Protein AF-A0A537XR03-F1 (afdb_monomer)

Secondary structure (DSSP, 8-state):
--HHHHHHHHHHHHHHHHHHHHHHHHHHHHHHHHHHHHHHHHHHHTTS-S-S---S-----PPPP-----PPPHHHHHHHHHHHHHHHHHHHHHHHHTT--HHHHHHHHHHHHHHHHHHHS-EEEEETTEEEEE-SHHHHHHHHHHHS-HHHHHHHHHHHHHHHHHHTT--HHHHHHHHHHHHHHHHHHHHHHHHS----TTSHHHHHHHHHHHHHHHHHHHHHHHHHHHHHH---HHHHHHHHHHHHHHHHHHHHHHHHHHHHHHHH-HHHHHHHHHHHHHHHHHHHHHHHHHHHHHHHHHHHHHHHHHHHHHHHH---HHHHHHHHHHTT-SEEEEEEEETTEEEEEETT--EEEEPP-TT-SS--GGGG----TT-EEEEEEEEETTEEEEEEEEEESSPPPHHHHHHHHHHHHHHHHHHHHHHHHHHHHHHHHHHHHHHHH-SSEEEEEETTSBEEEE-HHHHHHHS--HHHHTTSBHHHHSBPPTTS----PPTTSTTSS-SSPPEEEEEE-TTSPEEEEEEEEEEEEPTTS-EEEEEEEE-

Solvent-accessible surface area (backbone atoms only — not comparable to full-atom values): 29993 Å² total; per-residue (Å²): 134,56,76,68,58,56,49,52,51,52,53,51,52,52,52,50,51,50,53,49,50,50,49,52,50,50,51,50,49,48,54,50,49,51,49,47,52,49,50,54,49,43,70,78,44,76,84,62,76,100,68,90,88,88,77,89,88,80,86,86,76,84,86,74,88,81,79,84,71,84,74,79,50,73,61,56,53,52,40,51,51,37,24,47,49,15,51,52,55,53,57,70,30,48,74,58,58,78,66,54,50,73,68,45,51,50,48,20,52,49,49,18,51,50,38,27,54,28,67,74,64,52,49,74,43,77,57,89,100,41,76,46,76,49,58,64,41,54,22,58,50,43,21,30,70,66,72,45,54,71,50,32,40,48,48,16,50,36,52,13,48,48,50,36,40,55,76,69,66,55,58,67,73,58,49,43,28,49,33,7,40,52,32,40,21,46,51,54,16,54,50,51,31,72,72,42,85,63,83,48,60,85,36,70,62,27,55,54,33,47,49,54,13,52,51,48,21,49,52,48,44,53,49,52,52,31,47,52,48,18,67,73,71,74,45,60,44,70,57,60,43,65,76,48,45,70,62,53,50,54,48,50,54,52,28,43,53,51,5,49,50,42,34,33,30,43,75,76,41,54,70,48,39,60,60,60,45,49,62,53,51,50,51,49,53,52,48,56,51,51,53,52,54,50,52,50,50,53,53,51,50,55,52,48,53,55,50,51,58,43,53,57,52,36,78,78,68,77,54,63,27,70,46,26,47,45,53,10,64,73,67,71,24,85,40,20,37,40,38,39,53,55,98,78,36,37,41,35,40,31,49,86,63,55,74,46,78,46,79,68,78,86,86,69,96,73,93,56,58,78,78,75,65,78,85,56,93,87,43,45,82,47,74,22,59,13,46,52,98,96,52,71,40,21,25,39,36,36,32,22,76,67,83,73,53,75,68,55,46,53,49,48,38,52,51,15,45,49,53,32,57,52,56,50,54,57,55,55,54,54,51,55,56,52,54,52,53,49,52,52,50,54,54,52,69,34,85,48,16,41,35,31,29,34,65,87,23,24,23,72,41,57,26,61,25,34,25,69,74,50,71,50,49,44,87,74,38,44,74,32,48,50,57,78,67,48,33,60,44,93,94,56,78,79,70,72,62,48,57,90,44,95,75,49,63,50,95,84,52,81,45,76,44,59,27,41,29,91,88,73,47,80,42,74,40,39,34,38,50,42,78,33,65,42,100,87,69,49,79,48,27,36,39,36,44,30,87

Sequence (547 aa):
MGCEELVRELVVECRLELGCLERQELERQFVVLERLVRKVLEREVLVRPAMELEATTLPASRPAPSSTHRRWGIVDVLILAVSGAGIVVTASQVPHALHWSGAQVLSAVGITIATLVAELFPLHLRHSTQTETFSVTDVIWTTGVLLASASSLLMAVAVGVLLSQTVRRLPLRKIAFNVGQFVTAMWVAETVFRLIPHSGPLHPSTWAAVTAAMSLNFVVNEGLVALVISFMEHEPVRSIVRDSLGLDILHAIGNIAIGITGAVMWELTPAGVVIAAVPMMLSYLAYARSLRNLRERDRMHDLYRAGQVLLERLETEEDFRPFLQLVARMLDATAAEIVIVRDGHALVHDASGTVSVAPQPTGLSGFTADGYRRARSGSAVQAATIGTTGDEMGSLVAFRRTPLSSAERSLLESLASQVYIKLRHSAVFARSVAKEQELTRIISSSSDGIFVTGEDGRIGSWNPAMERITGASADDAIGKPLSDVLTTPPGANDVWRPFGSSGAVSADGIETGTFSRRDGTIGWIRFSRSALSAPDGAQSGMVVVAR

Mean predicted aligned error: 19.03 Å

Foldseek 3Di:
DDPVVVVVVVVVVVVVVVVVVVVVVVVVVVVVVVVLVVVVCCVVPVDDDPDPDPDDDDDDDDDDDDPPPPDDAPLNVLLCVLLVQLVVLLVVLVVVVVVDDPVLVVLLVVLLVVLLVQLVDWDFDDDPSDTDTATLNLLSLLLCLQPHDPSSSLNSLLNSLLVNVVVVVHDPSVSSSLSSQQSNLSNQLSVQLVVQDDDGLQDVSSLVSSLVSLVSSLCSNLQSVLVSVCSVVVNDSVVVCVVCVVVSVVSSVVSSVSSSVQNNCCVVPNVVNVVVVVVVVVVSVVVSVVVVVVVLVVLLVVLLVVLVVVVVVCLPPVQCQVNFVSLCVSQVFPWKWKWFDDPQWIWIQTNVRDTDIDHHDPDDDDDDLVVPDDDDPQWDKDWEFLADVVGTGTIIITTHNDDGDPSSNVSRNVSSPVNNVSVVVVVVVVVVVVVVVVVLVCQQPDCWWKWWAFQVQATQFTHVNNCVQAVDDRVRRGRDHQCVRFPADPPFDDPSDGPPDVPVADPDDFDKGWGQHPVRDIGIKTKHKDFDADPVRHGGTIMMIID

Nearest PDB structures (foldseek):
  9ce0-assembly1_B  TM=5.570E-01  e=1.470E-05  Escherichia coli
  9bkv-assembly1_B  TM=5.630E-01  e=2.255E-05  Escherichia coli
  9ce0-assembly1_A  TM=5.774E-01  e=1.374E-04  Escherichia coli
  9bkv-assembly1_A  TM=5.281E-01  e=5.567E-05  Escherichia coli
  4zqd-assembly1_A  TM=6.483E-01  e=1.454E-02  Mus musculus

pLDDT: mean 75.59, std 19.6, range [27.69, 98.38]

Structure (mmCIF, N/CA/C/O backbone):
data_AF-A0A537XR03-F1
#
_entry.id   AF-A0A537XR03-F1
#
loop_
_atom_site.group_PDB
_atom_site.id
_atom_site.type_symbol
_atom_site.label_atom_id
_atom_site.label_alt_id
_atom_site.label_comp_id
_atom_site.label_asym_id
_atom_site.label_entity_id
_atom_site.label_seq_id
_atom_site.pdbx_PDB_ins_code
_atom_site.Cartn_x
_atom_site.Cartn_y
_atom_site.Cartn_z
_atom_site.occupancy
_atom_site.B_iso_or_equiv
_atom_site.auth_seq_id
_atom_site.auth_comp_id
_atom_site.auth_asym_id
_atom_site.auth_atom_id
_atom_site.pdbx_PDB_model_num
ATOM 1 N N . MET A 1 1 ? -54.020 27.107 21.158 1.00 48.56 1 MET A N 1
ATOM 2 C CA . MET A 1 1 ? -52.918 26.200 20.787 1.00 48.56 1 MET A CA 1
ATOM 3 C C . MET A 1 1 ? -51.651 26.781 21.374 1.00 48.56 1 MET A C 1
ATOM 5 O O . MET A 1 1 ? -51.245 27.863 20.964 1.00 48.56 1 MET A O 1
ATOM 9 N N . GLY A 1 2 ? -51.175 26.179 22.461 1.00 46.41 2 GLY A N 1
ATOM 10 C CA . GLY A 1 2 ? -50.099 26.727 23.285 1.00 46.41 2 GLY A CA 1
ATOM 11 C C . GLY A 1 2 ? -48.726 26.423 22.695 1.00 46.41 2 GLY A C 1
ATOM 12 O O . GLY A 1 2 ? -48.546 25.405 22.036 1.00 46.41 2 GLY A O 1
ATOM 13 N N . CYS A 1 3 ? -47.759 27.300 22.960 1.00 37.22 3 CYS A N 1
ATOM 14 C CA . CYS A 1 3 ? -46.372 27.199 22.491 1.00 37.22 3 CYS A CA 1
ATOM 15 C C . CYS A 1 3 ? -45.730 25.815 22.756 1.00 37.22 3 CYS A C 1
ATOM 17 O O . CYS A 1 3 ? -44.910 25.356 21.970 1.00 37.22 3 CYS A O 1
ATOM 19 N N . GLU A 1 4 ? -46.141 25.113 23.818 1.00 38.94 4 GLU A N 1
ATOM 20 C CA . GLU A 1 4 ? -45.662 23.761 24.152 1.00 38.94 4 GLU A CA 1
ATOM 21 C C . GLU A 1 4 ? -46.098 22.672 23.162 1.00 38.94 4 GLU A C 1
ATOM 23 O O . GLU A 1 4 ? -45.365 21.711 22.932 1.00 38.94 4 GLU A O 1
ATOM 28 N N . GLU A 1 5 ? -47.275 22.818 22.559 1.00 42.53 5 GLU A N 1
ATOM 29 C CA . GLU A 1 5 ? -47.826 21.850 21.607 1.00 42.53 5 GLU A CA 1
ATOM 30 C C . GLU A 1 5 ? -47.098 21.960 20.260 1.00 42.53 5 GLU A C 1
ATOM 32 O O . GLU A 1 5 ? -46.711 20.951 19.674 1.00 42.53 5 GLU A O 1
ATOM 37 N N . LEU A 1 6 ? -46.765 23.196 19.866 1.00 40.06 6 LEU A N 1
ATOM 38 C CA . LEU A 1 6 ? -45.962 23.495 18.679 1.00 40.06 6 LEU A CA 1
ATOM 39 C C . LEU A 1 6 ? -44.511 23.000 18.820 1.00 40.06 6 LEU A C 1
ATOM 41 O O . LEU A 1 6 ? -43.931 22.491 17.867 1.00 40.06 6 LEU A O 1
ATOM 45 N N . VAL A 1 7 ? -43.921 23.117 20.016 1.00 39.16 7 VAL A N 1
ATOM 46 C CA . VAL A 1 7 ? -42.564 22.613 20.298 1.00 39.16 7 VAL A CA 1
ATOM 47 C C . VAL A 1 7 ? -42.536 21.083 20.320 1.00 39.16 7 VAL A C 1
ATOM 49 O O . VAL A 1 7 ? -41.573 20.489 19.839 1.00 39.16 7 VAL A O 1
ATOM 52 N N . ARG A 1 8 ? -43.587 20.420 20.823 1.00 39.88 8 ARG A N 1
ATOM 53 C CA . ARG A 1 8 ? -43.692 18.953 20.765 1.00 39.88 8 ARG A CA 1
ATOM 54 C C . ARG A 1 8 ? -43.796 18.436 19.333 1.00 39.88 8 ARG A C 1
ATOM 56 O O . ARG A 1 8 ? -43.097 17.476 19.018 1.00 39.88 8 ARG A O 1
ATOM 63 N N . GLU A 1 9 ? -44.600 19.068 18.480 1.00 47.16 9 GLU A N 1
ATOM 64 C CA . GLU A 1 9 ? -44.670 18.709 17.057 1.00 47.16 9 GLU A CA 1
ATOM 65 C C . GLU A 1 9 ? -43.325 18.922 16.353 1.00 47.16 9 GLU A C 1
ATOM 67 O O . GLU A 1 9 ? -42.823 17.988 15.729 1.00 47.16 9 GLU A O 1
ATOM 72 N N . LEU A 1 10 ? -42.669 20.073 16.557 1.00 38.78 10 LEU A N 1
ATOM 73 C CA . LEU A 1 10 ? -41.368 20.357 15.938 1.00 38.78 10 LEU A CA 1
ATOM 74 C C . LEU A 1 10 ? -40.272 19.374 16.379 1.00 38.78 10 LEU A C 1
ATOM 76 O O . LEU A 1 10 ? -39.414 18.993 15.586 1.00 38.78 10 LEU A O 1
ATOM 80 N N . VAL A 1 11 ? -40.277 18.952 17.648 1.00 37.94 11 VAL A N 1
ATOM 81 C CA . VAL A 1 11 ? -39.302 17.983 18.173 1.00 37.94 11 VAL A CA 1
ATOM 82 C C . VAL A 1 11 ? -39.557 16.581 17.619 1.00 37.94 11 VAL A C 1
ATOM 84 O O . VAL A 1 11 ? -38.598 15.849 17.378 1.00 37.94 11 VAL A O 1
ATOM 87 N N . VAL A 1 12 ? -40.816 16.193 17.401 1.00 43.00 12 VAL A N 1
ATOM 88 C CA . VAL A 1 12 ? -41.157 14.900 16.786 1.00 43.00 12 VAL A CA 1
ATOM 89 C C . VAL A 1 12 ? -40.787 14.890 15.303 1.00 43.00 12 VAL A C 1
ATOM 91 O O . VAL A 1 12 ? -40.177 13.926 14.843 1.00 43.00 12 VAL A O 1
ATOM 94 N N . GLU A 1 13 ? -41.073 15.971 14.579 1.00 39.66 13 GLU A N 1
ATOM 95 C CA . GLU A 1 13 ? -40.751 16.117 13.156 1.00 39.66 13 GLU A CA 1
ATOM 96 C C . GLU A 1 13 ? -39.231 16.139 12.923 1.00 39.66 13 GLU A C 1
ATOM 98 O O . GLU A 1 13 ? -38.711 15.364 12.121 1.00 39.66 13 GLU A O 1
ATOM 103 N N . CYS A 1 14 ? -38.487 16.893 13.736 1.00 34.97 14 CYS A N 1
ATOM 104 C CA . CYS A 1 14 ? -37.026 16.948 13.669 1.00 34.97 14 CYS A CA 1
ATOM 105 C C . CYS A 1 14 ? -36.368 15.606 14.058 1.00 34.97 14 CYS A C 1
ATOM 107 O O . CYS A 1 14 ? -35.355 15.210 13.482 1.00 34.97 14 CYS A O 1
ATOM 109 N N . ARG A 1 15 ? -36.967 14.842 14.988 1.00 36.12 15 ARG A N 1
ATOM 110 C CA . ARG A 1 15 ? -36.491 13.496 15.363 1.00 36.12 15 ARG A CA 1
ATOM 111 C C . ARG A 1 15 ? -36.765 12.457 14.264 1.00 36.12 15 ARG A C 1
ATOM 113 O O . ARG A 1 15 ? -35.966 11.538 14.091 1.00 36.12 15 ARG A O 1
ATOM 120 N N . LEU A 1 16 ? -37.856 12.608 13.509 1.00 39.19 16 LEU A N 1
ATOM 121 C CA . LEU A 1 16 ? -38.159 11.776 12.339 1.00 39.19 16 LEU A CA 1
ATOM 122 C C . LEU A 1 16 ? -37.241 12.104 11.152 1.00 39.19 16 LEU A C 1
ATOM 124 O O . LEU A 1 16 ? -36.746 11.178 10.509 1.00 39.19 16 LEU A O 1
ATOM 128 N N . GLU A 1 17 ? -36.948 13.384 10.899 1.00 38.66 17 GLU A N 1
ATOM 129 C CA . GLU A 1 17 ? -35.984 13.794 9.868 1.00 38.66 17 GLU A CA 1
ATOM 130 C C . GLU A 1 17 ? -34.556 13.335 10.191 1.00 38.66 17 GLU A C 1
ATOM 132 O O . GLU A 1 17 ? -33.887 12.789 9.311 1.00 38.66 17 GLU A O 1
ATOM 137 N N . LEU A 1 18 ? -34.108 13.450 11.451 1.00 38.16 18 LEU A N 1
ATOM 138 C CA . LEU A 1 18 ? -32.806 12.917 11.876 1.00 38.16 18 LEU A CA 1
ATOM 139 C C . LEU A 1 18 ? -32.720 11.396 11.699 1.00 38.16 18 LEU A C 1
ATOM 141 O O . LEU A 1 18 ? -31.729 10.906 11.166 1.00 38.16 18 LEU A O 1
ATOM 145 N N . GLY A 1 19 ? -33.763 10.649 12.080 1.00 36.31 19 GLY A N 1
ATOM 146 C CA . GLY A 1 19 ? -33.790 9.193 11.909 1.00 36.31 19 GLY A CA 1
ATOM 147 C C . GLY A 1 19 ? -33.814 8.751 10.439 1.00 36.31 19 GLY A C 1
ATOM 148 O O . GLY A 1 19 ? -33.283 7.692 10.096 1.00 36.31 19 GLY A O 1
ATOM 149 N N . CYS A 1 20 ? -34.395 9.565 9.553 1.00 42.16 20 CYS A N 1
ATOM 150 C CA . CYS A 1 20 ? -34.407 9.312 8.112 1.00 42.16 20 CYS A CA 1
ATOM 151 C C . CYS A 1 20 ? -33.043 9.626 7.472 1.00 42.16 20 CYS A C 1
ATOM 153 O O . CYS A 1 20 ? -32.554 8.838 6.661 1.00 42.16 20 CYS A O 1
ATOM 155 N N . LEU A 1 21 ? -32.391 10.718 7.892 1.00 36.00 21 LEU A N 1
ATOM 156 C CA . LEU A 1 21 ? -31.033 11.086 7.475 1.00 36.00 21 LEU A CA 1
ATOM 157 C C . LEU A 1 21 ? -29.985 10.084 7.975 1.00 36.00 21 LEU A C 1
ATOM 159 O O . LEU A 1 21 ? -29.123 9.681 7.196 1.00 36.00 21 LEU A O 1
ATOM 163 N N . GLU A 1 22 ? -30.087 9.610 9.220 1.00 38.50 22 GLU A N 1
ATOM 164 C CA . GLU A 1 22 ? -29.219 8.547 9.743 1.00 38.50 22 GLU A CA 1
ATOM 165 C C . GLU A 1 22 ? -29.410 7.233 8.984 1.00 38.50 22 GLU A C 1
ATOM 167 O O . GLU A 1 22 ? -28.419 6.591 8.647 1.00 38.50 22 GLU A O 1
ATOM 172 N N . ARG A 1 23 ? -30.649 6.848 8.633 1.00 39.59 23 ARG A N 1
ATOM 173 C CA . ARG A 1 23 ? -30.895 5.672 7.776 1.00 39.59 23 ARG A CA 1
ATOM 174 C C . ARG A 1 23 ? -30.329 5.835 6.372 1.00 39.59 23 ARG A C 1
ATOM 176 O O . ARG A 1 23 ? -29.723 4.894 5.871 1.00 39.59 23 ARG A O 1
ATOM 183 N N . GLN A 1 24 ? -30.495 6.998 5.745 1.00 39.78 24 GLN A N 1
ATOM 184 C CA . GLN A 1 24 ? -29.942 7.263 4.413 1.00 39.78 24 GLN A CA 1
ATOM 185 C C . GLN A 1 24 ? -28.411 7.275 4.415 1.00 39.78 24 GLN A C 1
ATOM 187 O O . GLN A 1 24 ? -27.791 6.811 3.456 1.00 39.78 24 GLN A O 1
ATOM 192 N N . GLU A 1 25 ? -27.799 7.777 5.487 1.00 36.06 25 GLU A N 1
ATOM 193 C CA . GLU A 1 25 ? -26.351 7.790 5.660 1.00 36.06 25 GLU A CA 1
ATOM 194 C C . GLU A 1 25 ? -25.819 6.386 5.990 1.00 36.06 25 GLU A C 1
ATOM 196 O O . GLU A 1 25 ? -24.816 5.978 5.412 1.00 36.06 25 GLU A O 1
ATOM 201 N N . LEU A 1 26 ? -26.527 5.588 6.799 1.00 36.53 26 LEU A N 1
ATOM 202 C CA . LEU A 1 26 ? -26.230 4.167 7.036 1.00 36.53 26 LEU A CA 1
ATOM 203 C C . LEU A 1 26 ? -26.376 3.324 5.765 1.00 36.53 26 LEU A C 1
ATOM 205 O O . LEU A 1 26 ? -25.510 2.499 5.494 1.00 36.53 26 LEU A O 1
ATOM 209 N N . GLU A 1 27 ? -27.408 3.543 4.947 1.00 40.28 27 GLU A N 1
ATOM 210 C CA . GLU A 1 27 ? -27.569 2.863 3.655 1.00 40.28 27 GLU A CA 1
ATOM 211 C C . GLU A 1 27 ? -26.497 3.300 2.648 1.00 40.28 27 GLU A C 1
ATOM 213 O O . GLU A 1 27 ? -25.911 2.456 1.967 1.00 40.28 27 GLU A O 1
ATOM 218 N N . ARG A 1 28 ? -26.148 4.595 2.588 1.00 38.38 28 ARG A N 1
ATOM 219 C CA . ARG A 1 28 ? -25.011 5.076 1.783 1.00 38.38 28 ARG A CA 1
ATOM 220 C C . ARG A 1 28 ? -23.694 4.475 2.251 1.00 38.38 28 ARG A C 1
ATOM 222 O O . ARG A 1 28 ? -22.903 4.045 1.413 1.00 38.38 28 ARG A O 1
ATOM 229 N N . GLN A 1 29 ? -23.455 4.415 3.556 1.00 37.59 29 GLN A N 1
ATOM 230 C CA . GLN A 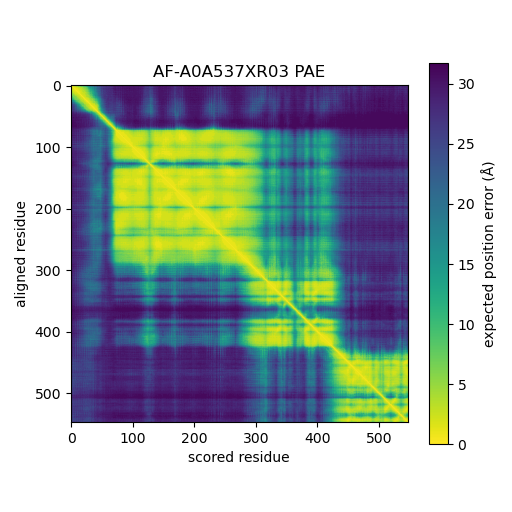1 29 ? -22.243 3.842 4.134 1.00 37.59 29 GLN A CA 1
ATOM 231 C C . GLN A 1 29 ? -22.198 2.323 3.966 1.00 37.59 29 GLN A C 1
ATOM 233 O O . GLN A 1 29 ? -21.122 1.794 3.706 1.00 37.59 29 GLN A O 1
ATOM 238 N N . PHE A 1 30 ? -23.339 1.631 3.992 1.00 35.56 30 PHE A N 1
ATOM 239 C CA . PHE A 1 30 ? -23.436 0.208 3.677 1.00 35.56 30 PHE A CA 1
ATOM 240 C C . PHE A 1 30 ? -23.135 -0.054 2.198 1.00 35.56 30 PHE A C 1
ATOM 242 O O . PHE A 1 30 ? -22.325 -0.920 1.891 1.00 35.56 30 PHE A O 1
ATOM 249 N N . VAL A 1 31 ? -23.661 0.759 1.275 1.00 38.41 31 VAL A N 1
ATOM 250 C CA . VAL A 1 31 ? -23.340 0.672 -0.163 1.00 38.41 31 VAL A CA 1
ATOM 251 C C . VAL A 1 31 ? -21.874 1.027 -0.443 1.00 38.41 31 VAL A C 1
ATOM 253 O O . VAL A 1 31 ? -21.254 0.440 -1.330 1.00 38.41 31 VAL A O 1
ATOM 256 N N . VAL A 1 32 ? -21.286 1.967 0.301 1.00 36.78 32 VAL A N 1
ATOM 257 C CA . VAL A 1 32 ? -19.861 2.321 0.197 1.00 36.78 32 VAL A CA 1
ATOM 258 C C . VAL A 1 32 ? -18.977 1.219 0.779 1.00 36.78 32 VAL A C 1
ATOM 260 O O . VAL A 1 32 ? -17.990 0.869 0.139 1.00 36.78 32 VAL A O 1
ATOM 263 N N . LEU A 1 33 ? -19.343 0.626 1.919 1.00 33.41 33 LEU A N 1
ATOM 264 C CA . LEU A 1 33 ? -18.650 -0.503 2.543 1.00 33.41 33 LEU A CA 1
ATOM 265 C C . LEU A 1 33 ? -18.757 -1.762 1.678 1.00 33.41 33 LEU A C 1
ATOM 267 O O . LEU A 1 33 ? -17.756 -2.436 1.482 1.00 33.41 33 LEU A O 1
ATOM 271 N N . GLU A 1 34 ? -19.911 -2.036 1.074 1.00 36.91 34 GLU A N 1
ATOM 272 C CA . GLU A 1 34 ? -20.110 -3.144 0.139 1.00 36.91 34 GLU A CA 1
ATOM 273 C C . GLU A 1 34 ? -19.348 -2.905 -1.177 1.00 36.91 34 GLU A C 1
ATOM 275 O O . GLU A 1 34 ? -18.725 -3.825 -1.698 1.00 36.91 34 GLU A O 1
ATOM 280 N N . ARG A 1 35 ? -19.273 -1.659 -1.680 1.00 37.50 35 ARG A N 1
ATOM 281 C CA . ARG A 1 35 ? -18.390 -1.286 -2.806 1.00 37.50 35 ARG A CA 1
ATOM 282 C C . ARG A 1 35 ? -16.907 -1.349 -2.450 1.00 37.50 35 ARG A C 1
ATOM 284 O O . ARG A 1 35 ? -16.118 -1.644 -3.338 1.00 37.50 35 ARG A O 1
ATOM 291 N N . LEU A 1 36 ? -16.511 -1.059 -1.212 1.00 35.09 36 LEU A N 1
ATOM 292 C CA . LEU A 1 36 ? -15.125 -1.144 -0.735 1.00 35.09 36 LEU A CA 1
ATOM 293 C C . LEU A 1 36 ? -14.713 -2.592 -0.502 1.00 35.09 36 LEU A C 1
ATOM 295 O O . LEU A 1 36 ? -13.653 -2.982 -0.963 1.00 35.09 36 LEU A O 1
ATOM 299 N N . VAL A 1 37 ? -15.566 -3.402 0.121 1.00 33.31 37 VAL A N 1
ATOM 300 C CA . VAL A 1 37 ? -15.384 -4.849 0.275 1.00 33.31 37 VAL A CA 1
ATOM 301 C C . VAL A 1 37 ? -15.358 -5.509 -1.099 1.00 33.31 37 VAL A C 1
ATOM 303 O O . VAL A 1 37 ? -14.453 -6.290 -1.358 1.00 33.31 37 VAL A O 1
ATOM 306 N N . ARG A 1 38 ? -16.242 -5.114 -2.026 1.00 31.03 38 ARG A N 1
ATOM 307 C CA . ARG A 1 38 ? -16.222 -5.571 -3.420 1.00 31.03 38 ARG A CA 1
ATOM 308 C C . ARG A 1 38 ? -15.000 -5.073 -4.190 1.00 31.03 38 ARG A C 1
ATOM 310 O O . ARG A 1 38 ? -14.401 -5.885 -4.863 1.00 31.03 38 ARG A O 1
ATOM 317 N N . LYS A 1 39 ? -14.540 -3.823 -4.043 1.00 33.09 39 LYS A N 1
ATOM 318 C CA . LYS A 1 39 ? -13.299 -3.321 -4.681 1.00 33.09 39 LYS A CA 1
ATOM 319 C C . LYS A 1 39 ? -12.023 -3.921 -4.086 1.00 33.09 39 LYS A C 1
ATOM 321 O O . LYS A 1 39 ? -11.046 -4.077 -4.811 1.00 33.09 39 LYS A O 1
ATOM 326 N N . VAL A 1 40 ? -12.005 -4.235 -2.790 1.00 33.41 40 VAL A N 1
ATOM 327 C CA . VAL A 1 40 ? -10.881 -4.891 -2.099 1.00 33.41 40 VAL A CA 1
ATOM 328 C C . VAL A 1 40 ? -10.841 -6.375 -2.461 1.00 33.41 40 VAL A C 1
ATOM 330 O O . VAL A 1 40 ? -9.777 -6.871 -2.821 1.00 33.41 40 VAL A O 1
ATOM 333 N N . LEU A 1 41 ? -11.995 -7.051 -2.493 1.00 29.27 41 LEU A N 1
ATOM 334 C CA . LEU A 1 41 ? -12.115 -8.411 -3.022 1.00 29.27 41 LEU A CA 1
ATOM 335 C C . LEU A 1 41 ? -11.807 -8.446 -4.522 1.00 29.27 41 LEU A C 1
ATOM 337 O O . LEU A 1 41 ? -11.041 -9.291 -4.943 1.00 29.27 41 LEU A O 1
ATOM 341 N N . GLU A 1 42 ? -12.293 -7.511 -5.336 1.00 31.23 42 GLU A N 1
ATOM 342 C CA . GLU A 1 42 ? -12.016 -7.468 -6.776 1.00 31.23 42 GLU A CA 1
ATOM 343 C C . GLU A 1 42 ? -10.546 -7.137 -7.061 1.00 31.23 42 GLU A C 1
ATOM 345 O O . GLU A 1 42 ? -9.965 -7.787 -7.916 1.00 31.23 42 GLU A O 1
ATOM 350 N N . ARG A 1 43 ? -9.872 -6.229 -6.335 1.00 27.91 43 ARG A N 1
ATOM 351 C CA . ARG A 1 43 ? -8.444 -5.935 -6.593 1.00 27.91 43 ARG A CA 1
ATOM 352 C C . ARG A 1 43 ? -7.464 -6.995 -6.078 1.00 27.91 43 ARG A C 1
ATOM 354 O O . ARG A 1 43 ? -6.402 -7.126 -6.681 1.00 27.91 43 ARG A O 1
ATOM 361 N N . GLU A 1 44 ? -7.796 -7.781 -5.050 1.00 29.06 44 GLU A N 1
ATOM 362 C CA . GLU A 1 44 ? -7.006 -8.974 -4.677 1.00 29.06 44 GLU A CA 1
ATOM 363 C C . GLU A 1 44 ? -7.418 -10.247 -5.454 1.00 29.06 44 GLU A C 1
ATOM 365 O O . GLU A 1 44 ? -6.635 -11.195 -5.525 1.00 29.06 44 GLU A O 1
ATOM 370 N N . VAL A 1 45 ? -8.594 -10.271 -6.105 1.00 28.58 45 VAL A N 1
ATOM 371 C CA . VAL A 1 45 ? -9.142 -11.438 -6.842 1.00 28.58 45 VAL A CA 1
ATOM 372 C C . VAL A 1 45 ? -9.225 -11.228 -8.366 1.00 28.58 45 VAL A C 1
ATOM 374 O O . VAL A 1 45 ? -9.574 -12.151 -9.103 1.00 28.58 45 VAL A O 1
ATOM 377 N N . LEU A 1 46 ? -8.784 -10.089 -8.907 1.00 29.67 46 LEU A N 1
ATOM 378 C CA . LEU A 1 46 ? -8.684 -9.821 -10.353 1.00 29.67 46 LEU A CA 1
ATOM 379 C C . LEU A 1 46 ? -7.521 -10.582 -11.026 1.00 29.67 46 LEU A C 1
ATOM 381 O O . LEU A 1 46 ? -6.792 -10.000 -11.811 1.00 29.67 46 LEU A O 1
ATOM 385 N N . VAL A 1 47 ? -7.330 -11.873 -10.718 1.00 31.55 47 VAL A N 1
ATOM 386 C CA . VAL A 1 47 ? -7.140 -12.992 -11.668 1.00 31.55 47 VAL A CA 1
ATOM 387 C C . VAL A 1 47 ? -7.446 -14.310 -10.926 1.00 31.55 47 VAL A C 1
ATOM 389 O O . VAL A 1 47 ? -6.557 -15.100 -10.615 1.00 31.55 47 VAL A O 1
ATOM 392 N N . ARG A 1 48 ? -8.722 -14.608 -10.677 1.00 27.97 48 ARG A N 1
ATOM 393 C CA . ARG A 1 48 ? -9.225 -15.984 -10.829 1.00 27.97 48 ARG A CA 1
ATOM 394 C C . ARG A 1 48 ? -10.089 -16.026 -12.089 1.00 27.97 48 ARG A C 1
ATOM 396 O O . ARG A 1 48 ? -10.833 -15.077 -12.329 1.00 27.97 48 ARG A O 1
ATOM 403 N N . PRO A 1 49 ? -9.949 -17.042 -12.956 1.00 31.92 49 PRO A N 1
ATOM 404 C CA . PRO A 1 49 ? -10.781 -17.132 -14.143 1.00 31.92 49 PRO A CA 1
ATOM 405 C C . PRO A 1 49 ? -12.228 -17.367 -13.711 1.00 31.92 49 PRO A C 1
ATOM 407 O O . PRO A 1 49 ? -12.500 -18.231 -12.885 1.00 31.92 49 PRO A O 1
ATOM 410 N N . ALA A 1 50 ? -13.146 -16.615 -14.310 1.00 27.69 50 ALA A N 1
ATOM 411 C CA . ALA A 1 50 ? -14.568 -16.924 -14.355 1.00 27.69 50 ALA A CA 1
ATOM 412 C C . ALA A 1 50 ? -14.814 -18.189 -15.209 1.00 27.69 50 ALA A C 1
ATOM 414 O O . ALA A 1 50 ? -15.413 -18.136 -16.277 1.00 27.69 50 ALA A O 1
ATOM 415 N N . MET A 1 51 ? -14.279 -19.325 -14.765 1.00 33.25 51 MET A N 1
ATOM 416 C CA . MET A 1 51 ? -14.633 -20.667 -15.214 1.00 33.25 51 MET A CA 1
ATOM 417 C C . MET A 1 51 ? -14.639 -21.561 -13.976 1.00 33.25 51 MET A C 1
ATOM 419 O O . MET A 1 51 ? -13.688 -21.515 -13.205 1.00 33.25 51 MET A O 1
ATOM 423 N N . GLU A 1 52 ? -15.693 -22.363 -13.831 1.00 30.95 52 GLU A N 1
ATOM 424 C CA . GLU A 1 52 ? -15.987 -23.270 -12.706 1.00 30.95 52 GLU A CA 1
ATOM 425 C C . GLU A 1 52 ? -16.707 -22.641 -11.505 1.00 30.95 52 GLU A C 1
ATOM 427 O O . GLU A 1 52 ? -16.235 -22.670 -10.374 1.00 30.95 52 GLU A O 1
ATOM 432 N N . LEU A 1 53 ? -17.920 -22.138 -11.741 1.00 30.73 53 LEU A N 1
ATOM 433 C CA . LEU A 1 53 ? -19.005 -22.212 -10.753 1.00 30.73 53 LEU A CA 1
ATOM 434 C C . LEU A 1 53 ? -20.363 -22.199 -11.467 1.00 30.73 53 LEU A C 1
ATOM 436 O O . LEU A 1 53 ? -21.232 -21.378 -11.215 1.00 30.73 53 LEU A O 1
ATOM 440 N N . GLU A 1 54 ? -20.522 -23.137 -12.399 1.00 31.97 54 GLU A N 1
ATOM 441 C CA . GLU A 1 54 ? -21.822 -23.500 -12.967 1.00 31.97 54 GLU A CA 1
ATOM 442 C C . GLU A 1 54 ? -21.893 -25.027 -13.110 1.00 31.97 54 GLU A C 1
ATOM 444 O O . GLU A 1 54 ? -21.862 -25.596 -14.195 1.00 31.97 54 GLU A O 1
ATOM 449 N N . ALA A 1 55 ? -21.913 -25.726 -11.976 1.00 29.62 55 ALA A N 1
ATOM 450 C CA . ALA A 1 55 ? -22.415 -27.093 -11.896 1.00 29.62 55 ALA A CA 1
ATOM 451 C C . ALA A 1 55 ? -22.771 -27.416 -10.443 1.00 29.62 55 ALA A C 1
ATOM 453 O O . ALA A 1 55 ? -21.949 -27.218 -9.555 1.00 29.62 55 ALA A O 1
ATOM 454 N N . THR A 1 56 ? -23.969 -27.982 -10.253 1.00 31.06 56 THR A N 1
ATOM 455 C CA . THR A 1 56 ? -24.620 -28.417 -8.997 1.00 31.06 56 THR A CA 1
ATOM 456 C C . THR A 1 56 ? -25.289 -27.258 -8.230 1.00 31.06 56 THR A C 1
ATOM 458 O O . THR A 1 56 ? -24.612 -26.414 -7.673 1.00 31.06 56 THR A O 1
ATOM 461 N N . THR A 1 57 ? -26.613 -27.066 -8.184 1.00 36.53 57 THR A N 1
ATOM 462 C CA . THR A 1 57 ? -27.785 -27.926 -8.440 1.00 36.53 57 THR A CA 1
ATOM 463 C C . THR A 1 57 ? -29.048 -27.066 -8.667 1.00 36.53 57 THR A C 1
ATOM 465 O O . THR A 1 57 ? -29.537 -26.469 -7.713 1.00 36.53 57 THR A O 1
ATOM 468 N N . LEU A 1 58 ? -29.634 -27.059 -9.871 1.00 33.50 58 LEU A N 1
ATOM 469 C CA . LEU A 1 58 ? -31.054 -26.737 -10.124 1.00 33.50 58 LEU A CA 1
ATOM 470 C C . LEU A 1 58 ? -31.533 -27.552 -11.349 1.00 33.50 58 LEU A C 1
ATOM 472 O O . LEU A 1 58 ? -30.730 -27.785 -12.256 1.00 33.50 58 LEU A O 1
ATOM 476 N N . PRO A 1 59 ? -32.788 -28.046 -11.392 1.00 37.50 59 PRO A N 1
ATOM 477 C CA . PRO A 1 59 ? -33.205 -29.007 -12.404 1.00 37.50 59 PRO A CA 1
ATOM 478 C C . PRO A 1 59 ? -33.483 -28.357 -13.767 1.00 37.50 59 PRO A C 1
ATOM 480 O O . PRO A 1 59 ? -34.162 -27.340 -13.881 1.00 37.50 59 PRO A O 1
ATOM 483 N N . ALA A 1 60 ? -32.937 -29.023 -14.784 1.00 40.59 60 ALA A N 1
ATOM 484 C CA . ALA A 1 60 ? -33.086 -28.880 -16.229 1.00 40.59 60 ALA A CA 1
ATOM 485 C C . ALA A 1 60 ? -34.267 -28.036 -16.755 1.00 40.59 60 ALA A C 1
ATOM 487 O O . ALA A 1 60 ? -35.420 -28.467 -16.754 1.00 40.59 60 ALA A O 1
ATOM 488 N N . SER A 1 61 ? -33.930 -26.920 -17.405 1.00 39.88 61 SER A N 1
ATOM 489 C CA . SER A 1 61 ? -34.672 -26.427 -18.569 1.00 39.88 61 SER A CA 1
ATOM 490 C C . SER A 1 61 ? -33.767 -26.511 -19.811 1.00 39.88 61 SER A C 1
ATOM 492 O O . SER A 1 61 ? -32.550 -26.374 -19.721 1.00 39.88 61 SER A O 1
ATOM 494 N N . ARG A 1 62 ? -34.366 -26.908 -20.941 1.00 39.62 62 ARG A N 1
ATOM 495 C CA . ARG A 1 62 ? -33.743 -27.454 -22.170 1.00 39.62 62 ARG A CA 1
ATOM 496 C C . ARG A 1 62 ? -32.576 -26.619 -22.744 1.00 39.62 62 ARG A C 1
ATOM 498 O O . ARG A 1 62 ? -32.662 -25.395 -22.725 1.00 39.62 62 ARG A O 1
ATOM 505 N N . PRO A 1 63 ? -31.556 -27.247 -23.371 1.00 41.69 63 PRO A N 1
ATOM 506 C CA . PRO A 1 63 ? -30.464 -26.515 -24.002 1.00 41.69 63 PRO A CA 1
ATOM 507 C C . PRO A 1 63 ? -30.897 -25.936 -25.358 1.00 41.69 63 PRO A C 1
ATOM 509 O O . PRO A 1 63 ? -31.416 -26.651 -26.217 1.00 41.69 63 PRO A O 1
ATOM 512 N N . ALA A 1 64 ? -30.647 -24.642 -25.562 1.00 41.44 64 ALA A N 1
ATOM 513 C CA . ALA A 1 64 ? -30.547 -24.037 -26.889 1.00 41.44 64 ALA A CA 1
ATOM 514 C C . ALA A 1 64 ? -29.145 -24.324 -27.477 1.00 41.44 64 ALA A C 1
ATOM 516 O O . ALA A 1 64 ? -28.190 -24.470 -26.709 1.00 41.44 64 ALA A O 1
ATOM 517 N N . PRO A 1 65 ? -28.984 -24.431 -28.810 1.00 43.03 65 PRO A N 1
ATOM 518 C CA . PRO A 1 65 ? -27.715 -24.829 -29.412 1.00 43.03 65 PRO A CA 1
ATOM 519 C C . PRO A 1 65 ? -26.636 -23.756 -29.200 1.00 43.03 65 PRO A C 1
ATOM 521 O O . PRO A 1 65 ? -26.779 -22.607 -29.619 1.00 43.03 65 PRO A O 1
ATOM 524 N N . SER A 1 66 ? -25.538 -24.151 -28.558 1.00 41.56 66 SER A N 1
ATOM 525 C CA . SER A 1 66 ? -24.347 -23.341 -28.325 1.00 41.56 66 SER A CA 1
ATOM 526 C C . SER A 1 66 ? -23.494 -23.241 -29.593 1.00 41.56 66 SER A C 1
ATOM 528 O O . SER A 1 66 ? -22.664 -24.097 -29.891 1.00 41.56 66 SER A O 1
ATOM 530 N N . SER A 1 67 ? -23.633 -22.145 -30.337 1.00 39.66 67 SER A N 1
ATOM 531 C CA . SER A 1 67 ? -22.594 -21.726 -31.280 1.00 39.66 67 SER A CA 1
ATOM 532 C C . SER A 1 67 ? -21.458 -21.052 -30.501 1.00 39.66 67 SER A C 1
ATOM 534 O O . SER A 1 67 ? -21.441 -19.832 -30.324 1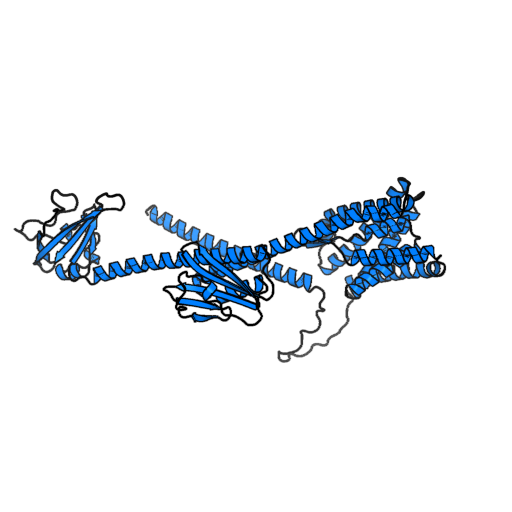.00 39.66 67 SER A O 1
ATOM 536 N N . THR A 1 68 ? -20.502 -21.836 -30.004 1.00 44.66 68 THR A N 1
ATOM 537 C CA . THR A 1 68 ? -19.266 -21.338 -29.382 1.00 44.66 68 THR A CA 1
ATOM 538 C C . THR A 1 68 ? -18.306 -20.797 -30.444 1.00 44.66 68 THR A C 1
ATOM 540 O O . THR A 1 68 ? -17.260 -21.379 -30.719 1.00 44.66 68 THR A O 1
ATOM 543 N N . HIS A 1 69 ? -18.638 -19.655 -31.043 1.00 41.22 69 HIS A N 1
ATOM 544 C CA . HIS A 1 69 ? -17.626 -18.794 -31.647 1.00 41.22 69 HIS A CA 1
ATOM 545 C C . HIS A 1 69 ? -17.097 -17.871 -30.553 1.00 41.22 69 HIS A C 1
ATOM 547 O O . HIS A 1 69 ? -17.722 -16.865 -30.220 1.00 41.22 69 HIS A O 1
ATOM 553 N N . ARG A 1 70 ? -15.940 -18.220 -29.981 1.00 46.81 70 ARG A N 1
ATOM 554 C CA . ARG A 1 70 ? -15.169 -17.339 -29.098 1.00 46.81 70 ARG A CA 1
ATOM 555 C C . ARG A 1 70 ? -14.704 -16.137 -29.929 1.00 46.81 70 ARG A C 1
ATOM 557 O O . ARG A 1 70 ? -13.650 -16.181 -30.557 1.00 46.81 70 ARG A O 1
ATOM 564 N N . ARG A 1 71 ? -15.541 -15.101 -30.032 1.00 51.91 71 ARG A N 1
ATOM 565 C CA . ARG A 1 71 ? -15.166 -13.832 -30.665 1.00 51.91 71 ARG A CA 1
ATOM 566 C C . ARG A 1 71 ? -14.070 -13.207 -29.805 1.00 51.91 71 ARG A C 1
ATOM 568 O O . ARG A 1 71 ? -14.280 -12.994 -28.616 1.00 51.91 71 ARG A O 1
ATOM 575 N N . TRP A 1 72 ? -12.904 -12.989 -30.402 1.00 62.00 72 TRP A N 1
ATOM 576 C CA . TRP A 1 72 ? -11.769 -12.343 -29.750 1.00 62.00 72 TRP A CA 1
ATOM 577 C C . TRP A 1 72 ? -12.164 -10.918 -29.363 1.00 62.00 72 TRP A C 1
ATOM 579 O O . TRP A 1 72 ? -12.702 -10.183 -30.195 1.00 62.00 72 TRP A O 1
ATOM 589 N N . GLY A 1 73 ? -11.93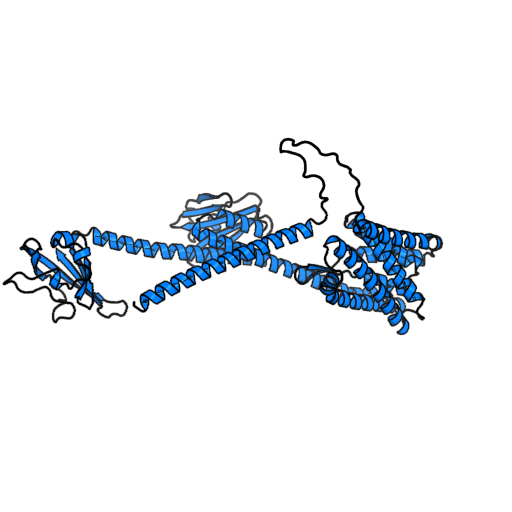1 -10.540 -28.106 1.00 79.75 73 GLY A N 1
ATOM 590 C CA . GLY A 1 73 ? -12.141 -9.167 -27.667 1.00 79.75 73 GLY A CA 1
ATOM 591 C C . GLY A 1 73 ? -11.056 -8.251 -28.235 1.00 79.75 73 GLY A C 1
ATOM 592 O O . GLY A 1 73 ? -9.941 -8.690 -28.511 1.00 79.75 73 GLY A O 1
ATOM 593 N N . ILE A 1 74 ? -11.351 -6.955 -28.372 1.00 84.75 74 ILE A N 1
ATOM 594 C CA . ILE A 1 74 ? -10.369 -5.936 -28.800 1.00 84.75 74 ILE A CA 1
ATOM 595 C C . ILE A 1 74 ? -9.115 -5.958 -27.900 1.00 84.75 74 ILE A C 1
ATOM 597 O O . ILE A 1 74 ? -8.000 -5.788 -28.387 1.00 84.75 74 ILE A O 1
ATOM 601 N N . VAL A 1 75 ? -9.287 -6.253 -26.606 1.00 81.75 75 VAL A N 1
ATOM 602 C CA . VAL A 1 75 ? -8.192 -6.421 -25.634 1.00 81.75 75 VAL A CA 1
ATOM 603 C C . VAL A 1 75 ? -7.253 -7.566 -26.022 1.00 81.75 75 VAL A C 1
ATOM 605 O O . VAL A 1 75 ? -6.038 -7.401 -25.959 1.00 81.75 75 VAL A O 1
ATOM 608 N N . ASP A 1 76 ? -7.788 -8.709 -26.462 1.00 86.81 76 ASP A N 1
ATOM 609 C CA . ASP A 1 76 ? -6.967 -9.861 -26.850 1.00 86.81 76 ASP A CA 1
ATOM 610 C C . ASP A 1 76 ? -6.126 -9.543 -28.094 1.00 86.81 76 ASP A C 1
ATOM 612 O O . ASP A 1 76 ? -4.959 -9.925 -28.173 1.00 86.81 76 ASP A O 1
ATOM 616 N N . VAL A 1 77 ? -6.698 -8.791 -29.042 1.00 90.81 77 VAL A N 1
ATOM 617 C CA . VAL A 1 77 ? -5.988 -8.316 -30.239 1.00 90.81 77 VAL A CA 1
ATOM 618 C C . VAL A 1 77 ? -4.858 -7.362 -29.855 1.00 90.81 77 VAL A C 1
ATOM 620 O O . VAL A 1 77 ? -3.746 -7.506 -30.359 1.00 90.81 77 VAL A O 1
ATOM 623 N N . LEU A 1 78 ? -5.114 -6.421 -28.942 1.00 89.19 78 LEU A N 1
ATOM 624 C CA . LEU A 1 78 ? -4.099 -5.485 -28.459 1.00 89.19 78 LEU A CA 1
ATOM 625 C C . LEU A 1 78 ? -2.957 -6.211 -27.736 1.00 89.19 78 LEU A C 1
ATOM 627 O O . LEU A 1 78 ? -1.791 -5.949 -28.024 1.00 89.19 78 LEU A O 1
ATOM 631 N N . ILE A 1 79 ? -3.282 -7.154 -26.845 1.00 88.88 79 ILE A N 1
ATOM 632 C CA . ILE A 1 79 ? -2.280 -7.959 -26.136 1.00 88.88 79 ILE A CA 1
ATOM 633 C C . ILE A 1 79 ? -1.418 -8.728 -27.136 1.00 88.88 79 ILE A C 1
ATOM 635 O O . ILE A 1 79 ? -0.193 -8.649 -27.068 1.00 88.88 79 ILE A O 1
ATOM 639 N N . LEU A 1 80 ? -2.037 -9.421 -28.097 1.00 93.75 80 LEU A N 1
ATOM 640 C CA . LEU A 1 80 ? -1.304 -10.155 -29.127 1.00 93.75 80 LEU A CA 1
ATOM 641 C C . LEU A 1 80 ? -0.422 -9.246 -29.984 1.00 93.75 80 LEU A C 1
ATOM 643 O O . LEU A 1 80 ? 0.709 -9.622 -30.286 1.00 93.75 80 LEU A O 1
ATOM 647 N N . ALA A 1 81 ? -0.910 -8.064 -30.363 1.00 95.75 81 ALA A N 1
ATOM 648 C CA . ALA A 1 81 ? -0.148 -7.114 -31.165 1.00 95.75 81 ALA A CA 1
ATOM 649 C C . ALA A 1 81 ? 1.097 -6.611 -30.417 1.00 95.75 81 ALA A C 1
ATOM 651 O O . ALA A 1 81 ? 2.195 -6.633 -30.971 1.00 95.75 81 ALA A O 1
ATOM 652 N N . VAL A 1 82 ? 0.948 -6.222 -29.148 1.00 94.50 82 VAL A N 1
ATOM 653 C CA . VAL A 1 82 ? 2.053 -5.718 -28.315 1.00 94.50 82 VAL A CA 1
ATOM 654 C C . VAL A 1 82 ? 3.055 -6.826 -27.985 1.00 94.50 82 VAL A C 1
ATOM 656 O O . VAL A 1 82 ? 4.263 -6.630 -28.114 1.00 94.50 82 VAL A O 1
ATOM 659 N N . SER A 1 83 ? 2.577 -8.019 -27.621 1.00 96.25 83 SER A N 1
ATOM 660 C CA . SER A 1 83 ? 3.439 -9.187 -27.414 1.00 96.25 83 SER A CA 1
ATOM 661 C C . SER A 1 83 ? 4.185 -9.577 -28.690 1.00 96.25 83 SER A C 1
ATOM 663 O O . SER A 1 83 ? 5.386 -9.835 -28.643 1.00 96.25 83 SER A O 1
ATOM 665 N N . GLY A 1 84 ? 3.498 -9.581 -29.835 1.00 97.75 84 GLY A N 1
ATOM 666 C CA . GLY A 1 84 ? 4.091 -9.864 -31.139 1.00 97.75 84 GLY A CA 1
ATOM 667 C C . GLY A 1 84 ? 5.175 -8.856 -31.516 1.00 97.75 84 GLY A C 1
ATOM 668 O O . GLY A 1 84 ? 6.260 -9.265 -31.926 1.00 97.75 84 GLY A O 1
ATOM 669 N N . ALA A 1 85 ? 4.927 -7.558 -31.312 1.00 97.81 85 ALA A N 1
ATOM 670 C CA . ALA A 1 85 ? 5.911 -6.504 -31.552 1.00 97.81 85 ALA A CA 1
ATOM 671 C C . ALA A 1 85 ? 7.186 -6.716 -30.723 1.00 97.81 85 ALA A C 1
ATOM 673 O O . ALA A 1 85 ? 8.285 -6.719 -31.279 1.00 97.81 85 ALA A O 1
ATOM 674 N N . GLY A 1 86 ? 7.051 -6.998 -29.423 1.00 97.12 86 GLY A N 1
ATOM 675 C CA . GLY A 1 86 ? 8.209 -7.282 -28.577 1.00 97.12 86 GLY A CA 1
ATOM 676 C C . GLY A 1 86 ? 8.971 -8.537 -28.999 1.00 97.12 86 GLY A C 1
ATOM 677 O O . GLY A 1 86 ? 10.195 -8.504 -29.046 1.00 97.12 86 GLY A O 1
ATOM 678 N N . ILE A 1 87 ? 8.278 -9.617 -29.389 1.00 97.94 87 ILE A N 1
ATOM 679 C CA . ILE A 1 87 ? 8.928 -10.833 -29.913 1.00 97.94 87 ILE A CA 1
ATOM 680 C C . ILE A 1 87 ? 9.736 -10.518 -31.174 1.00 97.94 87 ILE A C 1
ATOM 682 O O . ILE A 1 87 ? 10.874 -10.966 -31.287 1.00 97.94 87 ILE A O 1
ATOM 686 N N . VAL A 1 88 ? 9.176 -9.741 -32.106 1.00 98.38 88 VAL A N 1
ATOM 687 C CA . VAL A 1 88 ? 9.872 -9.336 -33.337 1.00 98.38 88 VAL A CA 1
ATOM 688 C C . VAL A 1 88 ? 11.123 -8.522 -33.010 1.00 98.38 88 VAL A C 1
ATOM 690 O O . VAL A 1 88 ? 12.194 -8.815 -33.543 1.00 98.38 88 VAL A O 1
ATOM 693 N N . VAL A 1 89 ? 11.017 -7.555 -32.094 1.00 97.88 89 VAL A N 1
ATOM 694 C CA . VAL A 1 89 ? 12.152 -6.739 -31.642 1.00 97.88 89 VAL A CA 1
ATOM 695 C C . VAL A 1 89 ? 13.222 -7.598 -30.966 1.00 97.88 89 VAL A C 1
ATOM 697 O O . VAL A 1 89 ? 14.402 -7.454 -31.273 1.00 97.88 89 VAL A O 1
ATOM 700 N N . THR A 1 90 ? 12.850 -8.518 -30.072 1.00 97.12 90 THR A N 1
ATOM 701 C CA . THR A 1 90 ? 13.806 -9.430 -29.426 1.00 97.12 90 THR A CA 1
ATOM 702 C C . THR A 1 90 ? 14.470 -10.348 -30.454 1.00 97.12 90 THR A C 1
ATOM 704 O O . THR A 1 90 ? 15.692 -10.498 -30.449 1.00 97.12 90 THR A O 1
ATOM 707 N N . ALA A 1 91 ? 13.698 -10.914 -31.385 1.00 97.38 91 ALA A N 1
ATOM 708 C CA . ALA A 1 91 ? 14.213 -11.778 -32.443 1.00 97.38 91 ALA A CA 1
ATOM 709 C C . ALA A 1 91 ? 15.211 -11.043 -33.352 1.00 97.38 91 ALA A C 1
ATOM 711 O O . ALA A 1 91 ? 16.237 -11.615 -33.721 1.00 97.38 91 ALA A O 1
ATOM 712 N N . SER A 1 92 ? 14.977 -9.759 -33.654 1.00 97.00 92 SER A N 1
ATOM 713 C CA . SER A 1 92 ? 15.909 -8.959 -34.459 1.00 97.00 92 SER A CA 1
ATOM 714 C C . SER A 1 92 ? 17.249 -8.698 -33.758 1.00 97.00 92 SER A C 1
ATOM 716 O O . SER A 1 92 ? 18.237 -8.383 -34.422 1.00 97.00 92 SER A O 1
ATOM 718 N N . GLN A 1 93 ? 17.322 -8.846 -32.429 1.00 96.56 93 GLN A N 1
ATOM 719 C CA . GLN A 1 93 ? 18.576 -8.716 -31.679 1.00 96.56 93 GLN A CA 1
ATOM 720 C C . GLN A 1 93 ? 19.415 -10.000 -31.668 1.00 96.56 93 GLN A C 1
ATOM 722 O O . GLN A 1 93 ? 20.613 -9.919 -31.400 1.00 96.56 93 GLN A O 1
ATOM 727 N N . VAL A 1 94 ? 18.837 -11.166 -31.980 1.00 95.44 94 VAL A N 1
ATOM 728 C CA . VAL A 1 94 ? 19.522 -12.469 -31.879 1.00 95.44 94 VAL A CA 1
ATOM 729 C C . VAL A 1 94 ? 20.806 -12.543 -32.719 1.00 95.44 94 VAL A C 1
ATOM 731 O O . VAL A 1 94 ? 21.823 -12.956 -32.164 1.00 95.44 94 VAL A O 1
ATOM 734 N N . PRO A 1 95 ? 20.847 -12.100 -33.995 1.00 97.00 95 PRO A N 1
ATOM 735 C CA . PRO A 1 95 ? 22.086 -12.131 -34.777 1.00 97.00 95 PRO A CA 1
ATOM 736 C C . PRO A 1 95 ? 23.218 -11.315 -34.142 1.00 97.00 95 PRO A C 1
ATOM 738 O O .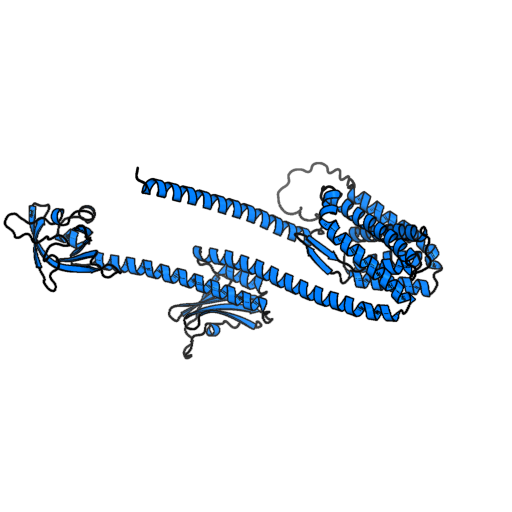 PRO A 1 95 ? 24.369 -11.734 -34.153 1.00 97.00 95 PRO A O 1
ATOM 741 N N . HIS A 1 96 ? 22.888 -10.177 -33.528 1.00 95.19 96 HIS A N 1
ATOM 742 C CA . HIS A 1 96 ? 23.857 -9.346 -32.814 1.00 95.19 96 HIS A CA 1
ATOM 743 C C . HIS A 1 96 ? 24.320 -10.015 -31.513 1.00 95.19 96 HIS A C 1
ATOM 745 O O . HIS A 1 96 ? 25.499 -9.940 -31.170 1.00 95.19 96 HIS A O 1
ATOM 751 N N . ALA A 1 97 ? 23.411 -10.710 -30.820 1.00 93.25 97 ALA A N 1
ATOM 752 C CA . ALA A 1 97 ? 23.701 -11.424 -29.580 1.00 93.25 97 ALA A CA 1
ATOM 753 C C . ALA A 1 97 ? 24.683 -12.587 -29.755 1.00 93.25 97 ALA A C 1
ATOM 755 O O . ALA A 1 97 ? 25.509 -12.833 -28.878 1.00 93.25 97 ALA A O 1
ATOM 756 N N . LEU A 1 98 ? 24.656 -13.2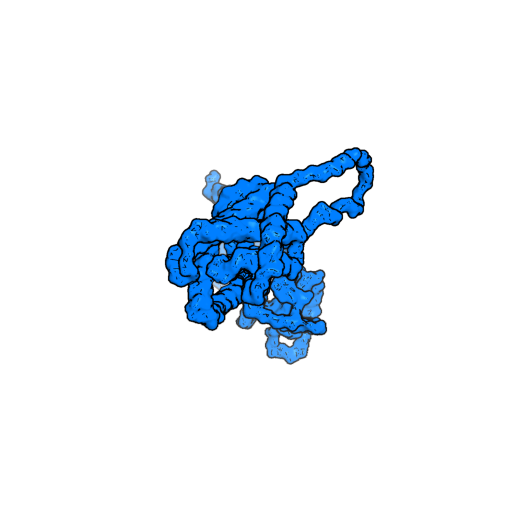56 -30.909 1.00 94.44 98 LEU A N 1
ATOM 757 C CA . LEU A 1 98 ? 25.601 -14.327 -31.243 1.00 94.44 98 LEU A CA 1
ATOM 758 C C . LEU A 1 98 ? 27.052 -13.839 -31.382 1.00 94.44 98 LEU A C 1
ATOM 760 O O . LEU A 1 98 ? 27.979 -14.645 -31.327 1.00 94.44 98 LEU A O 1
ATOM 764 N N . HIS A 1 99 ? 27.253 -12.532 -31.550 1.00 95.81 99 HIS A N 1
ATOM 765 C CA . HIS A 1 99 ? 28.563 -11.910 -31.740 1.00 95.81 99 HIS A CA 1
ATOM 766 C C . HIS A 1 99 ? 28.964 -10.999 -30.577 1.00 95.81 99 HIS A C 1
ATOM 768 O O . HIS A 1 99 ? 29.868 -10.174 -30.723 1.00 95.81 99 HIS A O 1
ATOM 774 N N . TRP A 1 100 ? 28.305 -11.121 -29.423 1.00 97.31 100 TRP A N 1
ATOM 775 C CA . TRP A 1 100 ? 28.652 -10.321 -28.258 1.00 97.31 100 TRP A CA 1
ATOM 776 C C . TRP A 1 100 ? 30.068 -10.603 -27.761 1.00 97.31 100 TRP A C 1
ATOM 778 O O . TRP A 1 100 ? 30.494 -11.748 -27.605 1.00 97.31 100 TRP A O 1
ATOM 788 N N . SER A 1 101 ? 30.776 -9.531 -27.419 1.00 97.12 101 SER A N 1
ATOM 789 C CA . SER A 1 101 ? 31.989 -9.624 -26.614 1.00 97.12 101 SER A CA 1
ATOM 790 C C . SER A 1 101 ? 31.660 -10.056 -25.179 1.00 97.12 101 SER A C 1
ATOM 792 O O . SER A 1 101 ? 30.535 -9.888 -24.700 1.00 97.12 101 SER A O 1
ATOM 794 N N . GLY A 1 102 ? 32.660 -10.546 -24.437 1.00 96.19 102 GLY A N 1
ATOM 795 C CA . GLY A 1 102 ? 32.486 -10.879 -23.016 1.00 96.19 102 GLY A CA 1
ATOM 796 C C . GLY A 1 102 ? 31.967 -9.700 -22.179 1.00 96.19 102 GLY A C 1
ATOM 797 O O . GLY A 1 102 ? 31.164 -9.897 -21.272 1.00 96.19 102 GLY A O 1
ATOM 798 N N . ALA A 1 103 ? 32.343 -8.467 -22.536 1.00 94.00 103 ALA A N 1
ATOM 799 C CA . ALA A 1 103 ? 31.834 -7.256 -21.894 1.00 94.00 103 ALA A CA 1
ATOM 800 C C . ALA A 1 103 ? 30.335 -7.035 -22.168 1.00 94.00 103 ALA A C 1
ATOM 802 O O . ALA A 1 103 ? 29.590 -6.684 -21.256 1.00 94.00 103 ALA A O 1
ATOM 803 N N . GLN A 1 104 ? 29.867 -7.292 -23.394 1.00 96.38 104 GLN A N 1
ATOM 804 C CA . GLN A 1 104 ? 28.444 -7.189 -23.738 1.00 96.38 104 GLN A CA 1
ATOM 805 C C . GLN A 1 104 ? 27.613 -8.256 -23.022 1.00 96.38 104 GLN A C 1
ATOM 807 O O . GLN A 1 104 ? 26.565 -7.924 -22.468 1.00 96.38 104 GLN A O 1
ATOM 812 N N . VAL A 1 105 ? 28.112 -9.494 -22.938 1.00 97.00 105 VAL A N 1
ATOM 813 C CA . VAL A 1 105 ? 27.481 -10.558 -22.140 1.00 97.00 105 VAL A CA 1
ATOM 814 C C . VAL A 1 105 ? 27.387 -10.143 -20.671 1.00 97.00 105 VAL A C 1
ATOM 816 O O . VAL A 1 105 ? 26.310 -10.214 -20.081 1.00 97.00 105 VAL A O 1
ATOM 819 N N . LEU A 1 106 ? 28.485 -9.656 -20.085 1.00 96.12 106 LEU A N 1
ATOM 820 C CA . LEU A 1 106 ? 28.510 -9.228 -18.686 1.00 96.12 106 LEU A CA 1
ATOM 821 C C . LEU A 1 106 ? 27.553 -8.054 -18.433 1.00 96.12 106 LEU A C 1
ATOM 823 O O . LEU A 1 106 ? 26.847 -8.056 -17.427 1.00 96.12 106 LEU A O 1
ATOM 827 N N . SER A 1 107 ? 27.470 -7.098 -19.367 1.00 94.94 107 SER A N 1
ATOM 828 C CA . SER A 1 107 ? 26.509 -5.991 -19.297 1.00 94.94 107 SER A CA 1
ATOM 829 C C . SER A 1 107 ? 25.061 -6.492 -19.318 1.00 94.94 107 SER A C 1
ATOM 831 O O . SER A 1 107 ? 24.263 -6.080 -18.479 1.00 94.94 107 SER A O 1
ATOM 833 N N . ALA A 1 108 ? 24.732 -7.438 -20.207 1.00 97.12 108 ALA A N 1
ATOM 834 C CA . ALA A 1 108 ? 23.389 -7.998 -20.316 1.00 97.12 108 ALA A CA 1
ATOM 835 C C . ALA A 1 108 ? 22.993 -8.750 -19.037 1.00 97.12 108 ALA A C 1
ATOM 837 O O . ALA A 1 108 ? 21.893 -8.564 -18.517 1.00 97.12 108 ALA A O 1
ATOM 838 N N . VAL A 1 109 ? 23.905 -9.563 -18.494 1.00 97.75 109 VAL A N 1
ATOM 839 C CA . VAL A 1 109 ? 23.697 -10.291 -17.233 1.00 97.75 109 VAL A CA 1
ATOM 840 C C . VAL A 1 109 ? 23.536 -9.318 -16.063 1.00 97.75 109 VAL A C 1
ATOM 842 O O . VAL A 1 109 ? 22.601 -9.464 -15.279 1.00 97.75 109 VAL A O 1
ATOM 845 N N . GLY A 1 110 ? 24.396 -8.301 -15.967 1.00 95.81 110 GLY A N 1
ATOM 846 C CA . GLY A 1 110 ? 24.330 -7.281 -14.920 1.00 95.81 110 GLY A CA 1
ATOM 847 C C . GLY A 1 110 ? 23.003 -6.521 -14.921 1.00 95.81 110 GLY A C 1
ATOM 848 O O . GLY A 1 110 ? 22.355 -6.426 -13.880 1.00 95.81 110 GLY A O 1
ATOM 849 N N . ILE A 1 111 ? 22.554 -6.056 -16.092 1.00 96.69 111 ILE A N 1
ATOM 850 C CA . ILE A 1 111 ? 21.259 -5.377 -16.254 1.00 96.69 111 ILE A CA 1
ATOM 851 C C . ILE A 1 111 ? 20.107 -6.327 -15.912 1.00 96.69 111 ILE A C 1
ATOM 853 O O . ILE A 1 111 ? 19.212 -5.943 -15.168 1.00 96.69 111 ILE A O 1
ATOM 857 N N . THR A 1 112 ? 20.150 -7.580 -16.376 1.00 97.62 112 THR A N 1
ATOM 858 C CA . THR A 1 112 ? 19.115 -8.589 -16.081 1.00 97.62 112 THR A CA 1
ATOM 859 C C . THR A 1 112 ? 18.964 -8.815 -14.575 1.00 97.62 112 THR A C 1
ATOM 861 O O . THR A 1 112 ? 17.847 -8.806 -14.056 1.00 97.62 112 THR A O 1
ATOM 864 N N . ILE A 1 113 ? 20.080 -8.993 -13.857 1.00 95.94 113 ILE A N 1
ATOM 865 C CA . ILE A 1 113 ? 20.082 -9.185 -12.401 1.00 95.94 113 ILE A CA 1
ATOM 866 C C . ILE A 1 113 ? 19.580 -7.924 -11.698 1.00 95.94 113 ILE A C 1
ATOM 868 O O . ILE A 1 113 ? 18.743 -8.021 -10.802 1.00 95.94 113 ILE A O 1
ATOM 872 N N . ALA A 1 114 ? 20.051 -6.744 -12.108 1.00 92.75 114 ALA A N 1
ATOM 873 C CA . ALA A 1 114 ? 19.607 -5.485 -11.526 1.00 92.75 114 ALA A CA 1
ATOM 874 C C . ALA A 1 114 ? 18.093 -5.288 -11.713 1.00 92.75 114 ALA A C 1
ATOM 876 O O . ALA A 1 114 ? 17.401 -4.968 -10.748 1.00 92.75 114 ALA A O 1
ATOM 877 N N . THR A 1 115 ? 17.563 -5.534 -12.918 1.00 93.25 115 THR A N 1
ATOM 878 C CA . THR A 1 115 ? 16.123 -5.458 -13.216 1.00 93.25 115 THR A CA 1
ATOM 879 C C . THR A 1 115 ? 15.336 -6.464 -12.381 1.00 93.25 115 THR A C 1
ATOM 881 O O . THR A 1 115 ? 14.315 -6.105 -11.801 1.00 93.25 115 THR A O 1
ATOM 884 N N . LEU A 1 116 ? 15.823 -7.702 -12.250 1.00 90.88 116 LEU A N 1
ATOM 885 C CA . LEU A 1 116 ? 15.200 -8.709 -11.392 1.00 90.88 116 LEU A CA 1
ATOM 886 C C . LEU A 1 116 ? 15.116 -8.235 -9.936 1.00 90.88 116 LEU A C 1
ATOM 888 O O . LEU A 1 116 ? 14.053 -8.321 -9.331 1.00 90.88 116 LEU A O 1
ATOM 892 N N . VAL A 1 117 ? 16.213 -7.719 -9.376 1.00 88.69 117 VAL A N 1
ATOM 893 C CA . VAL A 1 117 ? 16.237 -7.216 -7.995 1.00 88.69 117 VAL A CA 1
ATOM 894 C C . VAL A 1 117 ? 15.292 -6.024 -7.832 1.00 88.69 117 VAL A C 1
ATOM 896 O O . VAL A 1 117 ? 14.496 -6.021 -6.896 1.00 88.69 117 VAL A O 1
ATOM 899 N N . ALA A 1 118 ? 15.318 -5.050 -8.744 1.00 86.88 118 ALA A N 1
ATOM 900 C CA . ALA A 1 118 ? 14.432 -3.887 -8.688 1.00 86.88 118 ALA A CA 1
ATOM 901 C C . ALA A 1 118 ? 12.942 -4.283 -8.705 1.00 86.88 118 ALA A C 1
ATOM 903 O O . ALA A 1 118 ? 12.157 -3.781 -7.903 1.00 86.88 118 ALA A O 1
ATOM 904 N N . GLU A 1 119 ? 12.565 -5.246 -9.547 1.00 84.88 119 GLU A N 1
ATOM 905 C CA . GLU A 1 119 ? 11.189 -5.751 -9.665 1.00 84.88 119 GLU A CA 1
ATOM 906 C C . GLU A 1 119 ? 10.724 -6.614 -8.479 1.00 84.88 119 GLU A C 1
ATOM 908 O O . GLU A 1 119 ? 9.520 -6.768 -8.245 1.00 84.88 119 GLU A O 1
ATOM 913 N N . LEU A 1 120 ? 11.653 -7.190 -7.710 1.00 81.62 120 LEU A N 1
ATOM 914 C CA . LEU A 1 120 ? 11.329 -7.961 -6.505 1.00 81.62 120 LEU A CA 1
ATOM 915 C C . LEU A 1 120 ? 11.041 -7.072 -5.289 1.00 81.62 120 LEU A C 1
ATOM 917 O O . LEU A 1 120 ? 10.351 -7.517 -4.370 1.00 81.62 120 LEU A O 1
ATOM 921 N N . PHE A 1 121 ? 11.512 -5.823 -5.296 1.00 80.12 121 PHE A N 1
ATOM 922 C CA . PHE A 1 121 ? 11.391 -4.892 -4.172 1.00 80.12 121 PHE A CA 1
ATOM 923 C C . PHE A 1 121 ? 10.721 -3.559 -4.553 1.00 80.12 121 PHE A C 1
ATOM 925 O O . PHE A 1 121 ? 11.304 -2.498 -4.325 1.00 80.12 121 PHE A O 1
ATOM 932 N N . PRO A 1 122 ? 9.494 -3.559 -5.109 1.00 78.88 122 PRO A N 1
ATOM 933 C CA . PRO A 1 122 ? 8.822 -2.308 -5.410 1.00 78.88 122 PRO A CA 1
ATOM 934 C C . PRO A 1 122 ? 8.242 -1.650 -4.150 1.00 78.88 122 PRO A C 1
ATOM 936 O O . PRO A 1 122 ? 7.761 -2.311 -3.222 1.00 78.88 122 PRO A O 1
ATOM 939 N N . LEU A 1 123 ? 8.219 -0.318 -4.145 1.00 70.88 123 LEU A N 1
ATOM 940 C CA . LEU A 1 123 ? 7.503 0.472 -3.151 1.00 70.88 123 LEU A CA 1
ATOM 941 C C . LEU A 1 123 ? 6.035 0.575 -3.548 1.00 70.88 123 LEU A C 1
ATOM 943 O O . LEU A 1 123 ? 5.668 1.285 -4.476 1.00 70.88 123 LEU A O 1
ATOM 947 N N . HIS A 1 124 ? 5.167 -0.103 -2.811 1.00 73.62 124 HIS A N 1
ATOM 948 C CA . HIS A 1 124 ? 3.730 0.084 -2.970 1.00 73.62 124 HIS A CA 1
ATOM 949 C C . HIS A 1 124 ? 3.298 1.314 -2.188 1.00 73.62 124 HIS A C 1
ATOM 951 O O . HIS A 1 124 ? 3.317 1.266 -0.960 1.00 73.62 124 HIS A O 1
ATOM 957 N N . LEU A 1 125 ? 2.877 2.374 -2.864 1.00 64.25 125 LEU A N 1
ATOM 958 C CA . LEU A 1 125 ? 2.361 3.588 -2.256 1.00 64.25 125 LEU A CA 1
ATOM 959 C C . LEU A 1 125 ? 0.853 3.664 -2.408 1.00 64.25 125 LEU A C 1
ATOM 961 O O . LEU A 1 125 ? 0.319 3.485 -3.493 1.00 64.25 125 LEU A O 1
ATOM 965 N N . ARG A 1 126 ? 0.146 3.899 -1.302 1.00 61.09 126 ARG A N 1
ATOM 966 C CA . ARG A 1 126 ? -1.301 4.101 -1.356 1.00 61.09 126 ARG A CA 1
ATOM 967 C C . ARG A 1 126 ? -1.549 5.595 -1.489 1.00 61.09 126 ARG A C 1
ATOM 969 O O . ARG A 1 126 ? -1.283 6.337 -0.548 1.00 61.09 126 ARG A O 1
ATOM 976 N N . HIS A 1 127 ? -2.025 6.013 -2.650 1.00 55.81 127 HIS A N 1
ATOM 977 C CA . HIS A 1 127 ? -2.432 7.383 -2.905 1.00 55.81 127 HIS A CA 1
ATOM 978 C C . HIS A 1 127 ? -3.919 7.369 -3.253 1.00 55.81 127 HIS A C 1
ATOM 980 O O . HIS A 1 127 ? -4.349 6.724 -4.210 1.00 55.81 127 HIS A O 1
ATOM 986 N N . SER A 1 128 ? -4.731 8.047 -2.441 1.00 56.81 128 SER A N 1
ATOM 987 C CA . SER A 1 128 ? -6.197 8.008 -2.522 1.00 56.81 128 SER A CA 1
ATOM 988 C C . SER A 1 128 ? -6.785 6.581 -2.386 1.00 56.81 128 SER A C 1
ATOM 990 O O . SER A 1 128 ? -6.411 5.814 -1.497 1.00 56.81 128 SER A O 1
ATOM 992 N N . THR A 1 129 ? -7.728 6.211 -3.255 1.00 51.88 129 THR A N 1
ATOM 993 C CA . THR A 1 129 ? -8.366 4.888 -3.322 1.00 51.88 129 THR A CA 1
ATOM 994 C C . THR A 1 129 ? -7.498 3.825 -4.007 1.00 51.88 129 THR A C 1
ATOM 996 O O . THR A 1 129 ? -7.918 2.668 -4.094 1.00 51.88 129 THR A O 1
ATOM 999 N N . GLN A 1 130 ? -6.295 4.178 -4.482 1.00 50.69 130 GLN A N 1
ATOM 1000 C CA . GLN A 1 130 ? -5.449 3.305 -5.292 1.00 50.69 130 GLN A CA 1
ATOM 1001 C C . GLN A 1 130 ? -4.090 3.006 -4.642 1.00 50.69 130 GLN A C 1
ATOM 1003 O O . GLN A 1 130 ? -3.547 3.801 -3.878 1.00 50.69 130 GLN A O 1
ATOM 1008 N N . THR A 1 131 ? -3.551 1.822 -4.940 1.00 55.94 131 THR A N 1
ATOM 1009 C CA . THR A 1 131 ? -2.188 1.430 -4.569 1.00 55.94 131 THR A CA 1
ATOM 1010 C C . THR A 1 131 ? -1.337 1.479 -5.830 1.00 55.94 131 THR A C 1
ATOM 1012 O O . THR A 1 131 ? -1.460 0.608 -6.688 1.00 55.94 131 THR A O 1
ATOM 1015 N N . GLU A 1 132 ? -0.493 2.492 -5.937 1.00 63.34 132 GLU A N 1
ATOM 1016 C CA . GLU A 1 132 ? 0.501 2.639 -6.993 1.00 63.34 132 GLU A CA 1
ATOM 1017 C C . GLU A 1 132 ? 1.781 1.889 -6.620 1.00 63.34 132 GLU A C 1
ATOM 1019 O O . GLU A 1 132 ? 2.106 1.695 -5.445 1.00 63.34 132 GLU A O 1
ATOM 1024 N N . THR A 1 133 ? 2.500 1.400 -7.624 1.00 67.81 133 THR A N 1
ATOM 1025 C CA . THR A 1 133 ? 3.702 0.585 -7.429 1.00 67.81 133 THR A CA 1
ATOM 1026 C C . THR A 1 133 ? 4.890 1.295 -8.054 1.00 67.81 133 THR A C 1
ATOM 1028 O O . THR A 1 133 ? 5.001 1.362 -9.270 1.00 67.81 133 THR A O 1
ATOM 1031 N N . PHE A 1 134 ? 5.789 1.792 -7.212 1.00 71.31 134 PHE A N 1
ATOM 1032 C CA . PHE A 1 134 ? 6.994 2.506 -7.610 1.00 71.31 134 PHE A CA 1
ATOM 1033 C C . PHE A 1 134 ? 8.162 1.521 -7.674 1.00 71.31 134 PHE A C 1
ATOM 1035 O O . PHE A 1 134 ? 8.502 0.864 -6.687 1.00 71.31 134 PHE A O 1
ATOM 1042 N N . SER A 1 135 ? 8.763 1.404 -8.852 1.00 80.12 135 SER A N 1
ATOM 1043 C CA . SER A 1 135 ? 9.907 0.540 -9.140 1.00 80.12 135 SER A CA 1
ATOM 1044 C C . SER A 1 135 ? 11.073 1.400 -9.611 1.00 80.12 135 SER A C 1
ATOM 1046 O O . SER A 1 135 ? 10.887 2.323 -10.395 1.00 80.12 135 SER A O 1
ATOM 1048 N N . VAL A 1 136 ? 12.289 1.069 -9.178 1.00 85.81 136 VAL A N 1
ATOM 1049 C CA . VAL A 1 136 ? 13.523 1.756 -9.609 1.00 85.81 136 VAL A CA 1
ATOM 1050 C C . VAL A 1 136 ? 14.088 1.180 -10.914 1.00 85.81 136 VAL A C 1
ATOM 1052 O O . VAL A 1 136 ? 15.255 1.374 -11.242 1.00 85.81 136 VAL A O 1
ATOM 1055 N N . THR A 1 137 ? 13.278 0.438 -11.669 1.00 90.12 137 THR A N 1
ATOM 1056 C CA . THR A 1 137 ? 13.724 -0.263 -12.882 1.00 90.12 137 THR A CA 1
ATOM 1057 C C . THR A 1 137 ? 14.135 0.703 -13.995 1.00 90.12 137 THR A C 1
ATOM 1059 O O . THR A 1 137 ? 15.152 0.478 -14.652 1.00 90.12 137 THR A O 1
ATOM 1062 N N . ASP A 1 138 ? 13.449 1.841 -14.127 1.00 92.00 138 ASP A N 1
ATOM 1063 C CA . ASP A 1 138 ? 13.800 2.874 -15.110 1.00 92.00 138 ASP A CA 1
ATOM 1064 C C . ASP A 1 138 ? 15.180 3.495 -14.857 1.00 92.00 138 ASP A C 1
ATOM 1066 O O . ASP A 1 138 ? 15.831 3.936 -15.802 1.00 92.00 138 ASP A O 1
ATOM 1070 N N . VAL A 1 139 ? 15.672 3.489 -13.610 1.00 94.56 139 VAL A N 1
ATOM 1071 C CA . VAL A 1 139 ? 17.043 3.921 -13.279 1.00 94.56 139 VAL A CA 1
ATOM 1072 C C . VAL A 1 139 ? 18.056 3.032 -13.995 1.00 94.56 139 VAL A C 1
ATOM 1074 O O . VAL A 1 139 ? 19.002 3.520 -14.619 1.00 94.56 139 VAL A O 1
ATOM 1077 N N . ILE A 1 140 ? 17.841 1.716 -13.927 1.00 95.38 140 ILE A N 1
ATOM 1078 C CA . ILE A 1 140 ? 18.722 0.704 -14.517 1.00 95.38 140 ILE A CA 1
ATOM 1079 C C . ILE A 1 140 ? 18.698 0.834 -16.035 1.00 95.38 140 ILE A C 1
ATOM 1081 O O . ILE A 1 140 ? 19.750 0.820 -16.669 1.00 95.38 140 ILE A O 1
ATOM 1085 N N . TRP A 1 141 ? 17.514 0.996 -16.622 1.00 96.19 141 TRP A N 1
ATOM 1086 C CA . TRP A 1 141 ? 17.385 1.092 -18.071 1.00 96.19 141 TRP A CA 1
ATOM 1087 C C . TRP A 1 141 ? 17.894 2.420 -18.622 1.00 96.19 141 TRP A C 1
ATOM 1089 O O . TRP A 1 141 ? 18.607 2.403 -19.617 1.00 96.19 141 TRP A O 1
ATOM 1099 N N . THR A 1 142 ? 17.651 3.545 -17.943 1.00 97.81 142 THR A N 1
ATOM 1100 C CA . THR A 1 142 ? 18.242 4.845 -18.312 1.00 97.81 142 THR A CA 1
ATOM 1101 C C . THR A 1 142 ? 19.771 4.775 -18.288 1.00 97.81 142 THR A C 1
ATOM 1103 O O . THR A 1 142 ? 20.432 5.221 -19.224 1.00 97.81 142 THR A O 1
ATOM 1106 N N . THR A 1 143 ? 20.342 4.154 -17.249 1.00 96.88 143 THR A N 1
ATOM 1107 C CA . THR A 1 143 ? 21.790 3.893 -17.167 1.00 96.88 143 THR A CA 1
ATOM 1108 C C . THR A 1 143 ? 22.246 2.996 -18.324 1.00 96.88 143 THR A C 1
ATOM 1110 O O . THR A 1 143 ? 23.265 3.253 -18.963 1.00 96.88 143 THR A O 1
ATOM 1113 N N . GLY A 1 144 ? 21.464 1.959 -18.634 1.00 96.38 144 GLY A N 1
ATOM 1114 C CA . GLY A 1 144 ? 21.707 1.033 -19.734 1.00 96.38 144 GLY A CA 1
ATOM 1115 C C . GLY A 1 144 ? 21.694 1.697 -21.111 1.00 96.38 144 GLY A C 1
ATOM 1116 O O . GLY A 1 144 ? 22.559 1.378 -21.916 1.00 96.38 144 GLY A O 1
ATOM 1117 N N . VAL A 1 145 ? 20.792 2.649 -21.374 1.00 97.44 145 VAL A N 1
ATOM 1118 C CA . VAL A 1 145 ? 20.768 3.412 -22.638 1.00 97.44 145 VAL A CA 1
ATOM 1119 C C . VAL A 1 145 ? 22.080 4.175 -22.850 1.00 97.44 145 VAL A C 1
ATOM 1121 O O . VAL A 1 145 ? 22.547 4.296 -23.979 1.00 97.44 145 VAL A O 1
ATOM 1124 N N . LEU A 1 146 ? 22.699 4.662 -21.770 1.00 96.81 146 LEU A N 1
ATOM 1125 C CA . LEU A 1 146 ? 23.946 5.427 -21.830 1.00 96.81 146 LEU A CA 1
ATOM 1126 C C . LEU A 1 146 ? 25.208 4.559 -21.920 1.00 96.81 146 LEU A C 1
ATOM 1128 O O . LEU A 1 146 ? 26.186 4.992 -22.526 1.00 96.81 146 LEU A O 1
ATOM 1132 N N . LEU A 1 147 ? 25.212 3.380 -21.289 1.00 95.19 147 LEU A N 1
ATOM 1133 C CA . LEU A 1 147 ? 26.429 2.577 -21.094 1.00 95.19 147 LEU A CA 1
ATOM 1134 C C . LEU A 1 147 ? 26.453 1.253 -21.864 1.00 95.19 147 LEU A C 1
ATOM 1136 O O . LEU A 1 147 ? 27.528 0.720 -22.138 1.00 95.19 147 LEU A O 1
ATOM 1140 N N . ALA A 1 148 ? 25.292 0.670 -22.154 1.00 95.81 148 ALA A N 1
ATOM 1141 C CA . ALA A 1 148 ? 25.193 -0.649 -22.759 1.00 95.81 148 ALA A CA 1
ATOM 1142 C C . ALA A 1 148 ? 24.958 -0.555 -24.267 1.00 95.81 148 ALA A C 1
ATOM 1144 O O . ALA A 1 148 ? 24.450 0.428 -24.800 1.00 95.81 148 ALA A O 1
ATOM 1145 N N . SER A 1 149 ? 25.308 -1.627 -24.978 1.00 95.19 149 SER A N 1
ATOM 1146 C CA . SER A 1 149 ? 24.928 -1.740 -26.381 1.00 95.19 149 SER A CA 1
ATOM 1147 C C . SER A 1 149 ? 23.429 -2.005 -26.509 1.00 95.19 149 SER A C 1
ATOM 1149 O O . SER A 1 149 ? 22.857 -2.748 -25.716 1.00 95.19 149 SER A O 1
ATOM 1151 N N . ALA A 1 150 ? 22.821 -1.485 -27.568 1.00 94.56 150 ALA A N 1
ATOM 1152 C CA . ALA A 1 150 ? 21.426 -1.715 -27.941 1.00 94.56 150 ALA A CA 1
ATOM 1153 C C . ALA A 1 150 ? 20.925 -3.146 -27.751 1.00 94.56 150 ALA A C 1
ATOM 1155 O O . ALA A 1 150 ? 19.932 -3.415 -27.080 1.00 94.56 150 ALA A O 1
ATOM 1156 N N . SER A 1 151 ? 21.663 -4.076 -28.357 1.00 95.88 151 SER A N 1
ATOM 1157 C CA . SER A 1 151 ? 21.325 -5.487 -28.369 1.00 95.88 151 SER A CA 1
ATOM 1158 C C . SER A 1 151 ? 21.396 -6.061 -26.953 1.00 95.88 151 SER A C 1
ATOM 1160 O O . SER A 1 151 ? 20.461 -6.746 -26.540 1.00 95.88 151 SER A O 1
ATOM 1162 N N . SER A 1 152 ? 22.444 -5.737 -26.180 1.00 96.75 152 SER A N 1
ATOM 1163 C CA . SER A 1 152 ? 22.576 -6.217 -24.798 1.00 96.75 152 SER A CA 1
ATOM 1164 C C . SER A 1 152 ? 21.511 -5.633 -23.869 1.00 96.75 152 SER A C 1
ATOM 1166 O O . SER A 1 152 ? 20.959 -6.380 -23.064 1.00 96.75 152 SER A O 1
ATOM 1168 N N . LEU A 1 153 ? 21.158 -4.352 -24.020 1.00 97.50 153 LEU A N 1
ATOM 1169 C CA . LEU A 1 153 ? 20.084 -3.713 -23.260 1.00 97.50 153 LEU A CA 1
ATOM 1170 C C . LEU A 1 153 ? 18.720 -4.343 -23.566 1.00 97.50 153 LEU A C 1
ATOM 1172 O O . LEU A 1 153 ? 18.055 -4.809 -22.648 1.00 97.50 153 LEU A O 1
ATOM 1176 N N . LEU A 1 154 ? 18.310 -4.405 -24.837 1.00 97.44 154 LEU A N 1
ATOM 1177 C CA . LEU A 1 154 ? 16.987 -4.913 -25.223 1.00 97.44 154 LEU A CA 1
ATOM 1178 C C . LEU A 1 154 ? 16.788 -6.382 -24.833 1.00 97.44 154 LEU A C 1
ATOM 1180 O O . LEU A 1 154 ? 15.719 -6.755 -24.347 1.00 97.44 154 LEU A O 1
ATOM 1184 N N . MET A 1 155 ? 17.826 -7.208 -24.984 1.00 97.06 155 MET A N 1
ATOM 1185 C CA . MET A 1 155 ? 17.795 -8.597 -24.522 1.00 97.06 155 MET A CA 1
ATOM 1186 C C . MET A 1 155 ? 17.717 -8.686 -22.994 1.00 97.06 155 MET A C 1
ATOM 1188 O O . MET A 1 155 ? 16.953 -9.498 -22.473 1.00 97.06 155 MET A O 1
ATOM 1192 N N . ALA A 1 156 ? 18.459 -7.844 -22.269 1.00 97.69 156 ALA A N 1
ATOM 1193 C CA . ALA A 1 156 ? 18.412 -7.815 -20.811 1.00 97.69 156 ALA A CA 1
ATOM 1194 C C . ALA A 1 156 ? 17.058 -7.334 -20.271 1.00 97.69 156 ALA A C 1
ATOM 1196 O O . ALA A 1 156 ? 16.573 -7.894 -19.291 1.00 97.69 156 ALA A O 1
ATOM 1197 N N . VAL A 1 157 ? 16.406 -6.363 -20.923 1.00 96.44 157 VAL A N 1
ATOM 1198 C CA . VAL A 1 157 ? 15.028 -5.955 -20.598 1.00 96.44 157 VAL A CA 1
ATOM 1199 C C . VAL A 1 157 ? 14.070 -7.128 -20.801 1.00 96.44 157 VAL A C 1
ATOM 1201 O O . VAL A 1 157 ? 13.334 -7.480 -19.880 1.00 96.44 157 VAL A O 1
ATOM 1204 N N . ALA A 1 158 ? 14.116 -7.781 -21.968 1.00 97.00 158 ALA A N 1
ATOM 1205 C CA . ALA A 1 158 ? 13.237 -8.907 -22.281 1.00 97.00 158 ALA A CA 1
ATOM 1206 C C . ALA A 1 158 ? 13.372 -10.045 -21.255 1.00 97.00 158 ALA A C 1
ATOM 1208 O O . ALA A 1 158 ? 12.380 -10.499 -20.681 1.00 97.00 158 ALA A O 1
ATOM 1209 N N . VAL A 1 159 ? 14.608 -10.480 -20.994 1.00 97.56 159 VAL A N 1
ATOM 1210 C CA . VAL A 1 159 ? 14.903 -11.585 -20.073 1.00 97.56 159 VAL A CA 1
ATOM 1211 C C . VAL A 1 159 ? 14.652 -11.179 -18.622 1.00 97.56 159 VAL A C 1
ATOM 1213 O O . VAL A 1 159 ? 14.050 -11.947 -17.876 1.00 97.56 159 VAL A O 1
ATOM 1216 N N . GLY A 1 160 ? 15.064 -9.978 -18.215 1.00 94.81 160 GLY A N 1
ATOM 1217 C CA . GLY A 1 160 ? 14.904 -9.473 -16.851 1.00 94.81 160 GLY A CA 1
ATOM 1218 C C . GLY A 1 160 ? 13.441 -9.364 -16.439 1.00 94.81 160 GLY A C 1
ATOM 1219 O O . GLY A 1 160 ? 13.068 -9.874 -15.384 1.00 94.81 160 GLY A O 1
ATOM 1220 N N . VAL A 1 161 ? 12.599 -8.780 -17.296 1.00 92.69 161 VAL A N 1
ATOM 1221 C CA . VAL A 1 161 ? 11.149 -8.680 -17.066 1.00 92.69 161 VAL A CA 1
ATOM 1222 C C . VAL A 1 161 ? 10.495 -10.063 -17.082 1.00 92.69 161 VAL A C 1
ATOM 1224 O O . VAL A 1 161 ? 9.679 -10.371 -16.212 1.00 92.69 161 VAL A O 1
ATOM 1227 N N . LEU A 1 162 ? 10.852 -10.924 -18.040 1.00 95.50 162 LEU A N 1
ATOM 1228 C CA . LEU A 1 162 ? 10.312 -12.282 -18.113 1.00 95.50 162 LEU A CA 1
ATOM 1229 C C . LEU A 1 162 ? 10.623 -13.071 -16.834 1.00 95.50 162 LEU A C 1
ATOM 1231 O O . LEU A 1 162 ? 9.720 -13.660 -16.235 1.00 95.50 162 LEU A O 1
ATOM 1235 N N . LEU A 1 163 ? 11.885 -13.067 -16.397 1.00 95.62 163 LEU A N 1
ATOM 1236 C CA . LEU A 1 163 ? 12.324 -13.762 -15.191 1.00 95.62 163 LEU A CA 1
ATOM 1237 C C . LEU A 1 163 ? 11.660 -13.184 -13.944 1.00 95.62 163 LEU A C 1
ATOM 1239 O O . LEU A 1 163 ? 11.105 -13.947 -13.153 1.00 95.62 163 LEU A O 1
ATOM 1243 N N . SER A 1 164 ? 11.665 -11.859 -13.776 1.00 89.62 164 SER A N 1
ATOM 1244 C CA . SER A 1 164 ? 11.094 -11.223 -12.587 1.00 89.62 164 SER A CA 1
ATOM 1245 C C . SER A 1 164 ? 9.606 -11.520 -12.445 1.00 89.62 164 SER A C 1
ATOM 1247 O O . SER A 1 164 ? 9.146 -11.923 -11.375 1.00 89.62 164 SER A O 1
ATOM 1249 N N . GLN A 1 165 ? 8.846 -11.436 -13.534 1.00 89.75 165 GLN A N 1
ATOM 1250 C CA . GLN A 1 165 ? 7.411 -11.695 -13.505 1.00 89.75 165 GLN A CA 1
ATOM 1251 C C . GLN A 1 165 ? 7.070 -13.183 -13.372 1.00 89.75 165 GLN A C 1
ATOM 1253 O O . GLN A 1 165 ? 6.064 -13.526 -12.743 1.00 89.75 165 GLN A O 1
ATOM 1258 N N . THR A 1 166 ? 7.927 -14.069 -13.887 1.00 91.12 166 THR A N 1
ATOM 1259 C CA . THR A 1 166 ? 7.809 -15.519 -13.675 1.00 91.12 166 THR A CA 1
ATOM 1260 C C . THR A 1 166 ? 8.061 -15.883 -12.212 1.00 91.12 166 THR A C 1
ATOM 1262 O O . THR A 1 166 ? 7.273 -16.621 -11.621 1.00 91.12 166 THR A O 1
ATOM 1265 N N . VAL A 1 167 ? 9.098 -15.314 -11.583 1.00 89.38 167 VAL A N 1
ATOM 1266 C CA . VAL A 1 167 ? 9.381 -15.496 -10.145 1.00 89.38 167 VAL A CA 1
ATOM 1267 C C . VAL A 1 167 ? 8.216 -14.991 -9.289 1.00 89.38 167 VAL A C 1
ATOM 1269 O O . VAL A 1 167 ? 7.833 -15.643 -8.318 1.00 89.38 167 VAL A O 1
ATOM 1272 N N . ARG A 1 168 ? 7.583 -13.883 -9.693 1.00 83.25 168 ARG A N 1
ATOM 1273 C CA . ARG A 1 168 ? 6.372 -13.334 -9.055 1.00 83.25 168 ARG A CA 1
ATOM 1274 C C . ARG A 1 168 ? 5.086 -14.111 -9.382 1.00 83.25 168 ARG A C 1
ATOM 1276 O O . ARG A 1 168 ? 4.023 -13.734 -8.898 1.00 83.25 168 ARG A O 1
ATOM 1283 N N . ARG A 1 169 ? 5.173 -15.200 -10.160 1.00 88.50 169 ARG A N 1
ATOM 1284 C CA . ARG A 1 169 ? 4.065 -16.099 -10.539 1.00 88.50 169 ARG A CA 1
ATOM 1285 C C . ARG A 1 169 ? 2.885 -15.374 -11.195 1.00 88.50 169 ARG A C 1
ATOM 1287 O O . ARG A 1 169 ? 1.726 -15.704 -10.941 1.00 88.50 169 ARG A O 1
ATOM 1294 N N . LEU A 1 170 ? 3.171 -14.378 -12.036 1.00 80.38 170 LEU A N 1
ATOM 1295 C CA . LEU A 1 170 ? 2.124 -13.647 -12.748 1.00 80.38 170 LEU A CA 1
ATOM 1296 C C . LEU A 1 170 ? 1.477 -14.505 -13.858 1.00 80.38 170 LEU A C 1
ATOM 1298 O O . LEU A 1 170 ? 2.126 -15.384 -14.426 1.00 80.38 170 LEU A O 1
ATOM 1302 N N . PRO A 1 171 ? 0.202 -14.255 -14.214 1.00 85.94 171 PRO A N 1
ATOM 1303 C CA . PRO A 1 171 ? -0.467 -14.958 -15.309 1.00 85.94 171 PRO A CA 1
ATOM 1304 C C . PRO A 1 171 ? 0.249 -14.757 -16.650 1.00 85.94 171 PRO A C 1
ATOM 1306 O O . PRO A 1 171 ? 0.590 -13.627 -16.999 1.00 85.94 171 PRO A O 1
ATOM 1309 N N . LEU A 1 172 ? 0.380 -15.822 -17.451 1.00 87.69 172 LEU A N 1
ATOM 1310 C CA . LEU A 1 172 ? 1.129 -15.809 -18.722 1.00 87.69 172 LEU A CA 1
ATOM 1311 C C . LEU A 1 172 ? 0.717 -14.678 -19.671 1.00 87.69 172 LEU A C 1
ATOM 1313 O O . LEU A 1 172 ? 1.576 -14.025 -20.251 1.00 87.69 172 LEU A O 1
ATOM 1317 N N . ARG A 1 173 ? -0.588 -14.397 -19.783 1.00 83.94 173 ARG A N 1
ATOM 1318 C CA . ARG A 1 173 ? -1.100 -13.293 -20.614 1.00 83.94 173 ARG A CA 1
ATOM 1319 C C . ARG A 1 173 ? -0.543 -11.925 -20.204 1.00 83.94 173 ARG A C 1
ATOM 1321 O O . ARG A 1 173 ? -0.245 -11.104 -21.059 1.00 83.94 173 ARG A O 1
ATOM 1328 N N . LYS A 1 174 ? -0.372 -11.697 -18.897 1.00 83.75 174 LYS A N 1
ATOM 1329 C CA . LYS A 1 174 ? 0.163 -10.447 -18.347 1.00 83.75 174 LYS A CA 1
ATOM 1330 C C . LYS A 1 174 ? 1.667 -10.364 -18.578 1.00 83.75 174 LYS A C 1
ATOM 1332 O O . LYS A 1 174 ? 2.151 -9.316 -18.979 1.00 83.75 174 LYS A O 1
ATOM 1337 N N . ILE A 1 175 ? 2.375 -11.478 -18.388 1.00 88.50 175 ILE A N 1
ATOM 1338 C CA . ILE A 1 175 ? 3.810 -11.568 -18.680 1.00 88.50 175 ILE A CA 1
ATOM 1339 C C . ILE A 1 175 ? 4.069 -11.263 -20.157 1.00 88.50 175 ILE A C 1
ATOM 1341 O O . ILE A 1 175 ? 4.888 -10.406 -20.467 1.00 88.50 175 ILE A O 1
ATOM 1345 N N . ALA A 1 176 ? 3.336 -11.912 -21.064 1.00 90.12 176 ALA A N 1
ATOM 1346 C CA . ALA A 1 176 ? 3.481 -11.711 -22.501 1.00 90.12 176 ALA A CA 1
ATOM 1347 C C . ALA A 1 176 ? 3.224 -10.254 -22.911 1.00 90.12 176 ALA A C 1
ATOM 1349 O O . ALA A 1 176 ? 3.992 -9.694 -23.696 1.00 90.12 176 ALA A O 1
ATOM 1350 N N . PHE A 1 177 ? 2.164 -9.633 -22.383 1.00 90.62 177 PHE A N 1
ATOM 1351 C CA . PHE A 1 177 ? 1.876 -8.224 -22.642 1.00 90.62 177 PHE A CA 1
ATOM 1352 C C . PHE A 1 177 ? 2.992 -7.318 -22.115 1.00 90.62 177 PHE A C 1
ATOM 1354 O O . PHE A 1 177 ? 3.542 -6.531 -22.876 1.00 90.62 177 PHE A O 1
ATOM 1361 N N . ASN A 1 178 ? 3.376 -7.477 -20.846 1.00 91.56 178 ASN A N 1
ATOM 1362 C CA . ASN A 1 178 ? 4.373 -6.628 -20.201 1.00 91.56 178 ASN A CA 1
ATOM 1363 C C . ASN A 1 178 ? 5.744 -6.733 -20.875 1.00 91.56 178 ASN A C 1
ATOM 1365 O O . ASN A 1 178 ? 6.355 -5.715 -21.172 1.00 91.56 178 ASN A O 1
ATOM 1369 N N . VAL A 1 179 ? 6.229 -7.951 -21.141 1.00 95.06 179 VAL A N 1
ATOM 1370 C CA . VAL A 1 179 ? 7.502 -8.151 -21.853 1.00 95.06 179 VAL A CA 1
ATOM 1371 C C . VAL A 1 179 ? 7.430 -7.495 -23.232 1.00 95.06 179 VAL A C 1
ATOM 1373 O O . VAL A 1 179 ? 8.344 -6.766 -23.607 1.00 95.06 179 VAL A O 1
ATOM 1376 N N . GLY A 1 180 ? 6.319 -7.690 -23.952 1.00 94.81 180 GLY A N 1
ATOM 1377 C CA . GLY A 1 180 ? 6.082 -7.058 -25.247 1.00 94.81 180 GLY A CA 1
ATOM 1378 C C . GLY A 1 180 ? 6.145 -5.532 -25.192 1.00 94.81 180 GLY A C 1
ATOM 1379 O O . GLY A 1 180 ? 6.866 -4.903 -25.967 1.00 94.81 180 GLY A O 1
ATOM 1380 N N . GLN A 1 181 ? 5.427 -4.954 -24.232 1.00 95.94 181 GLN A N 1
ATOM 1381 C CA . GLN A 1 181 ? 5.340 -3.523 -23.977 1.00 95.94 181 GLN A CA 1
ATOM 1382 C C . GLN A 1 181 ? 6.710 -2.927 -23.654 1.00 95.94 181 GLN A C 1
ATOM 1384 O O . GLN A 1 181 ? 7.141 -2.011 -24.348 1.00 95.94 181 GLN A O 1
ATOM 1389 N N . PHE A 1 182 ? 7.408 -3.459 -22.646 1.00 95.19 182 PHE A N 1
ATOM 1390 C CA . PHE A 1 182 ? 8.688 -2.909 -22.197 1.00 95.19 182 PHE A CA 1
ATOM 1391 C C . PHE A 1 182 ? 9.764 -3.003 -23.275 1.00 95.19 182 PHE A C 1
ATOM 1393 O O . PHE A 1 182 ? 10.484 -2.037 -23.505 1.00 95.19 182 PHE A O 1
ATOM 1400 N N . VAL A 1 183 ? 9.854 -4.132 -23.984 1.00 97.12 183 VAL A N 1
ATOM 1401 C CA . VAL A 1 183 ? 10.821 -4.293 -25.080 1.00 97.12 183 VAL A CA 1
ATOM 1402 C C . VAL A 1 183 ? 10.521 -3.324 -26.223 1.00 97.12 183 VAL A C 1
ATOM 1404 O O . VAL A 1 183 ? 11.439 -2.704 -26.755 1.00 97.12 183 VAL A O 1
ATOM 1407 N N . THR A 1 184 ? 9.246 -3.163 -26.589 1.00 97.25 184 THR A N 1
ATOM 1408 C CA . THR A 1 184 ? 8.842 -2.262 -27.678 1.00 97.25 184 THR A CA 1
ATOM 1409 C C . THR A 1 184 ? 9.083 -0.799 -27.306 1.00 97.25 184 THR A C 1
ATOM 1411 O O . THR A 1 184 ? 9.679 -0.064 -28.091 1.00 97.25 184 THR A O 1
ATOM 1414 N N . ALA A 1 185 ? 8.672 -0.376 -26.108 1.00 96.44 185 ALA A N 1
ATOM 1415 C CA . ALA A 1 185 ? 8.883 0.983 -25.614 1.00 96.44 185 ALA A CA 1
ATOM 1416 C C . ALA A 1 185 ? 10.380 1.313 -25.502 1.00 96.44 185 ALA A C 1
ATOM 1418 O O . ALA A 1 185 ? 10.818 2.360 -25.987 1.00 96.44 185 ALA A O 1
ATOM 1419 N N . MET A 1 186 ? 11.176 0.377 -24.973 1.00 97.25 186 MET A N 1
ATOM 1420 C CA . MET A 1 186 ? 12.623 0.534 -24.876 1.00 97.25 186 MET A CA 1
ATOM 1421 C C . MET A 1 186 ? 13.269 0.628 -26.256 1.00 97.25 186 MET A C 1
ATOM 1423 O O . MET A 1 186 ? 14.107 1.493 -26.469 1.00 97.25 186 MET A O 1
ATOM 1427 N N . TRP A 1 187 ? 12.864 -0.200 -27.222 1.00 97.69 187 TRP A N 1
ATOM 1428 C CA . TRP A 1 187 ? 13.386 -0.134 -28.590 1.00 97.69 187 TRP A CA 1
ATOM 1429 C C . TRP A 1 187 ? 13.089 1.203 -29.269 1.00 97.69 187 TRP A C 1
ATOM 1431 O O . TRP A 1 187 ? 13.965 1.765 -29.927 1.00 97.69 187 TRP A O 1
ATOM 1441 N N . VAL A 1 188 ? 11.887 1.751 -29.072 1.00 97.25 188 VAL A N 1
ATOM 1442 C CA . VAL A 1 188 ? 11.531 3.085 -29.573 1.00 97.25 188 VAL A CA 1
ATOM 1443 C C . VAL A 1 188 ? 12.433 4.154 -28.948 1.00 97.25 188 VAL A C 1
ATOM 1445 O O . VAL A 1 188 ? 13.023 4.958 -29.670 1.00 97.25 188 VAL A O 1
ATOM 1448 N N . ALA A 1 189 ? 12.589 4.148 -27.624 1.00 97.12 189 ALA A N 1
ATOM 1449 C CA . ALA A 1 189 ? 13.437 5.103 -26.915 1.00 97.12 189 ALA A CA 1
ATOM 1450 C C . ALA A 1 189 ? 14.906 5.009 -27.344 1.00 97.12 189 ALA A C 1
ATOM 1452 O O . ALA A 1 189 ? 15.547 6.012 -27.641 1.00 97.12 189 ALA A O 1
ATOM 1453 N N . GLU A 1 190 ? 15.422 3.794 -27.440 1.00 96.62 190 GLU A N 1
ATOM 1454 C CA . GLU A 1 190 ? 16.804 3.485 -27.781 1.00 96.62 190 GLU A CA 1
ATOM 1455 C C . GLU A 1 190 ? 17.125 3.815 -29.252 1.00 96.62 190 GLU A C 1
ATOM 1457 O O . GLU A 1 190 ? 18.224 4.274 -29.573 1.00 96.62 190 GLU A O 1
ATOM 1462 N N . THR A 1 191 ? 16.134 3.699 -30.140 1.00 96.12 191 THR A N 1
ATOM 1463 C CA . THR A 1 191 ? 16.210 4.211 -31.516 1.00 96.12 191 THR A CA 1
ATOM 1464 C C . THR A 1 191 ? 16.279 5.738 -31.530 1.00 96.12 191 THR A C 1
ATOM 1466 O O . THR A 1 191 ? 17.157 6.302 -32.178 1.00 96.12 191 THR A O 1
ATOM 1469 N N . VAL A 1 192 ? 15.398 6.423 -30.792 1.00 96.44 192 VAL A N 1
ATOM 1470 C CA . VAL A 1 192 ? 15.393 7.895 -30.718 1.00 96.44 192 VAL A CA 1
ATOM 1471 C C . VAL A 1 192 ? 16.687 8.435 -30.122 1.00 96.44 192 VAL A C 1
ATOM 1473 O O . VAL A 1 192 ? 17.253 9.376 -30.672 1.00 96.44 192 VAL A O 1
ATOM 1476 N N . PHE A 1 193 ? 17.194 7.821 -29.053 1.00 97.56 193 PHE A N 1
ATOM 1477 C CA . PHE A 1 193 ? 18.454 8.216 -28.431 1.00 97.56 193 PHE A CA 1
ATOM 1478 C C . PHE A 1 193 ? 19.600 8.235 -29.447 1.00 97.56 193 PHE A C 1
ATOM 1480 O O . PHE A 1 193 ? 20.330 9.216 -29.521 1.00 97.56 193 PHE A O 1
ATOM 1487 N N . ARG A 1 194 ? 19.697 7.205 -30.296 1.00 94.25 194 ARG A N 1
ATOM 1488 C CA . ARG A 1 194 ? 20.754 7.083 -31.312 1.00 94.25 194 ARG A CA 1
ATOM 1489 C C . ARG A 1 194 ? 20.599 8.003 -32.516 1.00 94.25 194 ARG A C 1
ATOM 1491 O O . ARG A 1 194 ? 21.573 8.235 -33.228 1.00 94.25 194 ARG A O 1
ATOM 1498 N N . LEU A 1 195 ? 19.398 8.526 -32.753 1.00 95.75 195 LEU A N 1
ATOM 1499 C CA . LEU A 1 195 ? 19.169 9.554 -33.769 1.00 95.75 195 LEU A CA 1
ATOM 1500 C C . LEU A 1 195 ? 19.612 10.943 -33.292 1.00 95.75 195 LEU A C 1
ATOM 1502 O O . LEU A 1 195 ? 19.855 11.821 -34.120 1.00 95.75 195 LEU A O 1
ATOM 1506 N N . ILE A 1 196 ? 19.720 11.155 -31.978 1.00 95.06 196 ILE A N 1
ATOM 1507 C CA . ILE A 1 196 ? 20.152 12.426 -31.400 1.00 95.06 196 ILE A CA 1
ATOM 1508 C C . ILE A 1 196 ? 21.682 12.409 -31.250 1.00 95.06 196 ILE A C 1
ATOM 1510 O O . ILE A 1 196 ? 22.219 11.507 -30.610 1.00 95.06 196 ILE A O 1
ATOM 1514 N N . PRO A 1 197 ? 22.415 13.403 -31.786 1.00 92.94 197 PRO A N 1
ATOM 1515 C CA . PRO A 1 197 ? 23.861 13.478 -31.608 1.00 92.94 197 PRO A CA 1
ATOM 1516 C C . PRO A 1 197 ? 24.258 13.517 -30.127 1.00 92.94 197 PRO A C 1
ATOM 1518 O O . PRO A 1 197 ? 23.837 14.402 -29.381 1.00 92.94 197 PRO A O 1
ATOM 1521 N N . HIS A 1 198 ? 25.107 12.579 -29.714 1.00 92.31 198 HIS A N 1
ATOM 1522 C CA . HIS A 1 198 ? 25.584 12.458 -28.340 1.00 92.31 198 HIS A CA 1
ATOM 1523 C C . HIS A 1 198 ? 27.076 12.106 -28.298 1.00 92.31 198 HIS A C 1
ATOM 1525 O O . HIS A 1 198 ? 27.606 11.462 -29.203 1.00 92.31 198 HIS A O 1
ATOM 1531 N N . SER A 1 199 ? 27.762 12.509 -27.227 1.00 89.44 199 SER A N 1
ATOM 1532 C CA . SER A 1 199 ? 29.230 12.390 -27.107 1.00 89.44 199 SER A CA 1
ATOM 1533 C C . SER A 1 199 ? 29.675 11.606 -25.869 1.00 89.44 199 SER A C 1
ATOM 1535 O O . SER A 1 199 ? 30.827 11.693 -25.464 1.00 89.44 199 SER A O 1
ATOM 1537 N N . GLY A 1 200 ? 28.764 10.833 -25.272 1.00 89.88 200 GLY A N 1
ATOM 1538 C CA . GLY A 1 200 ? 29.021 10.001 -24.093 1.00 89.88 200 GLY A CA 1
ATOM 1539 C C . GLY A 1 200 ? 28.408 10.556 -22.799 1.00 89.88 200 GLY A C 1
ATOM 1540 O O . GLY A 1 200 ? 27.850 11.660 -22.809 1.00 89.88 200 GLY A O 1
ATOM 1541 N N . PRO A 1 201 ? 28.483 9.803 -21.685 1.00 92.81 201 PRO A N 1
ATOM 1542 C CA . PRO A 1 201 ? 27.696 10.064 -20.476 1.00 92.81 201 PRO A CA 1
ATOM 1543 C C . PRO A 1 201 ? 28.037 11.367 -19.750 1.00 92.81 201 PRO A C 1
ATOM 1545 O O . PRO A 1 201 ? 27.207 11.861 -18.999 1.00 92.81 201 PRO A O 1
ATOM 1548 N N . LEU A 1 202 ? 29.224 11.944 -19.958 1.00 94.75 202 LEU A N 1
ATOM 1549 C CA . LEU A 1 202 ? 29.665 13.165 -19.264 1.00 94.75 202 LEU A CA 1
ATOM 1550 C C . LEU A 1 202 ? 29.166 14.465 -19.916 1.00 94.75 202 LEU A C 1
ATOM 1552 O O . LEU A 1 202 ? 29.304 15.537 -19.329 1.00 94.75 202 LEU A O 1
ATOM 1556 N N . HIS A 1 203 ? 28.600 14.393 -21.123 1.00 95.94 203 HIS A N 1
ATOM 1557 C CA . HIS A 1 203 ? 28.187 15.577 -21.873 1.00 95.94 203 HIS A CA 1
ATOM 1558 C C . HIS A 1 203 ? 26.717 15.950 -21.606 1.00 95.94 203 HIS A C 1
ATOM 1560 O O . HIS A 1 203 ? 25.838 15.106 -21.795 1.00 95.94 203 HIS A O 1
ATOM 1566 N N . PRO A 1 204 ? 26.405 17.224 -21.285 1.00 94.88 204 PRO A N 1
ATOM 1567 C CA . PRO A 1 204 ? 25.028 17.664 -21.034 1.00 94.88 204 PRO A CA 1
ATOM 1568 C C . PRO A 1 204 ? 24.059 17.455 -22.207 1.00 94.88 204 PRO A C 1
ATOM 1570 O O . PRO A 1 204 ? 22.872 17.215 -21.995 1.00 94.88 204 PRO A O 1
ATOM 1573 N N . SER A 1 205 ? 24.547 17.503 -23.452 1.00 94.94 205 SER A N 1
ATOM 1574 C CA . SER A 1 205 ? 23.735 17.191 -24.638 1.00 94.94 205 SER A CA 1
ATOM 1575 C C . SER A 1 205 ? 23.244 15.741 -24.635 1.00 94.94 205 SER A C 1
ATOM 1577 O O . SER A 1 205 ? 22.097 15.479 -24.994 1.00 94.94 205 SER A O 1
ATOM 1579 N N . THR A 1 206 ? 24.067 14.807 -24.152 1.00 96.81 206 THR A N 1
ATOM 1580 C CA . THR A 1 206 ? 23.691 13.400 -23.980 1.00 96.81 206 THR A CA 1
ATOM 1581 C C . THR A 1 206 ? 22.609 13.241 -22.906 1.00 96.81 206 THR A C 1
ATOM 1583 O O . THR A 1 206 ? 21.713 12.416 -23.067 1.00 96.81 206 THR A O 1
ATOM 1586 N N . TRP A 1 207 ? 22.633 14.049 -21.838 1.00 97.25 207 TRP A N 1
ATOM 1587 C CA . TRP A 1 207 ? 21.597 14.029 -20.793 1.00 97.25 207 TRP A CA 1
ATOM 1588 C C . TRP A 1 207 ? 20.241 14.476 -21.336 1.00 97.25 207 TRP A C 1
ATOM 1590 O O . TRP A 1 207 ? 19.219 13.853 -21.049 1.00 97.25 207 TRP A O 1
ATOM 1600 N N . ALA A 1 208 ? 20.229 15.517 -22.171 1.00 96.50 208 ALA A N 1
ATOM 1601 C CA . ALA A 1 208 ? 19.018 15.949 -22.861 1.00 96.50 208 ALA A CA 1
ATOM 1602 C C . ALA A 1 208 ? 18.504 14.866 -23.827 1.00 96.50 208 ALA A C 1
ATOM 1604 O O . ALA A 1 208 ? 17.309 14.570 -23.836 1.00 96.50 208 ALA A O 1
ATOM 1605 N N . ALA A 1 209 ? 19.407 14.226 -24.581 1.00 97.56 209 ALA A N 1
ATOM 1606 C CA . ALA A 1 209 ? 19.068 13.152 -25.512 1.00 97.56 209 ALA A CA 1
ATOM 1607 C C . ALA A 1 209 ? 18.423 11.946 -24.810 1.00 97.56 209 ALA A C 1
ATOM 1609 O O . ALA A 1 209 ? 17.352 11.493 -25.218 1.00 97.56 209 ALA A O 1
ATOM 1610 N N . VAL A 1 210 ? 19.032 11.444 -23.728 1.00 98.00 210 VAL A N 1
ATOM 1611 C CA . VAL A 1 210 ? 18.480 10.301 -22.982 1.00 98.00 210 VAL A CA 1
ATOM 1612 C C . VAL A 1 210 ? 17.198 10.672 -22.239 1.00 98.00 210 VAL A C 1
ATOM 1614 O O . VAL A 1 210 ? 16.285 9.857 -22.169 1.00 98.00 210 VAL A O 1
ATOM 1617 N N . THR A 1 211 ? 17.068 11.913 -21.757 1.00 98.00 211 THR A N 1
ATOM 1618 C CA . THR A 1 211 ? 15.821 12.389 -21.140 1.00 98.00 211 THR A CA 1
ATOM 1619 C C . THR A 1 211 ? 14.677 12.388 -22.150 1.00 98.00 211 THR A C 1
ATOM 1621 O O . THR A 1 211 ? 13.589 11.906 -21.837 1.00 98.00 211 THR A O 1
ATOM 1624 N N . ALA A 1 212 ? 14.914 12.863 -23.377 1.00 97.31 212 ALA A N 1
ATOM 1625 C CA . ALA A 1 212 ? 13.918 12.823 -24.447 1.00 97.31 212 ALA A CA 1
ATOM 1626 C C . ALA A 1 212 ? 13.539 11.378 -24.822 1.00 97.31 212 ALA A C 1
ATOM 1628 O O . ALA A 1 212 ? 12.354 11.056 -24.919 1.00 97.31 212 ALA A O 1
ATOM 1629 N N . ALA A 1 213 ? 14.532 10.496 -24.961 1.00 97.94 213 ALA A N 1
ATOM 1630 C CA . ALA A 1 213 ? 14.320 9.079 -25.244 1.00 97.94 213 ALA A CA 1
ATOM 1631 C C . ALA A 1 213 ? 13.504 8.373 -24.147 1.00 97.94 213 ALA A C 1
ATOM 1633 O O . ALA A 1 213 ? 12.494 7.733 -24.437 1.00 97.94 213 ALA A O 1
ATOM 1634 N N . MET A 1 214 ? 13.888 8.526 -22.879 1.00 97.75 214 MET A N 1
ATOM 1635 C CA . MET A 1 214 ? 13.194 7.894 -21.754 1.00 97.75 214 MET A CA 1
ATOM 1636 C C . MET A 1 214 ? 11.817 8.514 -21.481 1.00 97.75 214 MET A C 1
ATOM 1638 O O . MET A 1 214 ? 10.912 7.810 -21.038 1.00 97.75 214 MET A O 1
ATOM 1642 N N . SER A 1 215 ? 11.604 9.790 -21.818 1.00 96.31 215 SER A N 1
ATOM 1643 C CA . SER A 1 215 ? 10.261 10.389 -21.807 1.00 96.31 215 SER A CA 1
ATOM 1644 C C . SER A 1 215 ? 9.349 9.729 -22.843 1.00 96.31 215 SER A C 1
ATOM 1646 O O . SER A 1 215 ? 8.175 9.487 -22.573 1.00 96.31 215 SER A O 1
ATOM 1648 N N . LEU A 1 216 ? 9.883 9.382 -24.018 1.00 95.88 216 LEU A N 1
ATOM 1649 C CA . LEU A 1 216 ? 9.131 8.628 -25.018 1.00 95.88 216 LEU A CA 1
ATOM 1650 C C . LEU A 1 216 ? 8.857 7.189 -24.560 1.00 95.88 216 LEU A C 1
ATOM 1652 O O . LEU A 1 216 ? 7.740 6.712 -24.748 1.00 95.88 216 LEU A O 1
ATOM 1656 N N . ASN A 1 217 ? 9.826 6.530 -23.906 1.00 94.69 217 ASN A N 1
ATOM 1657 C CA . ASN A 1 217 ? 9.602 5.233 -23.254 1.00 94.69 217 ASN A CA 1
ATOM 1658 C C . ASN A 1 217 ? 8.409 5.308 -22.291 1.00 94.69 217 ASN A C 1
ATOM 1660 O O . ASN A 1 217 ? 7.491 4.501 -22.397 1.00 94.69 217 ASN A O 1
ATOM 1664 N N . PHE A 1 218 ? 8.394 6.311 -21.408 1.00 92.62 218 PHE A N 1
ATOM 1665 C CA . PHE A 1 218 ? 7.306 6.550 -20.460 1.00 92.62 218 PHE A CA 1
ATOM 1666 C C . PHE A 1 218 ? 5.953 6.724 -21.164 1.00 92.62 218 PHE A C 1
ATOM 1668 O O . PHE A 1 218 ? 5.002 6.017 -20.846 1.00 92.62 218 PHE A O 1
ATOM 1675 N N . VAL A 1 219 ? 5.870 7.599 -22.173 1.00 93.25 219 VAL A N 1
ATOM 1676 C CA . VAL A 1 219 ? 4.614 7.859 -22.902 1.00 93.25 219 VAL A CA 1
ATOM 1677 C C . VAL A 1 219 ? 4.079 6.601 -23.589 1.00 93.25 219 VAL A C 1
ATOM 1679 O O . VAL A 1 219 ? 2.879 6.337 -23.532 1.00 93.25 219 VAL A O 1
ATOM 1682 N N . VAL A 1 220 ? 4.948 5.816 -24.234 1.00 93.44 220 VAL A N 1
ATOM 1683 C CA . VAL A 1 220 ? 4.543 4.563 -24.890 1.00 93.44 220 VAL A CA 1
ATOM 1684 C C . VAL A 1 220 ? 4.095 3.535 -23.851 1.00 93.44 220 VAL A C 1
ATOM 1686 O O . VAL A 1 220 ? 3.058 2.899 -24.032 1.00 93.44 220 VAL A O 1
ATOM 1689 N N . ASN A 1 221 ? 4.846 3.390 -22.759 1.00 90.19 221 ASN A N 1
ATOM 1690 C CA . ASN A 1 221 ? 4.569 2.429 -21.698 1.00 90.19 221 ASN A CA 1
ATOM 1691 C C . ASN A 1 221 ? 3.231 2.719 -21.003 1.00 90.19 221 ASN A C 1
ATOM 1693 O O . ASN A 1 221 ? 2.340 1.870 -21.007 1.00 90.19 221 ASN A O 1
ATOM 1697 N N . GLU A 1 222 ? 3.059 3.936 -20.486 1.00 87.06 222 GLU A N 1
ATOM 1698 C CA . GLU A 1 222 ? 1.831 4.346 -19.797 1.00 87.06 222 GLU A CA 1
ATOM 1699 C C . GLU A 1 222 ? 0.635 4.408 -20.747 1.00 87.06 222 GLU A C 1
ATOM 1701 O O . GLU A 1 222 ? -0.475 4.011 -20.391 1.00 87.06 222 GLU A O 1
ATOM 1706 N N . GLY A 1 223 ? 0.851 4.835 -21.995 1.00 88.75 223 GLY A N 1
ATOM 1707 C CA . GLY A 1 223 ? -0.192 4.856 -23.016 1.00 88.75 223 GLY A CA 1
ATOM 1708 C C . GLY A 1 223 ? -0.747 3.463 -23.321 1.00 88.75 223 GLY A C 1
ATOM 1709 O O . GLY A 1 223 ? -1.963 3.298 -23.427 1.00 88.75 223 GLY A O 1
ATOM 1710 N N . LEU A 1 224 ? 0.119 2.448 -23.425 1.00 87.12 224 LEU A N 1
ATOM 1711 C CA . LEU A 1 224 ? -0.295 1.063 -23.667 1.00 87.12 224 LEU A CA 1
ATOM 1712 C C . LEU A 1 224 ? -1.049 0.469 -22.472 1.00 87.12 224 LEU A C 1
ATOM 1714 O O . LEU A 1 224 ? -2.082 -0.176 -22.671 1.00 87.12 224 LEU A O 1
ATOM 1718 N N . VAL A 1 225 ? -0.594 0.730 -21.243 1.00 85.62 225 VAL A N 1
ATOM 1719 C CA . VAL A 1 225 ? -1.298 0.302 -20.023 1.00 85.62 225 VAL A CA 1
ATOM 1720 C C . VAL A 1 225 ? -2.675 0.961 -19.936 1.00 85.62 225 VAL A C 1
ATOM 1722 O O . VAL A 1 225 ? -3.681 0.265 -19.779 1.00 85.62 225 VAL A O 1
ATOM 1725 N N . ALA A 1 226 ? -2.744 2.283 -20.103 1.00 85.19 226 ALA A N 1
ATOM 1726 C CA . ALA A 1 226 ? -3.998 3.026 -20.044 1.00 85.19 226 ALA A CA 1
ATOM 1727 C C . ALA A 1 226 ? -4.985 2.582 -21.134 1.00 85.19 226 ALA A C 1
ATOM 1729 O O . ALA A 1 226 ? -6.190 2.529 -20.889 1.00 85.19 226 ALA A O 1
ATOM 1730 N N . LEU A 1 227 ? -4.492 2.209 -22.319 1.00 86.50 227 LEU A N 1
ATOM 1731 C CA . LEU A 1 227 ? -5.316 1.677 -23.401 1.00 86.50 227 LEU A CA 1
ATOM 1732 C C . LEU A 1 227 ? -5.916 0.306 -23.052 1.00 86.50 227 LEU A C 1
ATOM 1734 O O . LEU A 1 227 ? -7.105 0.082 -23.280 1.00 86.50 227 LEU A O 1
ATOM 1738 N N . VAL A 1 228 ? -5.125 -0.599 -22.466 1.00 82.50 228 VAL A N 1
ATOM 1739 C CA . VAL A 1 228 ? -5.625 -1.907 -22.012 1.00 82.50 228 VAL A CA 1
ATOM 1740 C C . VAL A 1 228 ? -6.688 -1.739 -20.928 1.00 82.50 228 VAL A C 1
ATOM 1742 O O . VAL A 1 228 ? -7.756 -2.341 -21.033 1.00 82.50 228 VAL A O 1
ATOM 1745 N N . ILE A 1 229 ? -6.427 -0.900 -19.920 1.00 79.38 229 ILE A N 1
ATOM 1746 C CA . ILE A 1 229 ? -7.382 -0.634 -18.833 1.00 79.38 229 ILE A CA 1
ATOM 1747 C C . ILE A 1 229 ? -8.658 0.002 -19.394 1.00 79.38 229 ILE A C 1
ATOM 1749 O O . ILE A 1 229 ? -9.751 -0.444 -19.066 1.00 79.38 229 ILE A O 1
ATOM 1753 N N . SER A 1 230 ? -8.535 0.966 -20.310 1.00 80.62 230 SER A N 1
ATOM 1754 C CA . SER A 1 230 ? -9.674 1.622 -20.964 1.00 80.62 230 SER A CA 1
ATOM 1755 C C . SER A 1 230 ? -10.603 0.627 -21.654 1.00 80.62 230 SER A C 1
ATOM 1757 O O . SER A 1 230 ? -11.820 0.696 -21.492 1.00 80.62 230 SER A O 1
ATOM 1759 N N . PHE A 1 231 ? -10.048 -0.345 -22.381 1.00 81.38 231 PHE A N 1
ATOM 1760 C CA . PHE A 1 231 ? -10.859 -1.369 -23.035 1.00 81.38 231 PHE A CA 1
ATOM 1761 C C . PHE A 1 231 ? -11.453 -2.398 -22.069 1.00 81.38 231 PHE A C 1
ATOM 1763 O O . PHE A 1 231 ? -12.502 -2.961 -22.375 1.00 81.38 231 PHE A O 1
ATOM 1770 N N . MET A 1 232 ? -10.801 -2.655 -20.935 1.00 77.94 232 MET A N 1
ATOM 1771 C CA . MET A 1 232 ? -11.298 -3.581 -19.916 1.00 77.94 232 MET A CA 1
ATOM 1772 C C . MET A 1 232 ? -12.394 -2.973 -19.038 1.00 77.94 232 MET A C 1
ATOM 1774 O O . MET A 1 232 ? -13.357 -3.658 -18.706 1.00 77.94 232 MET A O 1
ATOM 1778 N N . GLU A 1 233 ? -12.234 -1.711 -18.643 1.00 77.75 233 GLU A N 1
ATOM 1779 C CA . GLU A 1 233 ? -13.129 -1.016 -17.710 1.00 77.75 233 GLU A CA 1
ATOM 1780 C C . GLU A 1 233 ? -14.185 -0.164 -18.430 1.00 77.75 233 GLU A C 1
ATOM 1782 O O . GLU A 1 233 ? -15.097 0.349 -17.791 1.00 77.75 233 GLU A O 1
ATOM 1787 N N . HIS A 1 234 ? -14.092 -0.034 -19.759 1.00 82.06 234 HIS A N 1
ATOM 1788 C CA . HIS A 1 234 ? -14.934 0.842 -20.586 1.00 82.06 234 HIS A CA 1
ATOM 1789 C C . HIS A 1 234 ? -14.876 2.330 -20.189 1.00 82.06 234 HIS A C 1
ATOM 1791 O O . HIS A 1 234 ? -15.760 3.112 -20.541 1.00 82.06 234 HIS A O 1
ATOM 1797 N N . GLU A 1 235 ? -13.805 2.734 -19.510 1.00 81.19 235 GLU A N 1
ATOM 1798 C CA . GLU A 1 235 ? -13.511 4.117 -19.137 1.00 81.19 235 GLU A CA 1
ATOM 1799 C C . GLU A 1 235 ? -12.646 4.791 -20.214 1.00 81.19 235 GLU A C 1
ATOM 1801 O O . GLU A 1 235 ? -11.810 4.134 -20.840 1.00 81.19 235 GLU A O 1
ATOM 1806 N N . PRO A 1 236 ? -12.783 6.104 -20.469 1.00 87.75 236 PRO A N 1
ATOM 1807 C CA . PRO A 1 236 ? -11.973 6.774 -21.474 1.00 87.75 236 PRO A CA 1
ATOM 1808 C C . PRO A 1 236 ? -10.519 6.906 -20.997 1.00 87.75 236 PRO A C 1
ATOM 1810 O O . PRO A 1 236 ? -10.267 7.375 -19.887 1.00 87.75 236 PRO A O 1
ATOM 1813 N N . VAL A 1 237 ? -9.554 6.607 -21.880 1.00 83.50 237 VAL A N 1
ATOM 1814 C CA . VAL A 1 237 ? -8.095 6.677 -21.614 1.00 83.50 237 VAL A CA 1
ATOM 1815 C C . VAL A 1 237 ? -7.683 7.967 -20.894 1.00 83.50 237 VAL A C 1
ATOM 1817 O O . VAL A 1 237 ? -6.888 7.938 -19.962 1.00 83.50 237 VAL A O 1
ATOM 1820 N N . ARG A 1 238 ? -8.265 9.113 -21.274 1.00 87.56 238 ARG A N 1
ATOM 1821 C CA . ARG A 1 238 ? -7.962 10.416 -20.656 1.00 87.56 238 ARG A CA 1
ATOM 1822 C C . ARG A 1 238 ? -8.249 10.471 -19.152 1.00 87.56 238 ARG A C 1
ATOM 1824 O O . ARG A 1 238 ? -7.600 11.249 -18.463 1.00 87.56 238 ARG A O 1
ATOM 1831 N N . SER A 1 239 ? -9.250 9.729 -18.677 1.00 82.62 239 SER A N 1
ATOM 1832 C CA . SER A 1 239 ? -9.610 9.685 -17.258 1.00 82.62 239 SER A CA 1
ATOM 1833 C C . SER A 1 239 ? -8.578 8.870 -16.498 1.00 82.62 239 SER A C 1
ATOM 1835 O O . SER A 1 239 ? -8.010 9.363 -15.534 1.00 82.62 239 SER A O 1
ATOM 1837 N N . ILE A 1 240 ? -8.258 7.684 -17.023 1.00 76.00 240 ILE A N 1
ATOM 1838 C CA . ILE A 1 240 ? -7.266 6.770 -16.449 1.00 76.00 240 ILE A CA 1
ATOM 1839 C C . ILE A 1 240 ? -5.910 7.466 -16.324 1.00 76.00 240 ILE A C 1
ATOM 1841 O O . ILE A 1 240 ? -5.314 7.455 -15.256 1.00 76.00 240 ILE A O 1
ATOM 1845 N N . VAL A 1 241 ? -5.461 8.136 -17.391 1.00 78.75 241 VAL A N 1
ATOM 1846 C CA . VAL A 1 241 ? -4.189 8.866 -17.376 1.00 78.75 241 VAL A CA 1
ATOM 1847 C C . VAL A 1 241 ? -4.244 10.026 -16.385 1.00 78.75 241 VAL A C 1
ATOM 1849 O O . VAL A 1 241 ? -3.351 10.161 -15.565 1.00 78.75 241 VAL A O 1
ATOM 1852 N N . ARG A 1 242 ? -5.284 10.870 -16.411 1.00 82.75 242 ARG A N 1
ATOM 1853 C CA . ARG A 1 242 ? -5.350 12.061 -15.544 1.00 82.75 242 ARG A CA 1
ATOM 1854 C C . ARG A 1 242 ? -5.264 11.719 -14.053 1.00 82.75 242 ARG A C 1
ATOM 1856 O O . ARG A 1 242 ? -4.697 12.514 -13.307 1.00 82.75 242 ARG A O 1
ATOM 1863 N N . ASP A 1 243 ? -5.810 10.577 -13.647 1.00 72.25 243 ASP A N 1
ATOM 1864 C CA . ASP A 1 243 ? -5.887 10.183 -12.241 1.00 72.25 243 ASP A CA 1
ATOM 1865 C C . ASP A 1 243 ? -4.524 9.783 -11.643 1.00 72.25 243 ASP A C 1
ATOM 1867 O O . ASP A 1 243 ? -4.318 10.010 -10.450 1.00 72.25 243 ASP A O 1
ATOM 1871 N N . SER A 1 244 ? -3.582 9.257 -12.442 1.00 70.69 244 SER A N 1
ATOM 1872 C CA . SER A 1 244 ? -2.249 8.818 -11.972 1.00 70.69 244 SER A CA 1
ATOM 1873 C C . SER A 1 244 ? -1.071 9.659 -12.501 1.00 70.69 244 SER A C 1
ATOM 1875 O O . SER A 1 244 ? -0.005 9.707 -11.883 1.00 70.69 244 SER A O 1
ATOM 1877 N N . LEU A 1 245 ? -1.271 10.425 -13.586 1.00 77.25 245 LEU A N 1
ATOM 1878 C CA . LEU A 1 245 ? -0.202 11.099 -14.341 1.00 77.25 245 LEU A CA 1
ATOM 1879 C C . LEU A 1 245 ? 0.719 11.983 -13.489 1.00 77.25 245 LEU A C 1
ATOM 1881 O O . LEU A 1 245 ? 1.910 12.079 -13.772 1.00 77.25 245 LEU A O 1
ATOM 1885 N N . GLY A 1 246 ? 0.188 12.661 -12.468 1.00 82.56 246 GLY A N 1
ATOM 1886 C CA . GLY A 1 246 ? 0.982 13.576 -11.644 1.00 82.56 246 GLY A CA 1
ATOM 1887 C C . GLY A 1 246 ? 2.120 12.875 -10.896 1.00 82.56 246 GLY A C 1
ATOM 1888 O O . GLY A 1 246 ? 3.261 13.341 -10.932 1.00 82.56 246 GLY A O 1
ATOM 1889 N N . LEU A 1 247 ? 1.816 11.752 -10.240 1.00 81.00 247 LEU A N 1
ATOM 1890 C CA . LEU A 1 247 ? 2.808 10.965 -9.507 1.00 81.00 247 LEU A CA 1
ATOM 1891 C C . LEU A 1 247 ? 3.711 10.175 -10.458 1.00 81.00 247 LEU A C 1
ATOM 1893 O O . LEU A 1 247 ? 4.924 10.141 -10.243 1.00 81.00 247 LEU A O 1
ATOM 1897 N N . ASP A 1 248 ? 3.146 9.640 -11.539 1.00 82.31 248 ASP A N 1
ATOM 1898 C CA . ASP A 1 248 ? 3.885 8.883 -12.551 1.00 82.31 248 ASP A CA 1
ATOM 1899 C C . ASP A 1 248 ? 4.948 9.747 -13.255 1.00 82.31 248 ASP A C 1
ATOM 1901 O O . ASP A 1 248 ? 6.096 9.325 -13.401 1.00 82.31 248 ASP A O 1
ATOM 1905 N N . ILE A 1 249 ? 4.621 10.998 -13.614 1.00 89.00 249 ILE A N 1
ATOM 1906 C CA . ILE A 1 249 ? 5.589 11.944 -14.196 1.00 89.00 249 ILE A CA 1
ATOM 1907 C C . ILE A 1 249 ? 6.703 12.265 -13.200 1.00 89.00 249 ILE A C 1
ATOM 1909 O O . ILE A 1 249 ? 7.879 12.267 -13.569 1.00 89.00 249 ILE A O 1
ATOM 1913 N N . LEU A 1 250 ? 6.356 12.561 -11.943 1.00 88.81 250 LEU A N 1
ATOM 1914 C CA . LEU A 1 250 ? 7.354 12.910 -10.932 1.00 88.81 250 LEU A CA 1
ATOM 1915 C C . LEU A 1 250 ? 8.332 11.749 -10.708 1.00 88.81 250 LEU A C 1
ATOM 1917 O O . LEU A 1 250 ? 9.543 11.958 -10.604 1.00 88.81 250 LEU A O 1
ATOM 1921 N N . HIS A 1 251 ? 7.807 10.526 -10.689 1.00 87.06 251 HIS A N 1
ATOM 1922 C CA . HIS A 1 251 ? 8.592 9.306 -10.593 1.00 87.06 251 HIS A CA 1
ATOM 1923 C C . HIS A 1 251 ? 9.502 9.102 -11.806 1.00 87.06 251 HIS A C 1
ATOM 1925 O O . HIS A 1 251 ? 10.696 8.854 -11.630 1.00 87.06 251 HIS A O 1
ATOM 1931 N N . ALA A 1 252 ? 8.974 9.273 -13.021 1.00 90.62 252 ALA A N 1
ATOM 1932 C CA . ALA A 1 252 ? 9.747 9.155 -14.250 1.00 90.62 252 ALA A CA 1
ATOM 1933 C C . ALA A 1 252 ? 10.912 10.157 -14.282 1.00 90.62 252 ALA A C 1
ATOM 1935 O O . ALA A 1 252 ? 12.053 9.768 -14.529 1.00 90.62 252 ALA A O 1
ATOM 1936 N N . ILE A 1 253 ? 10.660 11.430 -13.950 1.00 94.25 253 ILE A N 1
ATOM 1937 C CA . ILE A 1 253 ? 11.702 12.468 -13.871 1.00 94.25 253 ILE A CA 1
ATOM 1938 C C . ILE A 1 253 ? 12.786 12.070 -12.861 1.00 94.25 253 ILE A C 1
ATOM 1940 O O . ILE A 1 253 ? 13.976 12.145 -13.173 1.00 94.25 253 ILE A O 1
ATOM 1944 N N . GLY A 1 254 ? 12.382 11.621 -11.668 1.00 92.75 254 GLY A N 1
ATOM 1945 C CA . GLY A 1 254 ? 13.306 11.169 -10.629 1.00 92.75 254 GLY A CA 1
ATOM 1946 C C . GLY A 1 254 ? 14.179 10.002 -11.092 1.00 92.75 254 GLY A C 1
ATOM 1947 O O . GLY A 1 254 ? 15.403 10.068 -10.984 1.00 92.75 254 GLY A O 1
ATOM 1948 N N . ASN A 1 255 ? 13.576 8.962 -11.670 1.00 93.00 255 ASN A N 1
ATOM 1949 C CA . ASN A 1 255 ? 14.304 7.781 -12.131 1.00 93.00 255 ASN A CA 1
ATOM 1950 C C . ASN A 1 255 ? 15.262 8.087 -13.285 1.00 93.00 255 ASN A C 1
ATOM 1952 O O . ASN A 1 255 ? 16.392 7.596 -13.282 1.00 93.00 255 ASN A O 1
ATOM 1956 N N . ILE A 1 256 ? 14.846 8.921 -14.243 1.00 96.50 256 ILE A N 1
ATOM 1957 C CA . ILE A 1 256 ? 15.705 9.354 -15.351 1.00 96.50 256 ILE A CA 1
ATOM 1958 C C . ILE A 1 256 ? 16.915 10.113 -14.798 1.00 96.50 256 ILE A C 1
ATOM 1960 O O . ILE A 1 256 ? 18.052 9.802 -15.151 1.00 96.50 256 ILE A O 1
ATOM 1964 N N . ALA A 1 257 ? 16.699 11.061 -13.883 1.00 96.81 257 ALA A N 1
ATOM 1965 C CA . ALA A 1 257 ? 17.784 11.826 -13.275 1.00 96.81 257 ALA A CA 1
ATOM 1966 C C . ALA A 1 257 ? 18.761 10.930 -12.488 1.00 96.81 257 ALA A C 1
ATOM 1968 O O . ALA A 1 257 ? 19.980 11.073 -12.628 1.00 96.81 257 ALA A O 1
ATOM 1969 N N . ILE A 1 258 ? 18.250 9.972 -11.704 1.00 95.31 258 ILE A N 1
ATOM 1970 C CA . ILE A 1 258 ? 19.082 9.011 -10.962 1.00 95.31 258 ILE A CA 1
ATOM 1971 C C . ILE A 1 258 ? 19.853 8.110 -11.935 1.00 95.31 258 ILE A C 1
ATOM 1973 O O . ILE A 1 258 ? 21.037 7.865 -11.717 1.00 95.31 258 ILE A O 1
ATOM 1977 N N . GLY A 1 259 ? 19.233 7.658 -13.028 1.00 96.00 259 GLY A N 1
ATOM 1978 C CA . GLY A 1 259 ? 19.890 6.830 -14.042 1.00 96.00 259 GLY A CA 1
ATOM 1979 C C . GLY A 1 259 ? 21.009 7.564 -14.784 1.00 96.00 259 GLY A C 1
ATOM 1980 O O . GLY A 1 259 ? 22.108 7.032 -14.928 1.00 96.00 259 GLY A O 1
ATOM 1981 N N . ILE A 1 260 ? 20.782 8.824 -15.174 1.00 97.31 260 ILE A N 1
ATOM 1982 C CA . ILE A 1 260 ? 21.830 9.695 -15.734 1.00 97.31 260 ILE A CA 1
ATOM 1983 C C . ILE A 1 260 ? 22.975 9.860 -14.732 1.00 97.31 260 ILE A C 1
ATOM 1985 O O . ILE A 1 260 ? 24.140 9.686 -15.086 1.00 97.31 260 ILE A O 1
ATOM 1989 N N . THR A 1 261 ? 22.652 10.144 -13.467 1.00 95.62 261 THR A N 1
ATOM 1990 C CA . THR A 1 261 ? 23.654 10.280 -12.398 1.00 95.62 261 THR A CA 1
ATOM 1991 C C . THR A 1 261 ? 24.461 8.993 -12.224 1.00 95.62 261 THR 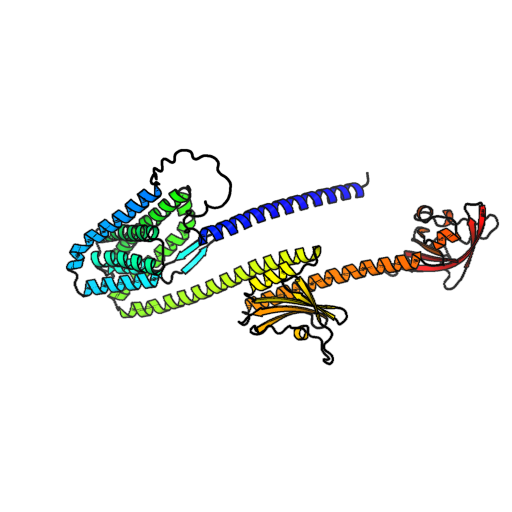A C 1
ATOM 1993 O O . THR A 1 261 ? 25.685 9.046 -12.124 1.00 95.62 261 THR A O 1
ATOM 1996 N N . GLY A 1 262 ? 23.799 7.833 -12.246 1.00 94.81 262 GLY A N 1
ATOM 1997 C CA . GLY A 1 262 ? 24.440 6.523 -12.177 1.00 94.81 262 GLY A CA 1
ATOM 1998 C C . GLY A 1 262 ? 25.406 6.283 -13.336 1.00 94.81 262 GLY A C 1
ATOM 1999 O O . GLY A 1 262 ? 26.525 5.828 -13.107 1.00 94.81 262 GLY A O 1
ATOM 2000 N N . ALA A 1 263 ? 25.026 6.660 -14.560 1.00 96.00 263 ALA A N 1
ATOM 2001 C CA . ALA A 1 263 ? 25.893 6.548 -15.731 1.00 96.00 263 ALA A CA 1
ATOM 2002 C C . ALA A 1 263 ? 27.109 7.485 -15.668 1.00 96.00 263 ALA A C 1
ATOM 2004 O O . ALA A 1 263 ? 28.227 7.058 -15.947 1.00 96.00 263 ALA A O 1
ATOM 2005 N N . VAL A 1 264 ? 26.913 8.738 -15.245 1.00 96.38 264 VAL A N 1
ATOM 2006 C CA . VAL A 1 264 ? 28.009 9.699 -15.020 1.00 96.38 264 VAL A CA 1
ATOM 2007 C C . VAL A 1 264 ? 28.981 9.172 -13.964 1.00 96.38 264 VAL A C 1
ATOM 2009 O O . VAL A 1 264 ? 30.193 9.208 -14.163 1.00 96.38 264 VAL A O 1
ATOM 2012 N N . MET A 1 265 ? 28.466 8.647 -12.849 1.00 95.19 265 MET A N 1
ATOM 2013 C CA . MET A 1 265 ? 29.298 8.058 -11.799 1.00 95.19 265 MET A CA 1
ATOM 2014 C C . MET A 1 265 ? 30.049 6.825 -12.285 1.00 95.19 265 MET A C 1
ATOM 2016 O O . MET A 1 265 ? 31.213 6.669 -11.932 1.00 95.19 265 MET A O 1
ATOM 2020 N N . TRP A 1 266 ? 29.419 5.973 -13.094 1.00 95.19 266 TRP A N 1
ATOM 2021 C CA . TRP A 1 266 ? 30.078 4.802 -13.663 1.00 95.19 266 TRP A CA 1
ATOM 2022 C C . TRP A 1 266 ? 31.266 5.186 -14.549 1.00 95.19 266 TRP A C 1
ATOM 2024 O O . TRP A 1 266 ? 32.319 4.563 -14.449 1.00 95.19 266 TRP A O 1
ATOM 2034 N N . GLU A 1 267 ? 31.118 6.232 -15.363 1.00 95.06 267 GLU A N 1
ATOM 2035 C CA . GLU A 1 267 ? 32.178 6.722 -16.249 1.00 95.06 267 GLU A CA 1
ATOM 2036 C C . GLU A 1 267 ? 33.341 7.363 -15.472 1.00 95.06 267 GLU A C 1
ATOM 2038 O O . GLU A 1 267 ? 34.504 7.172 -15.819 1.00 95.06 267 GLU A O 1
ATOM 2043 N N . LEU A 1 268 ? 33.044 8.107 -14.400 1.00 95.31 268 LEU A N 1
ATOM 2044 C CA . LEU A 1 268 ? 34.069 8.755 -13.575 1.00 95.31 268 LEU A CA 1
ATOM 2045 C C . LEU A 1 268 ? 34.780 7.760 -12.649 1.00 95.31 268 LEU A C 1
ATOM 2047 O O . LEU A 1 268 ? 36.005 7.661 -12.653 1.00 95.31 268 LEU A O 1
ATOM 2051 N N . THR A 1 269 ? 34.003 7.043 -11.835 1.00 95.00 269 THR A N 1
ATOM 2052 C CA . THR A 1 269 ? 34.484 6.112 -10.811 1.00 95.00 269 THR A CA 1
ATOM 2053 C C . THR A 1 269 ? 33.401 5.056 -10.539 1.00 95.00 269 THR A C 1
ATOM 2055 O O . THR A 1 269 ? 32.519 5.306 -9.713 1.00 95.00 269 THR A O 1
ATOM 2058 N N . PRO A 1 270 ? 33.471 3.841 -11.121 1.00 91.94 270 PRO A N 1
ATOM 2059 C CA . PRO A 1 270 ? 32.441 2.807 -10.947 1.00 91.94 270 PRO A CA 1
ATOM 2060 C C . PRO A 1 270 ? 32.094 2.480 -9.485 1.00 91.94 270 PRO A C 1
ATOM 2062 O O . PRO A 1 270 ? 30.934 2.241 -9.150 1.00 91.94 270 PRO A O 1
ATOM 2065 N N . ALA A 1 271 ? 33.078 2.543 -8.580 1.00 91.56 271 ALA A N 1
ATOM 2066 C CA . ALA A 1 271 ? 32.861 2.355 -7.142 1.00 91.56 271 ALA A CA 1
ATOM 2067 C C . ALA A 1 271 ? 31.926 3.416 -6.518 1.00 91.56 271 ALA A C 1
ATOM 2069 O O . ALA A 1 271 ? 31.255 3.142 -5.523 1.00 91.56 271 ALA A O 1
ATOM 2070 N N . GLY A 1 272 ? 31.837 4.607 -7.117 1.00 90.19 272 GLY A N 1
ATOM 2071 C CA . GLY A 1 272 ? 30.943 5.686 -6.701 1.00 90.19 272 GLY A CA 1
ATOM 2072 C C . GLY A 1 272 ? 29.463 5.320 -6.809 1.00 90.19 272 GLY A C 1
ATOM 2073 O O . GLY A 1 272 ? 28.681 5.746 -5.964 1.00 90.19 272 GLY A O 1
ATOM 2074 N N . VAL A 1 273 ? 29.082 4.456 -7.760 1.00 90.69 273 VAL A N 1
ATOM 2075 C CA . VAL A 1 273 ? 27.697 3.966 -7.895 1.00 90.69 273 VAL A CA 1
ATOM 2076 C C . VAL A 1 273 ? 27.273 3.177 -6.656 1.00 90.69 273 VAL A C 1
ATOM 2078 O O . VAL A 1 273 ? 26.162 3.354 -6.160 1.00 90.69 273 VAL A O 1
ATOM 2081 N N . VAL A 1 274 ? 28.172 2.359 -6.097 1.00 90.25 274 VAL A N 1
ATOM 2082 C CA . VAL A 1 274 ? 27.901 1.604 -4.862 1.00 90.25 274 VAL A CA 1
ATOM 2083 C C . VAL A 1 274 ? 27.708 2.558 -3.685 1.00 90.25 274 VAL A C 1
ATOM 2085 O O . VAL A 1 274 ? 26.766 2.396 -2.915 1.00 90.25 274 VAL A O 1
ATOM 2088 N N . ILE A 1 275 ? 28.555 3.586 -3.572 1.00 90.75 275 ILE A N 1
ATOM 2089 C CA . ILE A 1 275 ? 28.455 4.595 -2.509 1.00 90.75 275 ILE A CA 1
ATOM 2090 C C . ILE A 1 275 ? 27.143 5.380 -2.626 1.00 90.75 275 ILE A C 1
ATOM 2092 O O . ILE A 1 275 ? 26.467 5.569 -1.619 1.00 90.75 275 ILE A O 1
ATOM 2096 N N . ALA A 1 276 ? 26.749 5.788 -3.835 1.00 88.25 276 ALA A N 1
ATOM 2097 C CA . ALA A 1 276 ? 25.496 6.502 -4.082 1.00 88.25 276 ALA A CA 1
ATOM 2098 C C . ALA A 1 276 ? 24.250 5.625 -3.859 1.00 88.25 276 ALA A C 1
ATOM 2100 O O . ALA A 1 276 ? 23.203 6.127 -3.443 1.00 88.25 276 ALA A O 1
ATOM 2101 N N . ALA A 1 277 ? 24.360 4.309 -4.061 1.00 87.38 277 ALA A N 1
ATOM 2102 C CA . ALA A 1 277 ? 23.274 3.372 -3.796 1.00 87.38 277 ALA A CA 1
ATOM 2103 C C . ALA A 1 277 ? 22.970 3.216 -2.294 1.00 87.38 277 ALA A C 1
ATOM 2105 O O . ALA A 1 277 ? 21.816 2.979 -1.937 1.00 87.38 277 ALA A O 1
ATOM 2106 N N . VAL A 1 278 ? 23.956 3.381 -1.400 1.00 89.81 278 VAL A N 1
ATOM 2107 C CA . VAL A 1 278 ? 23.767 3.250 0.060 1.00 89.81 278 VAL A CA 1
ATOM 2108 C C . VAL A 1 278 ? 22.710 4.218 0.622 1.00 89.81 278 VAL A C 1
ATOM 2110 O O . VAL A 1 278 ? 21.752 3.733 1.227 1.00 89.81 278 VAL A O 1
ATOM 2113 N N . PRO A 1 279 ? 22.805 5.554 0.450 1.00 89.50 279 PRO A N 1
ATOM 2114 C CA . PRO A 1 279 ? 21.797 6.476 0.975 1.00 89.50 279 PRO A CA 1
ATOM 2115 C C . PRO A 1 279 ? 20.425 6.283 0.316 1.00 89.50 279 PRO A C 1
ATOM 2117 O O . PRO A 1 279 ? 19.406 6.427 0.994 1.00 89.50 279 PRO A O 1
ATOM 2120 N N . MET A 1 280 ? 20.375 5.897 -0.964 1.00 86.00 280 MET A N 1
ATOM 2121 C CA . MET A 1 280 ? 19.121 5.567 -1.649 1.00 86.00 280 MET A CA 1
ATOM 2122 C C . MET A 1 280 ? 18.464 4.322 -1.036 1.00 86.00 280 MET A C 1
ATOM 2124 O O . MET A 1 280 ? 17.274 4.342 -0.726 1.00 86.00 280 MET A O 1
ATOM 2128 N N . MET A 1 281 ? 19.245 3.271 -0.768 1.00 85.06 281 MET A N 1
ATOM 2129 C CA . MET A 1 281 ? 18.779 2.049 -0.109 1.00 85.06 281 MET A CA 1
ATOM 2130 C C . MET A 1 281 ? 18.323 2.317 1.330 1.00 85.06 281 MET A C 1
ATOM 2132 O O . MET A 1 281 ? 17.272 1.835 1.745 1.00 85.06 281 MET A O 1
ATOM 2136 N N . LEU A 1 282 ? 19.071 3.113 2.098 1.00 88.00 282 LEU A N 1
ATOM 2137 C CA . LEU A 1 282 ? 18.677 3.498 3.456 1.00 88.00 282 LEU A CA 1
ATOM 2138 C C . LEU A 1 282 ? 17.376 4.306 3.456 1.00 88.00 282 LEU A C 1
ATOM 2140 O O . LEU A 1 282 ? 16.496 4.035 4.273 1.00 88.00 282 LEU A O 1
ATOM 2144 N N . SER A 1 283 ? 17.225 5.240 2.515 1.00 85.94 283 SER A N 1
ATOM 2145 C CA . SER A 1 283 ? 15.993 6.018 2.341 1.00 85.94 283 SER A CA 1
ATOM 2146 C C . SER A 1 283 ? 14.817 5.117 1.961 1.00 85.94 283 SER A C 1
ATOM 2148 O O . SER A 1 283 ? 13.754 5.212 2.574 1.00 85.94 283 SER A O 1
ATOM 2150 N N . TYR A 1 284 ? 15.025 4.175 1.033 1.00 83.12 284 TYR A N 1
ATOM 2151 C CA . TYR A 1 284 ? 14.045 3.146 0.678 1.00 83.12 284 TYR A CA 1
ATOM 2152 C C . TYR A 1 284 ? 13.633 2.318 1.903 1.00 83.12 284 TYR A C 1
ATOM 2154 O O . TYR A 1 284 ? 12.443 2.173 2.172 1.00 83.12 284 TYR A O 1
ATOM 2162 N N . LEU A 1 285 ? 14.587 1.807 2.689 1.00 84.62 285 LEU A N 1
ATOM 2163 C CA . LEU A 1 285 ? 14.302 0.979 3.865 1.00 84.62 285 LEU A CA 1
ATOM 2164 C C . LEU A 1 285 ? 13.571 1.764 4.960 1.00 84.62 285 LEU A C 1
ATOM 2166 O O . LEU A 1 285 ? 12.627 1.241 5.561 1.00 84.62 285 LEU A O 1
ATOM 2170 N N . ALA A 1 286 ? 13.979 3.010 5.206 1.00 84.00 286 ALA A N 1
ATOM 2171 C CA . ALA A 1 286 ? 13.327 3.901 6.159 1.00 84.00 286 ALA A CA 1
ATOM 2172 C C . ALA A 1 286 ? 11.881 4.189 5.738 1.00 84.00 286 ALA A C 1
ATOM 2174 O O . ALA A 1 286 ? 10.958 4.043 6.544 1.00 84.00 286 ALA A O 1
ATOM 2175 N N . TYR A 1 287 ? 11.673 4.512 4.462 1.00 81.50 287 TYR A N 1
ATOM 2176 C CA . TYR A 1 287 ? 10.355 4.794 3.915 1.00 81.50 287 TYR A CA 1
ATOM 2177 C C . TYR A 1 287 ? 9.456 3.555 3.896 1.00 81.50 287 TYR A C 1
ATOM 2179 O O . TYR A 1 287 ? 8.333 3.600 4.392 1.00 81.50 287 TYR A O 1
ATOM 2187 N N . ALA A 1 288 ? 9.970 2.415 3.431 1.00 77.88 288 ALA A N 1
ATOM 2188 C CA . ALA A 1 288 ? 9.252 1.145 3.426 1.00 77.88 288 ALA A CA 1
ATOM 2189 C C . ALA A 1 288 ? 8.838 0.720 4.843 1.00 77.88 288 ALA A C 1
ATOM 2191 O O . ALA A 1 288 ? 7.740 0.199 5.045 1.00 77.88 288 ALA A O 1
ATOM 2192 N N . ARG A 1 289 ? 9.692 0.957 5.848 1.00 80.50 289 ARG A N 1
ATOM 2193 C CA . ARG A 1 289 ? 9.352 0.714 7.256 1.00 80.50 289 ARG A CA 1
ATOM 2194 C C . ARG A 1 289 ? 8.286 1.686 7.756 1.00 80.50 289 ARG A C 1
ATOM 2196 O O . ARG A 1 289 ? 7.329 1.241 8.381 1.00 80.50 289 ARG A O 1
ATOM 2203 N N . SER A 1 290 ? 8.424 2.975 7.458 1.00 78.31 290 SER A N 1
ATOM 2204 C CA . SER A 1 290 ? 7.448 3.997 7.847 1.00 78.31 290 SER A CA 1
ATOM 2205 C C . SER A 1 290 ? 6.064 3.713 7.257 1.00 78.31 290 SER A C 1
ATOM 2207 O O . SER A 1 290 ? 5.064 3.726 7.968 1.00 78.31 290 SER A O 1
ATOM 2209 N N . LEU A 1 291 ? 6.005 3.344 5.977 1.00 72.62 291 LEU A N 1
ATOM 2210 C CA . LEU A 1 291 ? 4.753 3.059 5.288 1.00 72.62 291 LEU A CA 1
ATOM 2211 C C . LEU A 1 291 ? 4.066 1.791 5.813 1.00 72.62 291 LEU A C 1
ATOM 2213 O O . LEU A 1 291 ? 2.841 1.759 5.920 1.00 72.62 291 LEU A O 1
ATOM 2217 N N . ARG A 1 292 ? 4.836 0.762 6.198 1.00 71.62 292 ARG A N 1
ATOM 2218 C CA . ARG A 1 292 ? 4.289 -0.402 6.918 1.00 71.62 292 ARG A CA 1
ATOM 2219 C C . ARG A 1 292 ? 3.669 0.010 8.253 1.00 71.62 292 ARG A C 1
ATOM 2221 O O . ARG A 1 292 ? 2.546 -0.395 8.531 1.00 71.62 292 ARG A O 1
ATOM 2228 N N . ASN A 1 293 ? 4.352 0.860 9.020 1.00 73.88 293 ASN A N 1
ATOM 2229 C CA . ASN A 1 293 ? 3.841 1.351 10.301 1.00 73.88 293 ASN A CA 1
ATOM 2230 C C . ASN A 1 293 ? 2.563 2.191 10.132 1.00 73.88 293 ASN A C 1
ATOM 2232 O O . ASN A 1 293 ? 1.661 2.103 10.960 1.00 73.88 293 ASN A O 1
ATOM 2236 N N . LEU A 1 294 ? 2.467 3.002 9.071 1.00 71.31 294 LEU A N 1
ATOM 2237 C CA . LEU A 1 294 ? 1.255 3.771 8.765 1.00 71.31 294 LEU A CA 1
ATOM 2238 C C . LEU A 1 294 ? 0.077 2.855 8.422 1.00 71.31 294 LEU A C 1
ATOM 2240 O O . LEU A 1 294 ? -0.997 3.019 8.985 1.00 71.31 294 LEU A O 1
ATOM 2244 N N . ARG A 1 295 ? 0.292 1.832 7.587 1.00 67.50 295 ARG A N 1
ATOM 2245 C CA . ARG A 1 295 ? -0.752 0.840 7.271 1.00 67.50 295 ARG A CA 1
ATOM 2246 C C . ARG A 1 295 ? -1.228 0.076 8.498 1.00 67.50 295 ARG A C 1
ATOM 2248 O O . ARG A 1 295 ? -2.411 -0.227 8.599 1.00 67.50 295 ARG A O 1
ATOM 2255 N N . GLU A 1 296 ? -0.311 -0.255 9.403 1.00 70.25 296 GLU A N 1
ATOM 2256 C CA . GLU A 1 296 ? -0.664 -0.885 10.673 1.00 70.25 296 GLU A CA 1
ATOM 2257 C C . GLU A 1 296 ? -1.550 0.053 11.500 1.00 70.25 296 GLU A C 1
ATOM 2259 O O . GLU A 1 296 ? -2.609 -0.367 11.950 1.00 70.25 296 GLU A O 1
ATOM 2264 N N . ARG A 1 297 ? -1.203 1.343 11.610 1.00 70.94 297 ARG A N 1
ATOM 2265 C CA . ARG A 1 297 ? -2.035 2.340 12.307 1.00 70.94 297 ARG A CA 1
ATOM 2266 C C . ARG A 1 297 ? -3.423 2.505 11.688 1.00 70.94 297 ARG A C 1
ATOM 2268 O O . ARG A 1 297 ? -4.399 2.464 12.431 1.00 70.94 297 ARG A O 1
ATOM 2275 N N . ASP A 1 298 ? -3.516 2.645 10.367 1.00 69.56 298 ASP A N 1
ATOM 2276 C CA . ASP A 1 298 ? -4.800 2.807 9.670 1.00 69.56 298 ASP A CA 1
ATOM 2277 C C . ASP A 1 298 ? -5.690 1.575 9.866 1.00 69.56 298 ASP A C 1
ATOM 2279 O O . ASP A 1 298 ? -6.850 1.694 10.257 1.00 69.56 298 ASP A O 1
ATOM 2283 N N . ARG A 1 299 ? -5.124 0.369 9.703 1.00 71.50 299 ARG A N 1
ATOM 2284 C CA . ARG A 1 299 ? -5.839 -0.887 9.964 1.00 71.50 299 ARG A CA 1
ATOM 2285 C C . ARG A 1 299 ? -6.351 -0.947 11.401 1.00 71.50 299 ARG A C 1
ATOM 2287 O O . ARG A 1 299 ? -7.485 -1.357 11.628 1.00 71.50 299 ARG A O 1
ATOM 2294 N N . MET A 1 300 ? -5.527 -0.554 12.370 1.00 73.56 300 MET A N 1
ATOM 2295 C CA . MET A 1 300 ? -5.920 -0.541 13.779 1.00 73.56 300 MET A CA 1
ATOM 2296 C C . MET A 1 300 ? -7.040 0.468 14.054 1.00 73.56 300 MET A C 1
ATOM 2298 O O . MET A 1 300 ? -7.919 0.175 14.861 1.00 73.56 300 MET A O 1
ATOM 2302 N N . HIS A 1 301 ? -7.056 1.610 13.362 1.00 75.94 301 HIS A N 1
ATOM 2303 C CA . HIS A 1 301 ? -8.121 2.608 13.467 1.00 75.94 301 HIS A CA 1
ATOM 2304 C C . HIS A 1 301 ? -9.455 2.110 12.889 1.00 75.94 301 HIS A C 1
ATOM 2306 O O . HIS A 1 301 ? -10.494 2.228 13.540 1.00 75.94 301 HIS A O 1
ATOM 2312 N N . ASP A 1 302 ? -9.430 1.487 11.709 1.00 72.44 302 ASP A N 1
ATOM 2313 C CA . ASP A 1 302 ? -10.629 0.908 11.090 1.00 72.44 302 ASP A CA 1
ATOM 2314 C C . ASP A 1 302 ? -11.221 -0.211 11.957 1.00 72.44 302 ASP A C 1
ATOM 2316 O O . ASP A 1 302 ? -12.428 -0.270 12.203 1.00 72.44 302 ASP A O 1
ATOM 2320 N N . LEU A 1 303 ? -10.353 -1.083 12.474 1.00 73.50 303 LEU A N 1
ATOM 2321 C CA . LEU A 1 303 ? -10.751 -2.160 13.369 1.00 73.50 303 LEU A CA 1
ATOM 2322 C C . LEU A 1 303 ? -11.301 -1.625 14.698 1.00 73.50 303 LEU A C 1
ATOM 2324 O O . LEU A 1 303 ? -12.307 -2.134 15.189 1.00 73.50 303 LEU A O 1
ATOM 2328 N N . TYR A 1 304 ? -10.693 -0.579 15.263 1.00 76.38 304 TYR A N 1
ATOM 2329 C CA . TYR A 1 304 ? -11.209 0.107 16.449 1.00 76.38 304 TYR A CA 1
ATOM 2330 C C . TYR A 1 304 ? -12.637 0.613 16.229 1.00 76.38 304 TYR A C 1
ATOM 2332 O O . TYR A 1 304 ? -13.517 0.331 17.042 1.00 76.38 304 TYR A O 1
ATOM 2340 N N . ARG A 1 305 ? -12.888 1.294 15.104 1.00 78.38 305 ARG A N 1
ATOM 2341 C CA . ARG A 1 305 ? -14.215 1.814 14.756 1.00 78.38 305 ARG A CA 1
ATOM 2342 C C . ARG A 1 305 ? -15.245 0.693 14.610 1.00 78.38 305 ARG A C 1
ATOM 2344 O O . ARG A 1 305 ? -16.356 0.817 15.118 1.00 78.38 305 ARG A O 1
ATOM 2351 N N . ALA A 1 306 ? -14.870 -0.424 13.984 1.00 73.56 306 ALA A N 1
ATOM 2352 C CA . ALA A 1 306 ? -15.724 -1.612 13.919 1.00 73.56 306 ALA A CA 1
ATOM 2353 C C . ALA A 1 306 ? -16.032 -2.176 15.319 1.00 73.56 306 ALA A C 1
ATOM 2355 O O . ALA A 1 306 ? -17.165 -2.573 15.591 1.00 73.56 306 ALA A O 1
ATOM 2356 N N . GLY A 1 307 ? -15.044 -2.157 16.221 1.00 73.25 307 GLY A N 1
ATOM 2357 C CA . GLY A 1 307 ? -15.218 -2.487 17.634 1.00 73.25 307 GLY A CA 1
ATOM 2358 C C . GLY A 1 307 ? -16.269 -1.615 18.315 1.00 73.25 307 GLY A C 1
ATOM 2359 O O . GLY A 1 307 ? -17.141 -2.154 18.991 1.00 73.25 307 GLY A O 1
ATOM 2360 N N . GLN A 1 308 ? -16.234 -0.297 18.090 1.00 74.56 308 GLN A N 1
ATOM 2361 C CA . GLN A 1 308 ? -17.196 0.648 18.674 1.00 74.56 308 GLN A CA 1
ATOM 2362 C C . GLN A 1 308 ? -18.637 0.397 18.217 1.00 74.56 308 GLN A C 1
ATOM 2364 O O . GLN A 1 308 ? -19.535 0.347 19.050 1.00 74.56 308 GLN A O 1
ATOM 2369 N N . VAL A 1 309 ? -18.856 0.172 16.918 1.00 74.06 309 VAL A N 1
ATOM 2370 C CA . VAL A 1 309 ? -20.201 -0.106 16.377 1.00 74.06 309 VAL A CA 1
ATOM 2371 C C . VAL A 1 309 ? -20.769 -1.407 16.951 1.00 74.06 309 VAL A C 1
ATOM 2373 O O . VAL A 1 309 ? -21.946 -1.490 17.295 1.00 74.06 309 VAL A O 1
ATOM 2376 N N . LEU A 1 310 ? -19.934 -2.442 17.102 1.00 72.06 310 LEU A N 1
ATOM 2377 C CA . LEU A 1 310 ? -20.380 -3.677 17.750 1.00 72.06 310 LEU A CA 1
ATOM 2378 C C . LEU A 1 310 ? -20.677 -3.472 19.237 1.00 72.06 310 LEU A C 1
ATOM 2380 O O . LEU A 1 310 ? -21.609 -4.086 19.747 1.00 72.06 310 LEU A O 1
ATOM 2384 N N . LEU A 1 311 ? -19.919 -2.606 19.912 1.00 71.50 311 LEU A N 1
ATOM 2385 C CA . LEU A 1 311 ? -20.143 -2.217 21.303 1.00 71.50 311 LEU A CA 1
ATOM 2386 C C . LEU A 1 311 ? -21.475 -1.484 21.509 1.00 71.50 311 LEU A C 1
ATOM 2388 O O . LEU A 1 311 ? -22.119 -1.709 22.527 1.00 71.50 311 LEU A O 1
ATOM 2392 N N . GLU A 1 312 ? -21.918 -0.658 20.560 1.00 69.81 312 GLU A N 1
ATOM 2393 C CA . GLU A 1 312 ? -23.257 -0.044 20.596 1.00 69.81 312 GLU A CA 1
ATOM 2394 C C . GLU A 1 312 ? -24.358 -1.103 20.514 1.00 69.81 312 GLU A C 1
ATOM 2396 O O . GLU A 1 312 ? -25.323 -1.065 21.273 1.00 69.81 312 GLU A O 1
ATOM 2401 N N . ARG A 1 313 ? -24.184 -2.125 19.670 1.00 63.88 313 ARG A N 1
ATOM 2402 C CA . ARG A 1 313 ? -25.152 -3.224 19.582 1.00 63.88 313 ARG A CA 1
ATOM 2403 C C . ARG A 1 313 ? -25.265 -4.026 20.886 1.00 63.88 313 ARG A C 1
ATOM 2405 O O . ARG A 1 313 ? -26.362 -4.481 21.217 1.00 63.88 313 ARG A O 1
ATOM 2412 N N . LEU A 1 314 ? -24.182 -4.138 21.666 1.00 63.97 314 LEU A N 1
ATOM 2413 C CA . LEU A 1 314 ? -24.207 -4.777 22.993 1.00 63.97 314 LEU A CA 1
ATOM 2414 C C . LEU A 1 314 ? -25.203 -4.120 23.958 1.00 63.97 314 LEU A C 1
ATOM 2416 O O . LEU A 1 314 ? -25.721 -4.817 24.827 1.00 63.97 314 LEU A O 1
ATOM 2420 N N . GLU A 1 315 ? -25.500 -2.822 23.809 1.00 58.66 315 GLU A N 1
ATOM 2421 C CA . GLU A 1 315 ? -26.474 -2.120 24.662 1.00 58.66 315 GLU A CA 1
ATOM 2422 C C . GLU A 1 315 ? -27.899 -2.658 24.503 1.00 58.66 315 GLU A C 1
ATOM 2424 O O . GLU A 1 315 ? -28.707 -2.529 25.419 1.00 58.66 315 GLU A O 1
ATOM 2429 N N . THR A 1 316 ? -28.212 -3.255 23.350 1.00 59.38 316 THR A N 1
ATOM 2430 C CA . THR A 1 316 ? -29.582 -3.662 23.004 1.00 59.38 316 THR A CA 1
ATOM 2431 C C . THR A 1 316 ? -29.850 -5.152 23.184 1.00 59.38 316 THR A C 1
ATOM 2433 O O . THR A 1 316 ? -30.969 -5.518 23.532 1.00 59.38 316 THR A O 1
ATOM 2436 N N . GLU A 1 317 ? -28.850 -6.014 22.969 1.00 61.34 317 GLU A N 1
ATOM 2437 C CA . GLU A 1 317 ? -29.040 -7.476 22.920 1.00 61.34 317 GLU A CA 1
ATOM 2438 C C . GLU A 1 317 ? -28.327 -8.249 24.059 1.00 61.34 317 GLU A C 1
ATOM 2440 O O . GLU A 1 317 ? -28.501 -9.461 24.151 1.00 61.34 317 GLU A O 1
ATOM 2445 N N . GLU A 1 318 ? -27.520 -7.594 24.913 1.00 67.31 318 GLU A N 1
ATOM 2446 C CA . GLU A 1 318 ? -26.677 -8.224 25.964 1.00 67.31 318 GLU A CA 1
ATOM 2447 C C . GLU A 1 318 ? -25.780 -9.399 25.477 1.00 67.31 318 GLU A C 1
ATOM 2449 O O . GLU A 1 318 ? -25.303 -10.214 26.270 1.00 67.31 318 GLU A O 1
ATOM 2454 N N . ASP A 1 319 ? -25.489 -9.495 24.173 1.00 74.94 319 ASP A N 1
ATOM 2455 C CA . ASP A 1 319 ? -24.707 -10.594 23.585 1.00 74.94 319 ASP A CA 1
ATOM 2456 C C . ASP A 1 319 ? -23.266 -10.184 23.243 1.00 74.94 319 ASP A C 1
ATOM 2458 O O . ASP A 1 319 ? -22.996 -9.618 22.186 1.00 74.94 319 ASP A O 1
ATOM 2462 N N . PHE A 1 320 ? -22.302 -10.549 24.096 1.00 80.31 320 PHE A N 1
ATOM 2463 C CA . PHE A 1 320 ? -20.875 -10.257 23.888 1.00 80.31 320 PHE A CA 1
ATOM 2464 C C . PHE A 1 320 ? -20.209 -11.040 22.743 1.00 80.31 320 PHE A C 1
ATOM 2466 O O . PHE A 1 320 ? -19.081 -10.707 22.366 1.00 80.31 320 PHE A O 1
ATOM 2473 N N . ARG A 1 321 ? -20.854 -12.059 22.154 1.00 82.56 321 ARG A N 1
ATOM 2474 C CA . ARG A 1 321 ? -20.211 -12.924 21.146 1.00 82.56 321 ARG A CA 1
ATOM 2475 C C . ARG A 1 321 ? -19.674 -12.175 19.925 1.00 82.56 321 ARG A C 1
ATOM 2477 O O . ARG A 1 321 ? -18.507 -12.403 19.595 1.00 82.56 321 ARG A O 1
ATOM 2484 N N . PRO A 1 322 ? -20.441 -11.303 19.236 1.00 81.94 322 PRO A N 1
ATOM 2485 C CA . PRO A 1 322 ? -19.963 -10.659 18.012 1.00 81.94 322 PRO A CA 1
ATOM 2486 C C . PRO A 1 322 ? -18.760 -9.757 18.289 1.00 81.94 322 PRO A C 1
ATOM 2488 O O . PRO A 1 322 ? -17.797 -9.745 17.519 1.00 81.94 322 PRO A O 1
ATOM 2491 N N . PHE A 1 323 ? -18.792 -9.061 19.428 1.00 86.19 323 PHE A N 1
ATOM 2492 C CA . PHE A 1 323 ? -17.696 -8.233 19.911 1.00 86.19 323 PHE A CA 1
ATOM 2493 C C . PHE A 1 323 ? -16.443 -9.071 20.201 1.00 86.19 323 PHE A C 1
ATOM 2495 O O . PHE A 1 323 ? -15.383 -8.785 19.649 1.00 86.19 323 PHE A O 1
ATOM 2502 N N . LEU A 1 324 ? -16.553 -10.153 20.979 1.00 88.06 324 LEU A N 1
ATOM 2503 C CA . LEU A 1 324 ? -15.409 -11.015 21.306 1.00 88.06 324 LEU A CA 1
ATOM 2504 C C . LEU A 1 324 ? -14.818 -11.704 20.069 1.00 88.06 324 LEU A C 1
ATOM 2506 O O . LEU A 1 324 ? -13.599 -11.809 19.942 1.00 88.06 324 LEU A O 1
ATOM 2510 N N . GLN A 1 325 ? -15.655 -12.129 19.119 1.00 86.56 325 GLN A N 1
ATOM 2511 C CA . GLN A 1 325 ? -15.183 -12.663 17.839 1.00 86.56 325 GLN A CA 1
ATOM 2512 C C . GLN A 1 325 ? -14.425 -11.609 17.028 1.00 86.56 325 GLN A C 1
ATOM 2514 O O . GLN A 1 325 ? -13.424 -11.933 16.385 1.00 86.56 325 GLN A O 1
ATOM 2519 N N . LEU A 1 326 ? -14.875 -10.351 17.051 1.00 86.25 326 LEU A N 1
ATOM 2520 C CA . LEU A 1 326 ? -14.155 -9.265 16.402 1.00 86.25 326 LEU A CA 1
ATOM 2521 C C . LEU A 1 326 ? -12.818 -8.996 17.100 1.00 86.25 326 LEU A C 1
ATOM 2523 O O . LEU A 1 326 ? -11.804 -8.971 16.412 1.00 86.25 326 LEU A O 1
ATOM 2527 N N . VAL A 1 327 ? -12.785 -8.881 18.431 1.00 87.50 327 VAL A N 1
ATOM 2528 C CA . VAL A 1 327 ? -11.543 -8.681 19.201 1.00 87.50 327 VAL A CA 1
ATOM 2529 C C . VAL A 1 327 ? -10.533 -9.797 18.923 1.00 87.50 327 VAL A C 1
ATOM 2531 O O . VAL A 1 327 ? -9.362 -9.516 18.670 1.00 87.50 327 VAL A O 1
ATOM 2534 N N . ALA A 1 328 ? -10.983 -11.056 18.886 1.00 87.38 328 ALA A N 1
ATOM 2535 C CA . ALA A 1 328 ? -10.123 -12.186 18.547 1.00 87.38 328 ALA A CA 1
ATOM 2536 C C . ALA A 1 328 ? -9.534 -12.059 17.131 1.00 87.38 328 ALA A C 1
ATOM 2538 O O . ALA A 1 328 ? -8.328 -12.214 16.953 1.00 87.38 328 ALA A O 1
ATOM 2539 N N . ARG A 1 329 ? -10.354 -11.701 16.131 1.00 84.50 329 ARG A N 1
ATOM 2540 C CA . ARG A 1 329 ? -9.885 -11.453 14.754 1.00 84.50 329 ARG A CA 1
ATOM 2541 C C . ARG A 1 329 ? -8.950 -10.244 14.651 1.00 84.50 329 ARG A C 1
ATOM 2543 O O . ARG A 1 329 ? -8.006 -10.278 13.868 1.00 84.50 329 ARG A O 1
ATOM 2550 N N . MET A 1 330 ? -9.209 -9.184 15.414 1.00 83.12 330 MET A N 1
ATOM 2551 C CA . MET A 1 330 ? -8.422 -7.946 15.410 1.00 83.12 330 MET A CA 1
ATOM 2552 C C . MET A 1 330 ? -7.001 -8.166 15.915 1.00 83.12 330 MET A C 1
ATOM 2554 O O . MET A 1 330 ? -6.065 -7.609 15.353 1.00 83.12 330 MET A O 1
ATOM 2558 N N . LEU A 1 331 ? -6.854 -8.988 16.953 1.00 85.25 331 LEU A N 1
ATOM 2559 C CA . LEU A 1 331 ? -5.580 -9.244 17.625 1.00 85.25 331 LEU A CA 1
ATOM 2560 C C . LEU A 1 331 ? -4.883 -10.526 17.148 1.00 85.25 331 LEU A C 1
ATOM 2562 O O . LEU A 1 331 ? -3.928 -10.967 17.788 1.00 85.25 331 LEU A O 1
ATOM 2566 N N . ASP A 1 332 ? -5.390 -11.147 16.075 1.00 83.69 332 ASP A N 1
ATOM 2567 C CA . ASP A 1 332 ? -4.957 -12.466 15.590 1.00 83.69 332 ASP A CA 1
ATOM 2568 C C . ASP A 1 332 ? -4.835 -13.485 16.741 1.00 83.69 332 ASP A C 1
ATOM 2570 O O . ASP A 1 332 ? -3.826 -14.169 16.947 1.00 83.69 332 ASP A O 1
ATOM 2574 N N . ALA A 1 333 ? -5.866 -13.495 17.585 1.00 84.44 333 ALA A N 1
ATOM 2575 C CA . ALA A 1 333 ? -5.943 -14.315 18.773 1.00 84.44 333 ALA A CA 1
ATOM 2576 C C . ALA A 1 333 ? -6.788 -15.562 18.514 1.00 84.44 333 ALA A C 1
ATOM 2578 O O . ALA A 1 333 ? -7.811 -15.539 17.835 1.00 84.44 333 ALA A O 1
ATOM 2579 N N . THR A 1 334 ? -6.372 -16.668 19.127 1.00 83.88 334 THR A N 1
ATOM 2580 C CA . THR A 1 334 ? -7.097 -17.946 19.085 1.00 83.88 334 THR A CA 1
ATOM 2581 C C . THR A 1 334 ? -8.473 -17.858 19.743 1.00 83.88 334 THR A C 1
ATOM 2583 O O . THR A 1 334 ? -9.382 -18.592 19.366 1.00 83.88 334 THR A O 1
ATOM 2586 N N . ALA A 1 335 ? -8.629 -16.970 20.727 1.00 84.19 335 ALA A N 1
ATOM 2587 C CA . ALA A 1 335 ? -9.898 -16.644 21.359 1.00 84.19 335 ALA A CA 1
ATOM 2588 C C . ALA A 1 335 ? -9.801 -15.295 22.080 1.00 84.19 335 ALA A C 1
ATOM 2590 O O . ALA A 1 335 ? -8.702 -14.860 22.437 1.00 84.19 335 ALA A O 1
ATOM 2591 N N . ALA A 1 336 ? -10.954 -14.684 22.341 1.00 86.94 336 ALA A N 1
ATOM 2592 C CA . ALA A 1 336 ? -11.095 -13.575 23.272 1.00 86.94 336 ALA A CA 1
ATOM 2593 C C . ALA A 1 336 ? -12.234 -13.866 24.257 1.00 86.94 336 ALA A C 1
ATOM 2595 O O . ALA A 1 336 ? -13.230 -14.499 23.896 1.00 86.94 336 ALA A O 1
ATOM 2596 N N . GLU A 1 337 ? -12.059 -13.422 25.496 1.00 86.94 337 GLU A N 1
ATOM 2597 C CA . GLU A 1 337 ? -12.999 -13.598 26.602 1.00 86.94 337 GLU A CA 1
ATOM 2598 C C . GLU A 1 337 ? -13.118 -12.274 27.363 1.00 86.94 337 GLU A C 1
ATOM 2600 O O . GLU A 1 337 ? -12.153 -11.516 27.468 1.00 86.94 337 GLU A O 1
ATOM 2605 N N . ILE A 1 338 ? -14.299 -11.988 27.898 1.00 85.81 338 ILE A N 1
ATOM 2606 C CA . ILE A 1 338 ? -14.513 -10.875 28.824 1.00 85.81 338 ILE A CA 1
ATOM 2607 C C . ILE A 1 338 ? -14.921 -11.442 30.178 1.00 85.81 338 ILE A C 1
ATOM 2609 O O . ILE A 1 338 ? -15.832 -12.263 30.280 1.00 85.81 338 ILE A O 1
ATOM 2613 N N . VAL A 1 339 ? -14.220 -11.004 31.215 1.00 81.69 339 VAL A N 1
ATOM 2614 C CA . VAL A 1 339 ? -14.483 -11.359 32.606 1.00 81.69 339 VAL A CA 1
ATOM 2615 C C . VAL A 1 339 ? -15.113 -10.151 33.271 1.00 81.69 339 VAL A C 1
ATOM 2617 O O . VAL A 1 339 ? -14.493 -9.093 33.305 1.00 81.69 339 VAL A O 1
ATOM 2620 N N . ILE A 1 340 ? -16.319 -10.302 33.804 1.00 79.75 340 ILE A N 1
ATOM 2621 C CA . ILE A 1 340 ? -17.032 -9.263 34.550 1.00 79.75 340 ILE A CA 1
ATOM 2622 C C . ILE A 1 340 ? -17.196 -9.747 35.988 1.00 79.75 340 ILE A C 1
ATOM 2624 O O . ILE A 1 340 ? -17.691 -10.847 36.221 1.00 79.75 340 ILE A O 1
ATOM 2628 N N . VAL A 1 341 ? -16.799 -8.932 36.958 1.00 74.62 341 VAL A N 1
ATOM 2629 C CA . VAL A 1 341 ? -16.943 -9.222 38.386 1.00 74.62 341 VAL A CA 1
ATOM 2630 C C . VAL A 1 341 ? -18.144 -8.443 38.927 1.00 74.62 341 VAL A C 1
ATOM 2632 O O . VAL A 1 341 ? -18.165 -7.215 38.888 1.00 74.62 341 VAL A O 1
ATOM 2635 N N . ARG A 1 342 ? -19.161 -9.153 39.430 1.00 68.88 342 ARG A N 1
ATOM 2636 C CA . ARG A 1 342 ? -20.346 -8.580 40.095 1.00 68.88 342 ARG A CA 1
ATOM 2637 C C . ARG A 1 342 ? -20.621 -9.334 41.391 1.00 68.88 342 ARG A C 1
ATOM 2639 O O . ARG A 1 342 ? -20.614 -10.559 41.394 1.00 68.88 342 ARG A O 1
ATOM 2646 N N . ASP A 1 343 ? -20.837 -8.601 42.484 1.00 64.19 343 ASP A N 1
ATOM 2647 C CA . ASP A 1 343 ? -21.251 -9.142 43.791 1.00 64.19 343 ASP A CA 1
ATOM 2648 C C . ASP A 1 343 ? -20.406 -10.336 44.287 1.00 64.19 343 ASP A C 1
ATOM 2650 O O . ASP A 1 343 ? -20.913 -11.293 44.863 1.00 64.19 343 ASP A O 1
ATOM 2654 N N . GLY A 1 344 ? -19.091 -10.301 44.039 1.00 62.12 344 GLY A N 1
ATOM 2655 C CA . GLY A 1 344 ? -18.157 -11.358 44.450 1.00 62.12 344 GLY A CA 1
ATOM 2656 C C . GLY A 1 344 ? -18.081 -12.577 43.520 1.00 62.12 344 GLY A C 1
ATOM 2657 O O . GLY A 1 344 ? -17.255 -13.458 43.762 1.00 62.12 344 GLY A O 1
ATOM 2658 N N . HIS A 1 345 ? -18.860 -12.607 42.435 1.00 61.69 345 HIS A N 1
ATOM 2659 C CA . HIS A 1 345 ? -18.829 -13.642 41.400 1.00 61.69 345 HIS A CA 1
ATOM 2660 C C . HIS A 1 345 ? -18.203 -13.117 40.101 1.00 61.69 345 HIS A C 1
ATOM 2662 O O . HIS A 1 345 ? -18.429 -11.970 39.712 1.00 61.69 345 HIS A O 1
ATOM 2668 N N . ALA A 1 346 ? -17.435 -13.963 39.406 1.00 68.19 346 ALA A N 1
ATOM 2669 C CA . ALA A 1 346 ? -16.923 -13.655 38.073 1.00 68.19 346 ALA A CA 1
ATOM 2670 C C . ALA A 1 346 ? -17.742 -14.371 36.995 1.00 68.19 346 ALA A C 1
ATOM 2672 O O . ALA A 1 346 ? -17.849 -15.601 36.980 1.00 68.19 346 ALA A O 1
ATOM 2673 N N . LEU A 1 347 ? -18.294 -13.580 36.081 1.00 73.69 347 LEU A N 1
ATOM 2674 C CA . LEU A 1 347 ? -18.965 -14.017 34.867 1.00 73.69 347 LEU A CA 1
ATOM 2675 C C . LEU A 1 347 ? -17.962 -13.953 33.720 1.00 73.69 347 LEU A C 1
ATOM 2677 O O . LEU A 1 347 ? -17.466 -12.880 33.378 1.00 73.69 347 LEU A O 1
ATOM 2681 N N . VAL A 1 348 ? -17.650 -15.105 33.136 1.00 76.75 348 VAL A N 1
ATOM 2682 C CA . VAL A 1 348 ? -16.777 -15.197 31.964 1.00 76.75 348 VAL A CA 1
ATOM 2683 C C . VAL A 1 348 ? -17.648 -15.410 30.739 1.00 76.75 348 VAL A C 1
ATOM 2685 O O . VAL A 1 348 ? -18.303 -16.448 30.632 1.00 76.75 348 VAL A O 1
ATOM 2688 N N . HIS A 1 349 ? -17.643 -14.446 29.821 1.00 80.44 349 HIS A N 1
ATOM 2689 C CA . HIS A 1 349 ? -18.273 -14.583 28.513 1.00 80.44 349 HIS A CA 1
ATOM 2690 C C . HIS A 1 349 ? -17.196 -14.896 27.480 1.00 80.44 349 HIS A C 1
ATOM 2692 O O . HIS A 1 349 ? -16.196 -14.181 27.369 1.00 80.44 349 HIS A O 1
ATOM 2698 N N . ASP A 1 350 ? -17.413 -15.957 26.711 1.00 79.44 350 ASP A N 1
ATOM 2699 C CA . ASP A 1 350 ? -16.540 -16.335 25.609 1.00 79.44 350 ASP A CA 1
ATOM 2700 C C . ASP A 1 350 ? -17.177 -16.075 24.235 1.00 79.44 350 ASP A C 1
ATOM 2702 O O . ASP A 1 350 ? -18.377 -15.834 24.090 1.00 79.44 350 ASP A O 1
ATOM 2706 N N . ALA A 1 351 ? -16.354 -16.153 23.189 1.00 73.75 351 ALA A N 1
ATOM 2707 C CA . ALA A 1 351 ? -16.786 -15.969 21.804 1.00 73.75 351 ALA A CA 1
ATOM 2708 C C . ALA A 1 351 ? -17.765 -17.050 21.280 1.00 73.75 351 ALA A C 1
ATOM 2710 O O . ALA A 1 351 ? -18.287 -16.905 20.171 1.00 73.75 351 ALA A O 1
ATOM 2711 N N . SER A 1 352 ? -18.007 -18.126 22.045 1.00 68.62 352 SER A N 1
ATOM 2712 C CA . SER A 1 352 ? -18.995 -19.174 21.739 1.00 68.62 352 SER A CA 1
ATOM 2713 C C . SER A 1 352 ? -20.373 -18.889 22.350 1.00 68.62 352 SER A C 1
ATOM 2715 O O . SER A 1 352 ? -21.363 -19.494 21.941 1.00 68.62 352 SER A O 1
ATOM 2717 N N . GLY A 1 353 ? -20.455 -17.920 23.269 1.00 60.50 353 GLY A N 1
ATOM 2718 C CA . GLY A 1 353 ? -21.666 -17.568 24.017 1.00 60.50 353 GLY A CA 1
ATOM 2719 C C . GLY A 1 353 ? -21.841 -18.358 25.298 1.00 60.50 353 GLY A C 1
ATOM 2720 O O . GLY A 1 353 ? -22.891 -18.265 25.927 1.00 60.50 353 GLY A O 1
ATOM 2721 N N . THR A 1 354 ? -20.836 -19.134 25.696 1.00 60.06 354 THR A N 1
ATOM 2722 C CA . THR A 1 354 ? -20.887 -19.856 26.958 1.00 60.06 354 THR A CA 1
ATOM 2723 C C . THR A 1 354 ? -20.583 -18.869 28.077 1.00 60.06 354 THR A C 1
ATOM 2725 O O . THR A 1 354 ? -19.481 -18.325 28.155 1.00 60.06 354 THR A O 1
ATOM 2728 N N . VAL A 1 355 ? -21.555 -18.645 28.962 1.00 62.50 355 VAL A N 1
ATOM 2729 C CA . VAL A 1 355 ? -21.340 -17.904 30.208 1.00 62.50 355 VAL A CA 1
ATOM 2730 C C . VAL A 1 355 ? -20.931 -18.904 31.274 1.00 62.50 355 VAL A C 1
ATOM 2732 O O . VAL A 1 355 ? -21.696 -19.795 31.634 1.00 62.50 355 VAL A O 1
ATOM 2735 N N . SER A 1 356 ? -19.699 -18.794 31.757 1.00 60.78 356 SER A N 1
ATOM 2736 C CA . SER A 1 356 ? -19.209 -19.624 32.856 1.00 60.78 356 SER A CA 1
ATOM 2737 C C . SER A 1 356 ? -19.111 -18.784 34.123 1.00 60.78 356 SER A C 1
ATOM 2739 O O . SER A 1 356 ? -18.435 -17.757 34.130 1.00 60.78 356 SER A O 1
ATOM 2741 N N . VAL A 1 357 ? -19.766 -19.229 35.196 1.00 59.41 357 VAL A N 1
ATOM 2742 C CA . VAL A 1 357 ? -19.617 -18.634 36.529 1.00 59.41 357 VAL A CA 1
ATOM 2743 C C . VAL A 1 357 ? -18.413 -19.285 37.194 1.00 59.41 357 VAL A C 1
ATOM 2745 O O . VAL A 1 357 ? -18.396 -20.501 37.389 1.00 59.41 357 VAL A O 1
ATOM 2748 N N . ALA A 1 358 ? -17.401 -18.496 37.534 1.00 56.88 358 ALA A N 1
ATOM 2749 C CA . ALA A 1 358 ? -16.278 -18.981 38.319 1.00 56.88 358 ALA A CA 1
ATOM 2750 C C . ALA A 1 358 ? -16.487 -18.603 39.801 1.00 56.88 358 ALA A C 1
ATOM 2752 O O . ALA A 1 358 ? -16.715 -17.426 40.099 1.00 56.88 358 ALA A O 1
ATOM 2753 N N . PRO A 1 359 ? -16.455 -19.574 40.736 1.00 48.59 359 PRO A N 1
ATOM 2754 C CA . PRO A 1 359 ? -16.562 -19.293 42.164 1.00 48.59 359 PRO A CA 1
ATOM 2755 C C . PRO A 1 359 ? -15.317 -18.567 42.682 1.00 48.59 359 PRO A C 1
ATOM 2757 O O . PRO A 1 359 ? -14.224 -18.712 42.133 1.00 48.59 359 PRO A O 1
ATOM 2760 N N . GLN A 1 360 ? -15.499 -17.803 43.761 1.00 48.41 360 GLN A N 1
ATOM 2761 C CA . GLN A 1 360 ? -14.458 -17.003 44.399 1.00 48.41 360 GLN A CA 1
ATOM 2762 C C . GLN A 1 360 ? -13.234 -17.869 44.755 1.00 48.41 360 GLN A C 1
ATOM 2764 O O . GLN A 1 360 ? -13.384 -18.828 45.518 1.00 48.41 360 GLN A O 1
ATOM 2769 N N . PRO A 1 361 ? -12.023 -17.573 44.244 1.00 47.03 361 PRO A N 1
ATOM 2770 C CA . PRO A 1 361 ? -10.824 -18.237 44.724 1.00 47.03 361 PRO A CA 1
ATOM 2771 C C . PRO A 1 361 ? -10.583 -17.800 46.172 1.00 47.03 361 PRO A C 1
ATOM 2773 O O . PRO A 1 361 ? -10.306 -16.637 46.461 1.00 47.03 361 PRO A O 1
ATOM 2776 N N . THR A 1 362 ? -10.738 -18.735 47.103 1.00 39.59 362 THR A N 1
ATOM 2777 C CA . THR A 1 362 ? -10.501 -18.520 48.532 1.00 39.59 362 THR A CA 1
ATOM 2778 C C . THR A 1 362 ? -9.038 -18.145 48.789 1.00 39.59 362 THR A C 1
ATOM 2780 O O . THR A 1 362 ? -8.153 -18.947 48.499 1.00 39.59 362 THR A O 1
ATOM 2783 N N . GLY A 1 363 ? -8.784 -16.969 49.383 1.00 39.34 363 GLY A N 1
ATOM 2784 C CA . GLY A 1 363 ? -7.511 -16.669 50.064 1.00 39.34 363 GLY A CA 1
ATOM 2785 C C . GLY A 1 363 ? -6.620 -15.542 49.519 1.00 39.34 363 GLY A C 1
ATOM 2786 O O . GLY A 1 363 ? -5.515 -15.389 50.030 1.00 39.34 363 GLY A O 1
ATOM 2787 N N . LEU A 1 364 ? -7.048 -14.734 48.541 1.00 38.12 364 LEU A N 1
ATOM 2788 C CA . LEU A 1 364 ? -6.259 -13.590 48.047 1.00 38.12 364 LEU A CA 1
ATOM 2789 C C . LEU A 1 364 ? -6.930 -12.254 48.401 1.00 38.12 364 LEU A C 1
ATOM 2791 O O . LEU A 1 364 ? -7.987 -11.911 47.878 1.00 38.12 364 LEU A O 1
ATOM 2795 N N . SER A 1 365 ? -6.304 -11.486 49.295 1.00 31.36 365 SER A N 1
ATOM 2796 C CA . SER A 1 365 ? -6.664 -10.098 49.596 1.00 31.36 365 SER A CA 1
ATOM 2797 C C . SER A 1 365 ? -6.098 -9.175 48.514 1.00 31.36 365 SER A C 1
ATOM 2799 O O . SER A 1 365 ? -4.902 -8.885 48.511 1.00 31.36 365 SER A O 1
ATOM 2801 N N . GLY A 1 366 ? -6.954 -8.742 47.589 1.00 38.31 366 GLY A N 1
ATOM 2802 C CA . GLY A 1 366 ? -6.593 -7.891 46.451 1.00 38.31 366 GLY A CA 1
ATOM 2803 C C . GLY A 1 366 ? -7.193 -8.457 45.170 1.00 38.31 366 GLY A C 1
ATOM 2804 O O . GLY A 1 366 ? -6.591 -9.303 44.517 1.00 38.31 366 GLY A O 1
ATOM 2805 N N . PHE A 1 367 ? -8.419 -8.041 44.853 1.00 46.06 367 PHE A N 1
ATOM 2806 C CA . PHE A 1 367 ? -9.155 -8.517 43.685 1.00 46.06 367 PHE A CA 1
ATOM 2807 C C . PHE A 1 367 ? -8.549 -7.923 42.412 1.00 46.06 367 PHE A C 1
ATOM 2809 O O . PHE A 1 367 ? -8.619 -6.716 42.224 1.00 46.06 367 PHE A O 1
ATOM 2816 N N . THR A 1 368 ? -7.986 -8.759 41.539 1.00 46.25 368 THR A N 1
ATOM 2817 C CA . THR A 1 368 ? -7.682 -8.382 40.153 1.00 46.25 368 THR A CA 1
ATOM 2818 C C . THR A 1 368 ? -8.357 -9.379 39.218 1.00 46.25 368 THR A C 1
ATOM 2820 O O . THR A 1 368 ? -8.346 -10.593 39.449 1.00 46.25 368 THR A O 1
ATOM 2823 N N . ALA A 1 369 ? -8.961 -8.882 38.140 1.00 47.81 369 ALA A N 1
ATOM 2824 C CA . ALA A 1 369 ? -9.623 -9.708 37.124 1.00 47.81 369 ALA A CA 1
ATOM 2825 C C . ALA A 1 369 ? -8.682 -10.744 36.453 1.00 47.81 369 ALA A C 1
ATOM 2827 O O . ALA A 1 369 ? -9.129 -11.699 35.817 1.00 47.81 369 ALA A O 1
ATOM 2828 N N . ASP A 1 370 ? -7.374 -10.608 36.679 1.00 48.78 370 ASP A N 1
ATOM 2829 C CA . ASP A 1 370 ? -6.304 -11.523 36.290 1.00 48.78 370 ASP A CA 1
ATOM 2830 C C . ASP A 1 370 ? -6.365 -12.917 36.956 1.00 48.78 370 ASP A C 1
ATOM 2832 O O . ASP A 1 370 ? -5.776 -13.866 36.423 1.00 48.78 370 ASP A O 1
ATOM 2836 N N . GLY A 1 371 ? -7.073 -13.065 38.085 1.00 46.66 371 GLY A N 1
ATOM 2837 C CA . GLY A 1 371 ? -7.191 -14.322 38.844 1.00 46.66 371 GLY A CA 1
ATOM 2838 C C . GLY A 1 371 ? -8.181 -15.353 38.280 1.00 46.66 371 GLY A C 1
ATOM 2839 O O . GLY A 1 371 ? -8.103 -16.526 38.631 1.00 46.66 371 GLY A O 1
ATOM 2840 N N . TYR A 1 372 ? -9.078 -14.947 37.376 1.00 50.47 372 TYR A N 1
ATOM 2841 C CA . TYR A 1 372 ? -10.111 -15.815 36.780 1.00 50.47 372 TYR A CA 1
ATOM 2842 C C . TYR A 1 372 ? -9.763 -16.327 35.374 1.00 50.47 372 TYR A C 1
ATOM 2844 O O . TYR A 1 372 ? -10.599 -16.920 34.689 1.00 50.47 372 TYR A O 1
ATOM 2852 N N . ARG A 1 373 ? -8.522 -16.113 34.921 1.00 53.50 373 ARG A N 1
ATOM 2853 C CA . ARG A 1 373 ? -8.069 -16.525 33.588 1.00 53.50 373 ARG A CA 1
ATOM 2854 C C . ARG A 1 373 ? -8.093 -18.048 33.450 1.00 53.50 373 ARG A C 1
ATOM 2856 O O . ARG A 1 373 ? -7.357 -18.753 34.139 1.00 53.50 373 ARG A O 1
ATOM 2863 N N . ARG A 1 374 ? -8.864 -18.572 32.492 1.00 53.47 374 ARG A N 1
ATOM 2864 C CA . ARG A 1 374 ? -8.697 -19.964 32.054 1.00 53.47 374 ARG A CA 1
ATOM 2865 C C . ARG A 1 374 ? -7.340 -20.113 31.373 1.00 53.47 374 ARG A C 1
ATOM 2867 O O . ARG A 1 374 ? -7.073 -19.476 30.359 1.00 53.47 374 ARG A O 1
ATOM 2874 N N . ALA A 1 375 ? -6.488 -20.991 31.891 1.00 50.38 375 ALA A N 1
ATOM 2875 C CA . ALA A 1 375 ? -5.290 -21.402 31.173 1.00 50.38 375 ALA A CA 1
ATOM 2876 C C . ALA A 1 375 ? -5.703 -22.268 29.968 1.00 50.38 375 ALA A C 1
ATOM 2878 O O . ALA A 1 375 ? -6.114 -23.414 30.133 1.00 50.38 375 ALA A O 1
ATOM 2879 N N . ARG A 1 376 ? -5.605 -21.733 28.744 1.00 53.06 376 ARG A N 1
ATOM 2880 C CA . ARG A 1 376 ? -5.675 -22.543 27.517 1.00 53.06 376 ARG A CA 1
ATOM 2881 C C . ARG A 1 376 ? -4.267 -23.023 27.170 1.00 53.06 376 ARG A C 1
ATOM 2883 O O . ARG A 1 376 ? -3.368 -22.210 26.965 1.00 53.06 376 ARG A O 1
ATOM 2890 N N . SER A 1 377 ? -4.064 -24.339 27.117 1.00 42.22 377 SER A N 1
ATOM 2891 C CA . SER A 1 377 ? -2.755 -24.942 26.842 1.00 42.22 377 SER A CA 1
ATOM 2892 C C . SER A 1 377 ? -2.173 -24.433 25.514 1.00 42.22 377 SER A C 1
ATOM 2894 O O . SER A 1 377 ? -2.763 -24.655 24.457 1.00 42.22 377 SER A O 1
ATOM 2896 N N . GLY A 1 378 ? -1.007 -23.780 25.562 1.00 51.72 378 GLY A N 1
ATOM 2897 C CA . GLY A 1 378 ? -0.252 -23.368 24.371 1.00 51.72 378 GLY A CA 1
ATOM 2898 C C . GLY A 1 378 ? -0.504 -21.947 23.843 1.00 51.72 378 GLY A C 1
ATOM 2899 O O . GLY A 1 378 ? -0.014 -21.643 22.754 1.00 51.72 378 GLY A O 1
ATOM 2900 N N . SER A 1 379 ? -1.210 -21.084 24.584 1.00 60.62 379 SER A N 1
ATOM 2901 C CA . SER A 1 379 ? -1.370 -19.651 24.271 1.00 60.62 379 SER A CA 1
ATOM 2902 C C . SER A 1 379 ? -0.929 -18.781 25.454 1.00 60.62 379 SER A C 1
ATOM 2904 O O . SER A 1 379 ? -1.268 -19.073 26.599 1.00 60.62 379 SER A O 1
ATOM 2906 N N . ALA A 1 380 ? -0.195 -17.698 25.187 1.00 66.19 380 ALA A N 1
ATOM 2907 C CA . ALA A 1 380 ? 0.052 -16.640 26.159 1.00 66.19 380 ALA A CA 1
ATOM 2908 C C . ALA A 1 380 ? -1.220 -15.796 26.341 1.00 66.19 380 ALA A C 1
ATOM 2910 O O . ALA A 1 380 ? -1.975 -15.562 25.390 1.00 66.19 380 ALA A O 1
ATOM 2911 N N . VAL A 1 381 ? -1.460 -15.348 27.572 1.00 74.62 381 VAL A N 1
ATOM 2912 C CA . VAL A 1 381 ? -2.633 -14.537 27.903 1.00 74.62 381 VAL A CA 1
ATOM 2913 C C . VAL A 1 381 ? -2.256 -13.065 27.894 1.00 74.62 381 VAL A C 1
ATOM 2915 O O . VAL A 1 381 ? -1.293 -12.662 28.542 1.00 74.62 381 VAL A O 1
ATOM 2918 N N . GLN A 1 382 ? -3.018 -12.272 27.152 1.00 83.38 382 GLN A N 1
ATOM 2919 C CA . GLN A 1 382 ? -2.866 -10.826 27.059 1.00 83.38 382 GLN A CA 1
ATOM 2920 C C . GLN A 1 382 ? -4.175 -10.197 27.525 1.00 83.38 382 GLN A C 1
ATOM 2922 O O . GLN A 1 382 ? -5.235 -10.566 27.028 1.00 83.38 382 GLN A O 1
ATOM 2927 N N . ALA A 1 383 ? -4.120 -9.309 28.512 1.00 83.19 383 ALA A N 1
ATOM 2928 C CA . ALA A 1 383 ? -5.309 -8.817 29.194 1.00 83.19 383 ALA A CA 1
ATOM 2929 C C . ALA A 1 383 ? -5.251 -7.301 29.389 1.00 83.19 383 ALA A C 1
ATOM 2931 O O . ALA A 1 383 ? -4.172 -6.746 29.606 1.00 83.19 383 ALA A O 1
ATOM 2932 N N . ALA A 1 384 ? -6.415 -6.660 29.333 1.00 86.94 384 ALA A N 1
ATOM 2933 C CA . ALA A 1 384 ? -6.602 -5.261 29.688 1.00 86.94 384 ALA A CA 1
ATOM 2934 C C . ALA A 1 384 ? -7.729 -5.120 30.712 1.00 86.94 384 ALA A C 1
ATOM 2936 O O . ALA A 1 384 ? -8.810 -5.685 30.545 1.00 86.94 384 ALA A O 1
ATOM 2937 N N . THR A 1 385 ? -7.478 -4.345 31.763 1.00 86.44 385 THR A N 1
ATOM 2938 C CA . THR A 1 385 ? -8.443 -4.111 32.840 1.00 86.44 385 THR A CA 1
ATOM 2939 C C . THR A 1 385 ? -9.635 -3.293 32.343 1.00 86.44 385 THR A C 1
ATOM 2941 O O . THR A 1 385 ? -9.475 -2.271 31.680 1.00 86.44 385 THR A O 1
ATOM 2944 N N . ILE A 1 386 ? -10.840 -3.737 32.696 1.00 85.88 386 ILE A N 1
ATOM 2945 C CA . ILE A 1 386 ? -12.098 -3.013 32.506 1.00 85.88 386 ILE A CA 1
ATOM 2946 C C . ILE A 1 386 ? -12.396 -2.312 33.828 1.00 85.88 386 ILE A C 1
ATOM 2948 O O . ILE A 1 386 ? -12.985 -2.897 34.738 1.00 85.88 386 ILE A O 1
ATOM 2952 N N . GLY A 1 387 ? -11.936 -1.075 33.966 1.00 83.12 387 GLY A N 1
ATOM 2953 C CA . GLY A 1 387 ? -12.076 -0.328 35.209 1.00 83.12 387 GLY A CA 1
ATOM 2954 C C . GLY A 1 387 ? -11.009 0.732 35.387 1.00 83.12 387 GLY A C 1
ATOM 2955 O O . GLY A 1 387 ? -10.080 0.853 34.590 1.00 83.12 387 GLY A O 1
ATOM 2956 N N . THR A 1 388 ? -11.149 1.489 36.466 1.00 77.25 388 THR A N 1
ATOM 2957 C CA . THR A 1 388 ? -10.139 2.442 36.935 1.00 77.25 388 THR A CA 1
ATOM 2958 C C . THR A 1 388 ? -9.581 1.978 38.273 1.00 77.25 388 THR A C 1
ATOM 2960 O O . THR A 1 388 ? -10.184 1.145 38.945 1.00 77.25 388 THR A O 1
ATOM 2963 N N . THR A 1 389 ? -8.448 2.531 38.700 1.00 70.50 389 THR A N 1
ATOM 2964 C CA . THR A 1 389 ? -7.841 2.210 39.998 1.00 70.50 389 THR A CA 1
ATOM 2965 C C . THR A 1 389 ? -8.851 2.419 41.136 1.00 70.50 389 THR A C 1
ATOM 2967 O O . THR A 1 389 ? -9.275 3.546 41.383 1.00 70.50 389 THR A O 1
ATOM 2970 N N . GLY A 1 390 ? -9.252 1.334 41.808 1.00 67.56 390 GLY A N 1
ATOM 2971 C CA . GLY A 1 390 ? -10.259 1.343 42.881 1.00 67.56 390 GLY A CA 1
ATOM 2972 C C . GLY A 1 390 ? -11.698 1.004 42.458 1.00 67.56 390 GLY A C 1
ATOM 2973 O O . GLY A 1 390 ? -12.551 0.856 43.327 1.00 67.56 390 GLY A O 1
ATOM 2974 N N . ASP A 1 391 ? -11.966 0.840 41.160 1.00 74.25 391 ASP A N 1
ATOM 2975 C CA . ASP A 1 391 ? -13.270 0.456 40.595 1.00 74.25 391 ASP A CA 1
ATOM 2976 C C . ASP A 1 391 ? -13.056 -0.494 39.403 1.00 74.25 391 ASP A C 1
ATOM 2978 O O . ASP A 1 391 ? -13.298 -0.169 38.236 1.00 74.25 391 ASP A O 1
ATOM 2982 N N . GLU A 1 392 ? -12.482 -1.661 39.702 1.00 75.94 392 GLU A N 1
ATOM 2983 C CA . GLU A 1 392 ? -12.226 -2.712 38.718 1.00 75.94 392 GLU A CA 1
ATOM 2984 C C . GLU A 1 392 ? -13.482 -3.562 38.519 1.00 75.94 392 GLU A C 1
ATOM 2986 O O . GLU A 1 392 ? -13.894 -4.311 39.404 1.00 75.94 392 GLU A O 1
ATOM 2991 N N . MET A 1 393 ? -14.085 -3.467 37.335 1.00 77.31 393 MET A N 1
ATOM 2992 C CA . MET A 1 393 ? -15.276 -4.239 36.977 1.00 77.31 393 MET A CA 1
ATOM 2993 C C . MET A 1 393 ? -14.946 -5.556 36.284 1.00 77.31 393 MET A C 1
ATOM 2995 O O . MET A 1 393 ? -15.810 -6.426 36.192 1.00 77.31 393 MET A O 1
ATOM 2999 N N . GLY A 1 394 ? -13.732 -5.716 35.755 1.00 82.06 394 GLY A N 1
ATOM 3000 C CA . GLY A 1 394 ? -13.413 -6.881 34.947 1.00 82.06 394 GLY A CA 1
ATOM 3001 C C . GLY A 1 394 ? -12.112 -6.797 34.163 1.00 82.06 394 GLY A C 1
ATOM 3002 O O . GLY A 1 394 ? -11.264 -5.941 34.406 1.00 82.06 394 GLY A O 1
ATOM 3003 N N . SER A 1 395 ? -11.964 -7.694 33.191 1.00 85.50 395 SER A N 1
ATOM 3004 C CA . SER A 1 395 ? -10.849 -7.707 32.241 1.00 85.50 395 SER A CA 1
ATOM 3005 C C . SER A 1 395 ? -11.286 -8.237 30.881 1.00 85.50 395 SER A C 1
ATOM 3007 O O . SER A 1 395 ? -12.089 -9.167 30.789 1.00 85.50 395 SER A O 1
ATOM 3009 N N . LEU A 1 396 ? -10.744 -7.640 29.823 1.00 88.06 396 LEU A N 1
ATOM 3010 C CA . LEU A 1 396 ? -10.852 -8.111 28.450 1.00 88.06 396 LEU A CA 1
ATOM 3011 C C . LEU A 1 396 ? -9.579 -8.884 28.100 1.00 88.06 396 LEU A C 1
ATOM 3013 O O . LEU A 1 396 ? -8.473 -8.347 28.173 1.00 88.06 396 LEU A O 1
ATOM 3017 N N . VAL A 1 397 ? -9.737 -10.146 27.715 1.00 87.12 397 VAL A N 1
ATOM 3018 C CA . VAL A 1 397 ? -8.649 -11.114 27.585 1.00 87.12 397 VAL A CA 1
ATOM 3019 C C . VAL A 1 397 ? -8.564 -11.636 26.155 1.00 87.12 397 VAL A C 1
ATOM 3021 O O . VAL A 1 397 ? -9.567 -12.028 25.567 1.00 87.12 397 VAL A O 1
ATOM 3024 N N . ALA A 1 398 ? -7.352 -11.698 25.608 1.00 87.56 398 ALA A N 1
ATOM 3025 C CA . ALA A 1 398 ? -7.031 -12.298 24.319 1.00 87.56 398 ALA A CA 1
ATOM 3026 C C . ALA A 1 398 ? -5.989 -13.420 24.485 1.00 87.56 398 ALA A C 1
ATOM 3028 O O . ALA A 1 398 ? -4.955 -13.251 25.137 1.00 87.56 398 ALA A O 1
ATOM 3029 N N . PHE A 1 399 ? -6.247 -14.573 23.864 1.00 84.75 399 PHE A N 1
ATOM 3030 C CA . PHE A 1 399 ? -5.386 -15.758 23.918 1.00 84.75 399 PHE A CA 1
ATOM 3031 C C . PHE A 1 399 ? -4.611 -15.915 22.616 1.00 84.75 399 PHE A C 1
ATOM 3033 O O . PHE A 1 399 ? -5.195 -16.254 21.585 1.00 84.75 399 PHE A O 1
ATOM 3040 N N . ARG A 1 400 ? -3.289 -15.734 22.636 1.00 83.75 400 ARG A N 1
ATOM 3041 C CA . ARG A 1 400 ? -2.452 -15.868 21.430 1.00 83.75 400 ARG A CA 1
ATOM 3042 C C . ARG A 1 400 ? -1.034 -16.325 21.759 1.00 83.75 400 ARG A C 1
ATOM 3044 O O . ARG A 1 400 ? -0.596 -16.228 22.895 1.00 83.75 400 ARG A O 1
ATOM 3051 N N . ARG A 1 401 ? -0.290 -16.833 20.775 1.00 79.50 401 ARG A N 1
ATOM 3052 C CA . ARG A 1 401 ? 1.087 -17.331 20.992 1.00 79.50 401 ARG A CA 1
ATOM 3053 C C . ARG A 1 401 ? 2.136 -16.222 21.072 1.00 79.50 401 ARG A C 1
ATOM 3055 O O . ARG A 1 401 ? 3.134 -16.383 21.764 1.00 79.50 401 ARG A O 1
ATOM 3062 N N . THR A 1 402 ? 1.920 -15.122 20.361 1.00 80.31 402 THR A N 1
ATOM 3063 C CA . THR A 1 402 ? 2.856 -13.998 20.250 1.00 80.31 402 THR A CA 1
ATOM 3064 C C . THR A 1 402 ? 2.452 -12.840 21.167 1.00 80.31 402 THR A C 1
ATOM 3066 O O . THR A 1 402 ? 1.262 -12.604 21.354 1.00 80.31 402 THR A O 1
ATOM 3069 N N . PRO A 1 403 ? 3.402 -12.097 21.758 1.00 83.38 403 PRO A N 1
ATOM 3070 C CA . PRO A 1 403 ? 3.069 -10.904 22.534 1.00 83.38 403 PRO A CA 1
ATOM 3071 C C . PRO A 1 403 ? 2.428 -9.824 21.646 1.00 83.38 403 PRO A C 1
ATOM 3073 O O . PRO A 1 403 ? 2.737 -9.749 20.456 1.00 83.38 403 PRO A O 1
ATOM 3076 N N . LEU A 1 404 ? 1.550 -8.997 22.229 1.00 84.00 404 LEU A N 1
ATOM 3077 C CA . LEU A 1 404 ? 0.932 -7.868 21.522 1.00 84.00 404 LEU A CA 1
ATOM 3078 C C . LEU A 1 404 ? 1.979 -6.803 21.171 1.00 84.00 404 LEU A C 1
ATOM 3080 O O . LEU A 1 404 ? 2.864 -6.503 21.979 1.00 84.00 404 LEU A O 1
ATOM 3084 N N . SER A 1 405 ? 1.837 -6.186 19.998 1.00 84.25 405 SER A N 1
ATOM 3085 C CA . SER A 1 405 ? 2.531 -4.943 19.660 1.00 84.25 405 SER A CA 1
ATOM 3086 C C . SER A 1 405 ? 2.053 -3.795 20.559 1.00 84.25 405 SER A C 1
ATOM 3088 O O . SER A 1 405 ? 1.009 -3.880 21.212 1.00 84.25 405 SER A O 1
ATOM 3090 N N . SER A 1 406 ? 2.798 -2.686 20.605 1.00 81.81 406 SER A N 1
ATOM 3091 C CA . SER A 1 406 ? 2.371 -1.504 21.369 1.00 81.81 406 SER A CA 1
ATOM 3092 C C . SER A 1 406 ? 1.025 -0.960 20.880 1.00 81.81 406 SER A C 1
ATOM 3094 O O . SER A 1 406 ? 0.189 -0.587 21.697 1.00 81.81 406 SER A O 1
ATOM 3096 N N . ALA A 1 407 ? 0.786 -0.980 19.566 1.00 78.56 407 ALA A N 1
ATOM 3097 C CA . ALA A 1 407 ? -0.476 -0.546 18.974 1.00 78.56 407 ALA A CA 1
ATOM 3098 C C . ALA A 1 407 ? -1.635 -1.495 19.323 1.00 78.56 407 ALA A C 1
ATOM 3100 O O . ALA A 1 407 ? -2.709 -1.039 19.709 1.00 78.56 407 ALA A O 1
ATOM 3101 N N . GLU A 1 408 ? -1.413 -2.810 19.233 1.00 86.44 408 GLU A N 1
ATOM 3102 C CA . GLU A 1 408 ? -2.402 -3.830 19.608 1.00 86.44 408 GLU A CA 1
ATOM 3103 C C . GLU A 1 408 ? -2.769 -3.762 21.094 1.00 86.44 408 GLU A C 1
ATOM 3105 O O . GLU A 1 408 ? -3.938 -3.892 21.458 1.00 86.44 408 GLU A O 1
ATOM 3110 N N . ARG A 1 409 ? -1.779 -3.510 21.956 1.00 87.50 409 ARG A N 1
ATOM 3111 C CA . ARG A 1 409 ? -1.995 -3.330 23.392 1.00 87.50 409 ARG A CA 1
ATOM 3112 C C . ARG A 1 409 ? -2.846 -2.097 23.687 1.00 87.50 409 ARG A C 1
ATOM 3114 O O . ARG A 1 409 ? -3.840 -2.216 24.397 1.00 87.50 409 ARG A O 1
ATOM 3121 N N . SER A 1 410 ? -2.509 -0.946 23.103 1.00 85.56 410 SER A N 1
ATOM 3122 C CA . SER A 1 410 ? -3.294 0.283 23.279 1.00 85.56 410 SER A CA 1
ATOM 3123 C C . SER A 1 410 ? -4.727 0.143 22.761 1.00 85.56 410 SER A C 1
ATOM 3125 O O . SER A 1 410 ? -5.655 0.674 23.368 1.00 85.56 410 SER A O 1
ATOM 3127 N N . LEU A 1 411 ? -4.935 -0.600 21.670 1.00 85.56 411 LEU A N 1
ATOM 3128 C CA . LEU A 1 411 ? -6.271 -0.927 21.173 1.00 85.56 411 LEU A CA 1
ATOM 3129 C C . LEU A 1 411 ? -7.064 -1.752 22.198 1.00 85.56 411 LEU A C 1
ATOM 3131 O O . LEU A 1 411 ? -8.204 -1.404 22.503 1.00 85.56 411 LEU A O 1
ATOM 3135 N N . LEU A 1 412 ? -6.475 -2.830 22.724 1.00 88.06 412 LEU A N 1
ATOM 3136 C CA . LEU A 1 412 ? -7.123 -3.694 23.714 1.00 88.06 412 LEU A CA 1
ATOM 3137 C C . LEU A 1 412 ? -7.494 -2.908 24.987 1.00 88.06 412 LEU A C 1
ATOM 3139 O O . LEU A 1 412 ? -8.611 -3.042 25.483 1.00 88.06 412 LEU A O 1
ATOM 3143 N N . GLU A 1 413 ? -6.597 -2.041 25.466 1.00 88.06 413 GLU A N 1
ATOM 3144 C CA . GLU A 1 413 ? -6.826 -1.139 26.607 1.00 88.06 413 GLU A CA 1
ATOM 3145 C C . GLU A 1 413 ? -7.941 -0.113 26.331 1.00 88.06 413 GLU A C 1
ATOM 3147 O O . GLU A 1 413 ? -8.799 0.131 27.186 1.00 88.06 413 GLU A O 1
ATOM 3152 N N . SER A 1 414 ? -7.990 0.449 25.120 1.00 87.38 414 SER A N 1
ATOM 3153 C CA . SER A 1 414 ? -9.035 1.398 24.723 1.00 87.38 414 SER A CA 1
ATOM 3154 C C . SER A 1 414 ? -10.415 0.736 24.635 1.00 87.38 414 SER A C 1
ATOM 3156 O O . SER A 1 414 ? -11.400 1.286 25.132 1.00 87.38 414 SER A O 1
ATOM 3158 N N . LEU A 1 415 ? -10.491 -0.476 24.076 1.00 88.81 415 LEU A N 1
ATOM 3159 C CA . LEU A 1 415 ? -11.725 -1.263 24.037 1.00 88.81 415 LEU A CA 1
ATOM 3160 C C . LEU A 1 415 ? -12.205 -1.632 25.445 1.00 88.81 415 LEU A C 1
ATOM 3162 O O . LEU A 1 415 ? -13.382 -1.449 25.748 1.00 88.81 415 LEU A O 1
ATOM 3166 N N . ALA A 1 416 ? -11.306 -2.084 26.325 1.00 87.88 416 ALA A N 1
ATOM 3167 C CA . ALA A 1 416 ? -11.635 -2.374 27.721 1.00 87.88 416 ALA A CA 1
ATOM 3168 C C . ALA A 1 416 ? -12.171 -1.132 28.459 1.00 87.88 416 ALA A C 1
ATOM 3170 O O . ALA A 1 416 ? -13.160 -1.217 29.188 1.00 87.88 416 ALA A O 1
ATOM 3171 N N . SER A 1 417 ? -11.582 0.039 28.203 1.00 87.12 417 SER A N 1
ATOM 3172 C CA . SER A 1 417 ? -12.050 1.315 28.759 1.00 87.12 417 SER A CA 1
ATOM 3173 C C . SER A 1 417 ? -13.456 1.685 28.275 1.00 87.12 417 SER A C 1
ATOM 3175 O O . SER A 1 417 ? -14.279 2.157 29.058 1.00 87.12 417 SER A O 1
ATOM 3177 N N . GLN A 1 418 ? -13.776 1.442 27.001 1.00 84.88 418 GLN A N 1
ATOM 3178 C CA . GLN A 1 418 ? -15.130 1.679 26.492 1.00 84.88 418 GLN A CA 1
ATOM 3179 C C . GLN A 1 418 ? -16.148 0.720 27.087 1.00 84.88 418 GLN A C 1
ATOM 3181 O O . GLN A 1 418 ? -17.217 1.156 27.507 1.00 84.88 418 GLN A O 1
ATOM 3186 N N . VAL A 1 419 ? -15.802 -0.566 27.180 1.00 85.00 419 VAL A N 1
ATOM 3187 C CA . VAL A 1 419 ? -16.639 -1.552 27.868 1.00 85.00 419 VAL A CA 1
ATOM 3188 C C . VAL A 1 419 ? -16.923 -1.092 29.301 1.00 85.00 419 VAL A C 1
ATOM 3190 O O . VAL A 1 419 ? -18.067 -1.158 29.740 1.00 85.00 419 VAL A O 1
ATOM 3193 N N . TYR A 1 420 ? -15.920 -0.562 30.011 1.00 84.38 420 TYR A N 1
ATOM 3194 C CA . TYR A 1 420 ? -16.100 -0.029 31.363 1.00 84.38 420 TYR A CA 1
ATOM 3195 C C . TYR A 1 420 ? -17.123 1.114 31.403 1.00 84.38 420 TYR A C 1
ATOM 3197 O O . TYR A 1 420 ? -18.092 1.032 32.158 1.00 84.38 420 TYR A O 1
ATOM 3205 N N . ILE A 1 421 ? -16.961 2.141 30.559 1.00 80.38 421 ILE A N 1
ATOM 3206 C CA . ILE A 1 421 ? -17.902 3.275 30.476 1.00 80.38 421 ILE A CA 1
ATOM 3207 C C . ILE A 1 421 ? -19.330 2.772 30.216 1.00 80.38 421 ILE A C 1
ATOM 3209 O O . ILE A 1 421 ? -20.280 3.199 30.876 1.00 80.38 421 ILE A O 1
ATOM 3213 N N . LYS A 1 422 ? -19.481 1.817 29.295 1.00 77.12 422 LYS A N 1
ATOM 3214 C CA . LYS A 1 422 ? -20.779 1.256 28.903 1.00 77.12 422 LYS A CA 1
ATOM 3215 C C . LYS A 1 422 ? -21.433 0.439 30.022 1.00 77.12 422 LYS A C 1
ATOM 3217 O O . LYS A 1 422 ? -22.598 0.666 30.346 1.00 77.12 422 LYS A O 1
ATOM 3222 N N . LEU A 1 423 ? -20.684 -0.451 30.676 1.00 77.31 423 LEU A N 1
ATOM 3223 C CA . LEU A 1 423 ? -21.186 -1.235 31.811 1.00 77.31 423 LEU A CA 1
ATOM 3224 C C . LEU A 1 423 ? -21.576 -0.343 33.001 1.00 77.31 423 LEU A C 1
ATOM 3226 O O . LEU A 1 423 ? -22.572 -0.623 33.674 1.00 77.31 423 LEU A O 1
ATOM 3230 N N . ARG A 1 424 ? -20.840 0.752 33.239 1.00 74.88 424 ARG A N 1
ATOM 3231 C CA . ARG A 1 424 ? -21.178 1.745 34.271 1.00 74.88 424 ARG A CA 1
ATOM 3232 C C . ARG A 1 424 ? -22.501 2.446 33.990 1.00 74.88 424 ARG A C 1
ATOM 3234 O O . ARG A 1 424 ? -23.316 2.556 34.904 1.00 74.88 424 ARG A O 1
ATOM 3241 N N . HIS A 1 425 ? -22.736 2.893 32.757 1.00 66.94 425 HIS A N 1
ATOM 3242 C CA . HIS A 1 425 ? -23.970 3.601 32.398 1.00 66.94 425 HIS A CA 1
ATOM 3243 C C . HIS A 1 425 ? -25.226 2.743 32.605 1.00 66.94 425 HIS A C 1
ATOM 3245 O O . HIS A 1 425 ? -26.182 3.209 33.227 1.00 66.94 425 HIS A O 1
ATOM 3251 N N . SER A 1 426 ? -25.203 1.475 32.181 1.00 62.31 426 SER A N 1
ATOM 3252 C CA . SER A 1 426 ? -26.328 0.548 32.391 1.00 62.31 426 SER A CA 1
ATOM 3253 C C . SER A 1 426 ? -26.629 0.326 33.886 1.00 62.31 426 SER A C 1
ATOM 3255 O O . SER A 1 426 ? -27.779 0.408 34.323 1.00 62.31 426 SER A O 1
ATOM 3257 N N . ALA A 1 427 ? -25.591 0.150 34.714 1.00 60.31 427 ALA A N 1
ATOM 3258 C CA . ALA A 1 427 ? -25.753 -0.085 36.149 1.00 60.31 427 ALA A CA 1
ATOM 3259 C C . ALA A 1 427 ? -26.302 1.132 36.920 1.00 60.31 427 ALA A C 1
ATOM 3261 O O . ALA A 1 427 ? -27.058 0.966 37.878 1.00 60.31 427 ALA A O 1
ATOM 3262 N N . VAL A 1 428 ? -25.925 2.352 36.526 1.00 55.84 428 VAL A N 1
ATOM 3263 C CA . VAL A 1 428 ? -26.408 3.587 37.168 1.00 55.84 428 VAL A CA 1
ATOM 3264 C C . VAL A 1 428 ? -27.878 3.841 36.829 1.00 55.84 428 VAL A C 1
ATOM 3266 O O . VAL A 1 428 ? -28.662 4.157 37.724 1.00 55.84 428 VAL A O 1
ATOM 3269 N N . PHE A 1 429 ? -28.277 3.632 35.572 1.00 53.31 429 PHE A N 1
ATOM 3270 C CA . PHE A 1 429 ? -29.667 3.798 35.146 1.00 53.31 429 PHE A CA 1
ATOM 3271 C C . PHE A 1 429 ? -30.606 2.794 35.836 1.00 53.31 429 PHE A C 1
ATOM 3273 O O . PHE A 1 429 ? -31.635 3.183 36.392 1.00 53.31 429 PHE A O 1
ATOM 3280 N N . ALA A 1 430 ? -30.207 1.518 35.910 1.00 55.75 430 ALA A N 1
ATOM 3281 C CA . ALA A 1 430 ? -30.990 0.475 36.575 1.00 55.75 430 ALA A CA 1
ATOM 3282 C C . ALA A 1 430 ? -31.238 0.766 38.070 1.00 55.75 430 ALA A C 1
ATOM 3284 O O . ALA A 1 430 ? -32.330 0.513 38.581 1.00 55.75 430 ALA A O 1
ATOM 3285 N N . ARG A 1 431 ? -30.257 1.352 38.776 1.00 57.50 431 ARG A N 1
ATOM 3286 C CA . ARG A 1 431 ? -30.411 1.739 40.192 1.00 57.50 431 ARG A CA 1
ATOM 3287 C C . ARG A 1 431 ? -31.422 2.866 40.394 1.00 57.50 431 ARG A C 1
ATOM 3289 O O . ARG A 1 431 ? -32.120 2.855 41.405 1.00 57.50 431 ARG A O 1
ATOM 3296 N N . SER A 1 432 ? -31.506 3.817 39.462 1.00 54.28 432 SER A N 1
ATOM 3297 C CA . SER A 1 432 ? -32.466 4.924 39.554 1.00 54.28 432 SER A CA 1
ATOM 3298 C C . SER A 1 432 ? -33.905 4.415 39.468 1.00 54.28 432 SER A C 1
ATOM 3300 O O . SER A 1 432 ? -34.727 4.740 40.321 1.00 54.28 432 SER A O 1
ATOM 3302 N N . VAL A 1 433 ? -34.182 3.547 38.490 1.00 57.53 433 VAL A N 1
ATOM 3303 C CA . VAL A 1 433 ? -35.522 2.982 38.264 1.00 57.53 433 VAL A CA 1
ATOM 3304 C C . VAL A 1 433 ? -35.946 2.060 39.414 1.00 57.53 433 VAL A C 1
ATOM 3306 O O . VAL A 1 433 ? -37.083 2.129 39.878 1.00 57.53 433 VAL A O 1
ATOM 3309 N N . ALA A 1 434 ? -35.035 1.223 39.922 1.00 59.97 434 ALA A N 1
ATOM 3310 C CA . ALA A 1 434 ? -35.339 0.316 41.030 1.00 59.97 434 ALA A CA 1
ATOM 3311 C C . ALA A 1 434 ? -35.710 1.065 42.322 1.00 59.97 434 ALA A C 1
ATOM 3313 O O . ALA A 1 434 ? -36.647 0.673 43.017 1.00 59.97 434 ALA A O 1
ATOM 3314 N N . LYS A 1 435 ? -35.013 2.169 42.625 1.00 54.28 435 LYS A N 1
ATOM 3315 C CA . LYS A 1 435 ? -35.266 2.977 43.826 1.00 54.28 435 LYS A CA 1
ATOM 3316 C C . LYS A 1 435 ? -36.613 3.701 43.768 1.00 54.28 435 LYS A C 1
ATOM 3318 O O . LYS A 1 435 ? -37.298 3.795 44.782 1.00 54.28 435 LYS A O 1
ATOM 3323 N N . GLU A 1 436 ? -37.011 4.174 42.590 1.00 63.25 436 GLU A N 1
ATOM 3324 C CA . GLU A 1 436 ? -38.325 4.790 42.380 1.00 63.25 436 GLU A CA 1
ATOM 3325 C C . GLU A 1 436 ? -39.456 3.769 42.582 1.00 63.25 436 GLU A C 1
ATOM 3327 O O . GLU A 1 436 ? -40.383 4.013 43.353 1.00 63.25 436 GLU A O 1
ATOM 3332 N N . GLN A 1 437 ? -39.327 2.572 41.998 1.00 62.53 437 GLN A N 1
ATOM 3333 C CA . GLN A 1 437 ? -40.310 1.494 42.161 1.00 62.53 437 GLN A CA 1
ATOM 3334 C C . GLN A 1 437 ? -40.429 0.995 43.608 1.00 62.53 437 GLN A C 1
ATOM 3336 O O . GLN A 1 437 ? -41.527 0.656 44.055 1.00 62.53 437 GLN A O 1
ATOM 3341 N N . GLU A 1 438 ? -39.322 0.942 44.351 1.00 71.50 438 GLU A N 1
ATOM 3342 C CA . GLU A 1 438 ? -39.324 0.568 45.767 1.00 71.50 438 GLU A CA 1
ATOM 3343 C C . GLU A 1 438 ? -40.073 1.600 46.622 1.00 71.50 438 GLU A C 1
ATOM 3345 O O . GLU A 1 438 ? -40.942 1.221 47.411 1.00 71.50 438 GLU A O 1
ATOM 3350 N N . LEU A 1 439 ? -39.817 2.896 46.414 1.00 70.38 439 LEU A N 1
ATOM 3351 C CA . LEU A 1 439 ? -40.518 3.973 47.119 1.00 70.38 439 LEU A CA 1
ATOM 3352 C C . LEU A 1 439 ? -42.021 3.971 46.812 1.00 70.38 439 LEU A C 1
ATOM 3354 O O . LEU A 1 439 ? -42.832 4.049 47.737 1.00 70.38 439 LEU A O 1
ATOM 3358 N N . THR A 1 440 ? -42.410 3.800 45.544 1.00 71.38 440 THR A N 1
ATOM 3359 C CA . THR A 1 440 ? -43.824 3.660 45.165 1.00 71.38 440 THR A CA 1
ATOM 3360 C C . THR A 1 440 ? -44.463 2.451 45.844 1.00 71.38 440 THR A C 1
ATOM 3362 O O . THR A 1 440 ? -45.564 2.563 46.387 1.00 71.38 440 THR A O 1
ATOM 3365 N N . ARG A 1 441 ? -43.771 1.302 45.880 1.00 65.88 441 ARG A N 1
ATOM 3366 C CA . ARG A 1 441 ? -44.280 0.089 46.533 1.00 65.88 441 ARG A CA 1
ATOM 3367 C C . ARG A 1 441 ? -44.502 0.320 48.028 1.00 65.88 441 ARG A C 1
ATOM 3369 O O . ARG A 1 441 ? -45.603 0.049 48.500 1.00 65.88 441 ARG A O 1
ATOM 3376 N N . ILE A 1 442 ? -43.521 0.882 48.738 1.00 71.00 442 ILE A N 1
ATOM 3377 C CA . ILE A 1 442 ? -43.614 1.180 50.178 1.00 71.00 442 ILE A CA 1
ATOM 3378 C C . ILE A 1 442 ? -44.807 2.100 50.473 1.00 71.00 442 ILE A C 1
ATOM 3380 O O . ILE A 1 442 ? -45.627 1.780 51.337 1.00 71.00 442 ILE A O 1
ATOM 3384 N N . ILE A 1 443 ? -44.955 3.197 49.721 1.00 74.38 443 ILE A N 1
ATOM 3385 C CA . ILE A 1 443 ? -46.053 4.162 49.902 1.00 74.38 443 ILE A CA 1
ATOM 3386 C C . ILE A 1 443 ? -47.415 3.520 49.604 1.00 74.38 443 ILE A C 1
ATOM 3388 O O . ILE A 1 443 ? -48.379 3.753 50.339 1.00 74.38 443 ILE A O 1
ATOM 3392 N N . SER A 1 444 ? -47.497 2.687 48.561 1.00 70.56 444 SER A N 1
ATOM 3393 C CA . SER A 1 444 ? -48.739 2.013 48.159 1.00 70.56 444 SER A CA 1
ATOM 3394 C C . SER A 1 444 ? -49.204 0.940 49.152 1.00 70.56 444 SER A C 1
ATOM 3396 O O . SER A 1 444 ? -50.406 0.753 49.324 1.00 70.56 444 SER A O 1
ATOM 3398 N N . SER A 1 445 ? -48.272 0.270 49.843 1.00 69.69 445 SER A N 1
ATOM 3399 C CA . SER A 1 445 ? -48.571 -0.775 50.833 1.00 69.69 445 SER A CA 1
ATOM 3400 C C . SER A 1 445 ? -48.749 -0.263 52.266 1.00 69.69 445 SER A C 1
ATOM 3402 O O . SER A 1 445 ? -49.029 -1.056 53.165 1.00 69.69 445 SER A O 1
ATOM 3404 N N . SER A 1 446 ? -48.569 1.040 52.504 1.00 77.44 446 SER A N 1
ATOM 3405 C CA . SER A 1 446 ? -48.715 1.629 53.837 1.00 77.44 446 SER A CA 1
ATOM 3406 C C . SER A 1 446 ? -50.141 1.445 54.370 1.00 77.44 446 SER A C 1
ATOM 3408 O O . SER A 1 446 ? -51.125 1.647 53.654 1.00 77.44 446 SER A O 1
ATOM 3410 N N . SER A 1 447 ? -50.273 1.078 55.647 1.00 76.12 447 SER A N 1
ATOM 3411 C CA . SER A 1 447 ? -51.569 1.091 56.337 1.00 76.12 447 SER A CA 1
ATOM 3412 C C . SER A 1 447 ? -52.035 2.507 56.668 1.00 76.12 447 SER A C 1
ATOM 3414 O O . SER A 1 447 ? -53.237 2.728 56.779 1.00 76.12 447 SER A O 1
ATOM 3416 N N . ASP A 1 448 ? -51.094 3.440 56.807 1.00 83.88 448 ASP A N 1
ATOM 3417 C CA . ASP A 1 448 ? -51.369 4.845 57.087 1.00 83.88 448 ASP A CA 1
ATOM 3418 C C . ASP A 1 448 ? -51.573 5.604 55.769 1.00 83.88 448 ASP A C 1
ATOM 3420 O O . ASP A 1 448 ? -50.867 5.375 54.776 1.00 83.88 448 ASP A O 1
ATOM 3424 N N . GLY A 1 449 ? -52.561 6.495 55.765 1.00 86.56 449 GLY A N 1
ATOM 3425 C CA . GLY A 1 449 ? -52.848 7.420 54.682 1.00 86.56 449 GLY A CA 1
ATOM 3426 C C . GLY A 1 449 ? -51.718 8.426 54.519 1.00 86.56 449 GLY A C 1
ATOM 3427 O O . GLY A 1 449 ? -51.318 9.065 55.481 1.00 86.56 449 GLY A O 1
ATOM 3428 N N . ILE A 1 450 ? -51.175 8.557 53.316 1.00 86.62 450 ILE A N 1
ATOM 3429 C CA . ILE A 1 450 ? -50.096 9.492 53.004 1.00 86.62 450 ILE A CA 1
ATOM 3430 C C . ILE A 1 450 ? -50.515 10.311 51.790 1.00 86.62 450 ILE A C 1
ATOM 3432 O O . ILE A 1 450 ? -50.888 9.748 50.756 1.00 86.62 450 ILE A O 1
ATOM 3436 N N . PHE A 1 451 ? -50.424 11.632 51.910 1.00 87.56 451 PHE A N 1
ATOM 3437 C CA . PHE A 1 451 ? -50.582 12.551 50.789 1.00 87.56 451 PHE A CA 1
ATOM 3438 C C . PHE A 1 451 ? -49.586 13.704 50.872 1.00 87.56 451 PHE A C 1
ATOM 3440 O O . PHE A 1 451 ? -49.074 14.034 51.943 1.00 87.56 451 PHE A O 1
ATOM 3447 N N . VAL A 1 452 ? -49.311 14.316 49.726 1.00 84.75 452 VAL A N 1
ATOM 3448 C CA . VAL A 1 452 ? -48.436 15.487 49.610 1.00 84.75 452 VAL A CA 1
ATOM 3449 C C . VAL A 1 452 ? -49.223 16.621 48.978 1.00 84.75 452 VAL A C 1
ATOM 3451 O O . VAL A 1 452 ? -49.990 16.382 48.046 1.00 84.75 452 VAL A O 1
ATOM 3454 N N . THR A 1 453 ? -49.020 17.850 49.447 1.00 84.00 453 THR A N 1
ATOM 3455 C CA . THR A 1 453 ? -49.523 19.057 48.777 1.00 84.00 453 THR A CA 1
ATOM 3456 C C . THR A 1 453 ? -48.375 19.960 48.352 1.00 84.00 453 THR A C 1
ATOM 3458 O O . THR A 1 453 ? -47.406 20.098 49.102 1.00 84.00 453 THR A O 1
ATOM 3461 N N . GLY A 1 454 ? -48.503 20.589 47.184 1.00 81.44 454 GLY A N 1
ATOM 3462 C CA . GLY A 1 454 ? -47.544 21.577 46.683 1.00 81.44 454 GLY A CA 1
ATOM 3463 C C . GLY A 1 454 ? -47.700 22.959 47.326 1.00 81.44 454 GLY A C 1
ATOM 3464 O O . GLY A 1 454 ? -48.568 23.174 48.178 1.00 81.44 454 GLY A O 1
ATOM 3465 N N . GLU A 1 455 ? -46.867 23.907 46.887 1.00 79.88 455 GLU A N 1
ATOM 3466 C CA . GLU A 1 455 ? -46.884 25.310 47.339 1.00 79.88 455 GLU A CA 1
ATOM 3467 C C . GLU A 1 455 ? -48.228 26.014 47.093 1.00 79.88 455 GLU A C 1
ATOM 3469 O O . GLU A 1 455 ? -48.630 26.890 47.854 1.00 79.88 455 GLU A O 1
ATOM 3474 N N . ASP A 1 456 ? -48.952 25.597 46.056 1.00 77.81 456 ASP A N 1
ATOM 3475 C CA . ASP A 1 456 ? -50.267 26.112 45.673 1.00 77.81 456 ASP A CA 1
ATOM 3476 C C . ASP A 1 456 ? -51.432 25.496 46.473 1.00 77.81 456 ASP A C 1
ATOM 3478 O O . ASP A 1 456 ? -52.600 25.799 46.218 1.00 77.81 456 ASP A O 1
ATOM 3482 N N . GLY A 1 457 ? -51.130 24.616 47.435 1.00 77.19 457 GLY A N 1
ATOM 3483 C CA . GLY A 1 457 ? -52.120 23.926 48.259 1.00 77.19 457 GLY A CA 1
ATOM 3484 C C . GLY A 1 457 ? -52.897 22.826 47.528 1.00 77.19 457 GLY A C 1
ATOM 3485 O O . GLY A 1 457 ? -53.883 22.317 48.075 1.00 77.19 457 GLY A O 1
ATOM 3486 N N . ARG A 1 458 ? -52.478 22.437 46.314 1.00 86.69 458 ARG A N 1
ATOM 3487 C CA . ARG A 1 458 ? -53.069 21.316 45.573 1.00 86.69 458 ARG A CA 1
ATOM 3488 C C . ARG A 1 458 ? -52.424 19.994 45.959 1.00 86.69 458 ARG A C 1
ATOM 3490 O O . ARG A 1 458 ? -51.233 19.926 46.258 1.00 86.69 458 ARG A O 1
ATOM 3497 N N . ILE A 1 459 ? -53.217 18.929 45.938 1.00 86.81 459 ILE A N 1
ATOM 3498 C CA . ILE A 1 459 ? -52.760 17.573 46.258 1.00 86.81 459 ILE A CA 1
ATOM 3499 C C . ILE A 1 459 ? -51.905 17.040 45.101 1.00 86.81 459 ILE A C 1
ATOM 3501 O O . ILE A 1 459 ? -52.384 16.914 43.978 1.00 86.81 459 ILE A O 1
ATOM 3505 N N . GLY A 1 460 ? -50.643 16.711 45.374 1.00 82.06 460 GLY A N 1
ATOM 3506 C CA . GLY A 1 460 ? -49.701 16.136 44.408 1.00 82.06 460 GLY A CA 1
ATOM 3507 C C . GLY A 1 460 ? -49.620 14.609 44.451 1.00 82.06 460 GLY A C 1
ATOM 3508 O O . GLY A 1 460 ? -49.274 13.984 43.454 1.00 82.06 460 GLY A O 1
ATOM 3509 N N . SER A 1 461 ? -49.955 13.985 45.583 1.00 83.19 461 SER A N 1
ATOM 3510 C CA . SER A 1 461 ? -50.006 12.523 45.703 1.00 83.19 461 SER A CA 1
ATOM 3511 C C . SER A 1 461 ? -51.084 12.083 46.682 1.00 83.19 461 SER A C 1
ATOM 3513 O O . SER A 1 461 ? -51.391 12.800 47.631 1.00 83.19 461 SER A O 1
ATOM 3515 N N . TRP A 1 462 ? -51.654 10.902 46.451 1.00 87.44 462 TRP A N 1
ATOM 3516 C CA . TRP A 1 462 ? -52.719 10.329 47.270 1.00 87.44 462 TRP A CA 1
ATOM 3517 C C . TRP A 1 462 ? -52.565 8.810 47.296 1.00 87.44 462 TRP A C 1
ATOM 3519 O O . TRP A 1 462 ? -52.737 8.156 46.268 1.00 87.44 462 TRP A O 1
ATOM 3529 N N . ASN A 1 463 ? -52.153 8.236 48.429 1.00 87.25 463 ASN A N 1
ATOM 3530 C CA . ASN A 1 463 ? -51.912 6.794 48.499 1.00 87.25 463 ASN A CA 1
ATOM 3531 C C . ASN A 1 463 ? -53.221 5.986 48.701 1.00 87.25 463 ASN A C 1
ATOM 3533 O O . ASN A 1 463 ? -54.227 6.531 49.161 1.00 87.25 463 ASN A O 1
ATOM 3537 N N . PRO A 1 464 ? -53.223 4.661 48.448 1.00 88.50 464 PRO A N 1
ATOM 3538 C CA . PRO A 1 464 ? -54.418 3.819 48.605 1.00 88.50 464 PRO A CA 1
ATOM 3539 C C . PRO A 1 464 ? -55.008 3.790 50.026 1.00 88.50 464 PRO A C 1
ATOM 3541 O O . PRO A 1 464 ? -56.187 3.498 50.226 1.00 88.50 464 PRO A O 1
ATOM 3544 N N . ALA A 1 465 ? -54.208 4.064 51.061 1.00 86.12 465 ALA A N 1
ATOM 3545 C CA . ALA A 1 465 ? -54.727 4.192 52.420 1.00 86.12 465 ALA A CA 1
ATOM 3546 C C . ALA A 1 465 ? -55.566 5.466 52.598 1.00 86.12 465 ALA A C 1
ATOM 3548 O O . ALA A 1 465 ? -56.603 5.401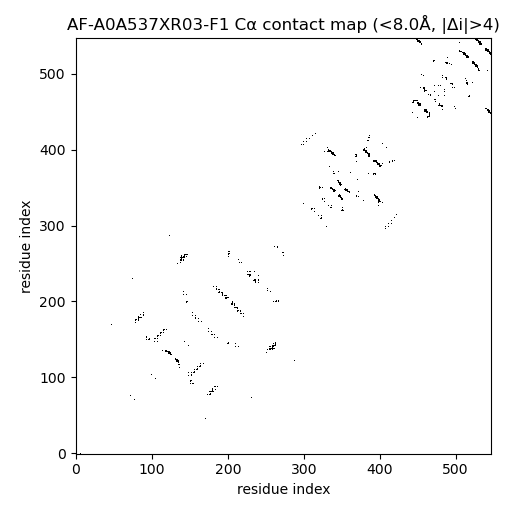 53.255 1.00 86.12 465 ALA A O 1
ATOM 3549 N N . MET A 1 466 ? -55.202 6.581 51.955 1.00 88.62 466 MET A N 1
ATOM 3550 C CA . MET A 1 466 ? -56.042 7.780 51.940 1.00 88.62 466 MET A CA 1
ATOM 3551 C C . MET A 1 466 ? -57.374 7.537 51.239 1.00 88.62 466 MET A C 1
ATOM 3553 O O . MET A 1 466 ? -58.402 7.988 51.742 1.00 88.62 466 MET A O 1
ATOM 3557 N N . GLU A 1 467 ? -57.396 6.765 50.150 1.00 89.69 467 GLU A N 1
ATOM 3558 C CA . GLU A 1 467 ? -58.653 6.368 49.501 1.00 89.69 467 GLU A CA 1
ATOM 3559 C C . GLU A 1 467 ? -59.559 5.584 50.454 1.00 89.69 467 GLU A C 1
ATOM 3561 O O . GLU A 1 467 ? -60.751 5.867 50.553 1.00 89.69 467 GLU A O 1
ATOM 3566 N N . ARG A 1 468 ? -58.991 4.650 51.228 1.00 85.50 468 ARG A N 1
ATOM 3567 C CA . ARG A 1 468 ? -59.741 3.870 52.227 1.00 85.50 468 ARG A CA 1
ATOM 3568 C C . ARG A 1 468 ? -60.237 4.713 53.401 1.00 85.50 468 ARG A C 1
ATOM 3570 O O . ARG A 1 468 ? -61.354 4.503 53.866 1.00 85.50 468 ARG A O 1
ATOM 3577 N N . ILE A 1 469 ? -59.416 5.638 53.900 1.00 85.38 469 ILE A N 1
ATOM 3578 C CA . ILE A 1 469 ? -59.755 6.484 55.054 1.00 85.38 469 ILE A CA 1
ATOM 3579 C C . ILE A 1 469 ? -60.849 7.491 54.675 1.00 85.38 469 ILE A C 1
ATOM 3581 O O . ILE A 1 469 ? -61.810 7.680 55.430 1.00 85.38 469 ILE A O 1
ATOM 3585 N N . THR A 1 470 ? -60.709 8.117 53.503 1.00 84.38 470 THR A N 1
ATOM 3586 C CA . THR A 1 470 ? -61.511 9.279 53.092 1.00 84.38 470 THR A CA 1
ATOM 3587 C C . THR A 1 470 ? -62.663 8.950 52.145 1.00 84.38 470 THR A C 1
ATOM 3589 O O . THR A 1 470 ? -63.646 9.689 52.106 1.00 84.38 470 THR A O 1
ATOM 3592 N N . GLY A 1 471 ? -62.565 7.852 51.392 1.00 82.44 471 GLY A N 1
ATOM 3593 C CA . GLY A 1 471 ? -63.501 7.490 50.327 1.00 82.44 471 GLY A CA 1
ATOM 3594 C C . GLY A 1 471 ? -63.301 8.255 49.011 1.00 82.44 471 GLY A C 1
ATOM 3595 O O . GLY A 1 471 ? -64.115 8.099 48.103 1.00 82.44 471 GLY A O 1
ATOM 3596 N N . ALA A 1 472 ? -62.261 9.090 48.890 1.00 85.62 472 ALA A N 1
ATOM 3597 C CA . ALA A 1 472 ? -61.909 9.788 47.652 1.00 85.62 472 ALA A CA 1
ATOM 3598 C C . ALA A 1 472 ? -60.790 9.042 46.912 1.00 85.62 472 ALA A C 1
ATOM 3600 O O . ALA A 1 472 ? -59.745 8.781 47.510 1.00 85.62 472 ALA A O 1
ATOM 3601 N N . SER A 1 473 ? -60.993 8.719 45.630 1.00 88.06 473 SER A N 1
ATOM 3602 C CA . SER A 1 473 ? -59.949 8.111 44.796 1.00 88.06 473 SER A CA 1
ATOM 3603 C C . SER A 1 473 ? -58.818 9.100 44.509 1.00 88.06 473 SER A C 1
ATOM 3605 O O . SER A 1 473 ? -59.023 10.317 44.506 1.00 88.06 473 SER A O 1
ATOM 3607 N N . ALA A 1 474 ? -57.628 8.578 44.229 1.00 85.19 474 ALA A N 1
ATOM 3608 C CA . ALA A 1 474 ? -56.470 9.364 43.833 1.00 85.19 474 ALA A CA 1
ATOM 3609 C C . ALA A 1 474 ? -56.762 10.204 42.581 1.00 85.19 474 ALA A C 1
ATOM 3611 O O . ALA A 1 474 ? -56.436 11.388 42.571 1.00 85.19 474 ALA A O 1
ATOM 3612 N N . ASP A 1 475 ? -57.462 9.642 41.590 1.00 86.81 475 ASP A N 1
ATOM 3613 C CA . ASP A 1 475 ? -57.871 10.350 40.365 1.00 86.81 475 ASP A CA 1
ATOM 3614 C C . ASP A 1 475 ? -58.760 11.568 40.650 1.00 86.81 475 ASP A C 1
ATOM 3616 O O . ASP A 1 475 ? -58.717 12.571 39.940 1.00 86.81 475 ASP A O 1
ATOM 3620 N N . ASP A 1 476 ? -59.560 11.499 41.714 1.00 84.88 476 ASP A N 1
ATOM 3621 C CA . ASP A 1 476 ? -60.430 12.593 42.113 1.00 84.88 476 ASP A CA 1
ATOM 3622 C C . ASP A 1 476 ? -59.766 13.595 43.056 1.00 84.88 476 ASP A C 1
ATOM 3624 O O . ASP A 1 476 ? -60.279 14.711 43.188 1.00 84.88 476 ASP A O 1
ATOM 3628 N N . ALA A 1 477 ? -58.714 13.190 43.765 1.00 84.56 477 ALA A N 1
ATOM 3629 C CA . ALA A 1 477 ? -58.046 13.993 44.780 1.00 84.56 477 ALA A CA 1
ATOM 3630 C C . ALA A 1 477 ? -56.848 14.762 44.208 1.00 84.56 477 ALA A C 1
ATOM 3632 O O . ALA A 1 477 ? -56.676 15.945 44.505 1.00 84.56 477 ALA A O 1
ATOM 3633 N N . ILE A 1 478 ? -56.033 14.110 43.375 1.00 88.38 478 ILE A N 1
ATOM 3634 C CA . ILE A 1 478 ? -54.812 14.688 42.808 1.00 88.38 478 ILE A CA 1
ATOM 3635 C C . ILE A 1 478 ? -55.165 15.882 41.909 1.00 88.38 478 ILE A C 1
ATOM 3637 O O . ILE A 1 478 ? -56.096 15.850 41.108 1.00 88.38 478 ILE A O 1
ATOM 3641 N N . GLY A 1 479 ? -54.422 16.977 42.069 1.00 83.31 479 GLY A N 1
ATOM 3642 C CA . GLY A 1 479 ? -54.611 18.232 41.346 1.00 83.31 479 GLY A CA 1
ATOM 3643 C C . GLY A 1 479 ? -55.705 19.144 41.911 1.00 83.31 479 GLY A C 1
ATOM 3644 O O . GLY A 1 479 ? -55.805 20.293 41.473 1.00 83.31 479 GLY A O 1
ATOM 3645 N N . LYS A 1 480 ? -56.505 18.705 42.893 1.00 86.81 480 LYS A N 1
ATOM 3646 C CA . LYS A 1 480 ? -57.512 19.559 43.548 1.00 86.81 480 LYS A CA 1
ATOM 3647 C C . LYS A 1 480 ? -56.956 20.255 44.797 1.00 86.81 480 LYS A C 1
ATOM 3649 O O . LYS A 1 480 ? -56.030 19.732 45.424 1.00 86.81 480 LYS A O 1
ATOM 3654 N N . PRO A 1 481 ? -57.494 21.433 45.167 1.00 85.38 481 PRO A N 1
ATOM 3655 C CA . PRO A 1 481 ? -57.203 22.059 46.453 1.00 85.38 481 PRO A CA 1
ATOM 3656 C C . PRO A 1 481 ? -57.576 21.131 47.613 1.00 85.38 481 PRO A C 1
ATOM 3658 O O . PRO A 1 481 ? -58.622 20.481 47.578 1.00 85.38 481 PRO A O 1
ATOM 3661 N N . LEU A 1 482 ? -56.749 21.094 48.660 1.00 84.69 482 LEU A N 1
ATOM 3662 C CA . LEU A 1 482 ? -56.983 20.234 49.829 1.00 84.69 482 LEU A CA 1
ATOM 3663 C C . LEU A 1 482 ? -58.371 20.444 50.464 1.00 84.69 482 LEU A C 1
ATOM 3665 O O . LEU A 1 482 ? -59.025 19.473 50.842 1.00 84.69 482 LEU A O 1
ATOM 3669 N N . SER A 1 483 ? -58.832 21.697 50.527 1.00 82.25 483 SER A N 1
ATOM 3670 C CA . SER A 1 483 ? -60.136 22.098 51.076 1.00 82.25 483 SER A CA 1
ATOM 3671 C C . SER A 1 483 ? -61.332 21.500 50.337 1.00 82.25 483 SER A C 1
ATOM 3673 O O . SER A 1 483 ? -62.400 21.346 50.923 1.00 82.25 483 SER A O 1
ATOM 3675 N N . ASP A 1 484 ? -61.163 21.162 49.058 1.00 83.44 484 ASP A N 1
ATOM 3676 C CA . ASP A 1 484 ? -62.243 20.642 48.217 1.00 83.44 484 ASP A CA 1
ATOM 3677 C C . ASP A 1 484 ? -62.405 19.128 48.400 1.00 83.44 484 ASP A C 1
ATOM 3679 O O . ASP A 1 484 ? -63.480 18.574 48.170 1.00 83.44 484 ASP A O 1
ATOM 3683 N N . VAL A 1 485 ? -61.329 18.450 48.809 1.00 83.75 485 VAL A N 1
ATOM 3684 C CA . VAL A 1 485 ? -61.297 16.996 49.014 1.00 83.75 485 VAL A CA 1
ATOM 3685 C C . VAL A 1 485 ? -61.587 16.642 50.472 1.00 83.75 485 VAL A C 1
ATOM 3687 O O . VAL A 1 485 ? -62.333 15.699 50.731 1.00 83.75 485 VAL A O 1
ATOM 3690 N N . LEU A 1 486 ? -61.046 17.407 51.425 1.00 84.38 486 LEU A N 1
ATOM 3691 C CA . LEU A 1 486 ? -61.279 17.239 52.859 1.00 84.38 486 LEU A CA 1
ATOM 3692 C C . LEU A 1 486 ? -62.028 18.455 53.403 1.00 84.38 486 LEU A C 1
ATOM 3694 O O . LEU A 1 486 ? -61.436 19.472 53.751 1.00 84.38 486 LEU A O 1
ATOM 3698 N N . THR A 1 487 ? -63.352 18.336 53.470 1.00 82.38 487 THR A N 1
ATOM 3699 C CA . THR A 1 487 ? -64.243 19.418 53.907 1.00 82.38 487 THR A CA 1
ATOM 3700 C C . THR A 1 487 ? -64.595 19.288 55.387 1.00 82.38 487 THR A C 1
ATOM 3702 O O . THR A 1 487 ? -64.934 18.204 55.867 1.00 82.38 487 THR A O 1
ATOM 3705 N N . THR A 1 488 ? -64.557 20.393 56.128 1.00 81.69 488 THR A N 1
ATOM 3706 C CA . THR A 1 488 ? -64.907 20.417 57.557 1.00 81.69 488 THR A CA 1
ATOM 3707 C C . THR A 1 488 ? -66.431 20.325 57.758 1.00 81.69 488 THR A C 1
ATOM 3709 O O . THR A 1 488 ? -67.167 21.089 57.129 1.00 81.69 488 THR A O 1
ATOM 3712 N N . PRO A 1 489 ? -66.939 19.420 58.622 1.00 81.56 489 PRO A N 1
ATOM 3713 C CA . PRO A 1 489 ? -68.369 19.324 58.918 1.00 81.56 489 PRO A CA 1
ATOM 3714 C C . PRO A 1 489 ? -68.946 20.596 59.573 1.00 81.56 489 PRO A C 1
ATOM 3716 O O . PRO A 1 489 ? -68.233 21.290 60.306 1.00 81.56 489 PRO A O 1
ATOM 3719 N N . PRO A 1 490 ? -70.251 20.891 59.403 1.00 76.19 490 PRO A N 1
ATOM 3720 C CA . PRO A 1 490 ? -70.889 22.053 60.023 1.00 76.19 490 PRO A CA 1
ATOM 3721 C C . PRO A 1 490 ? -70.776 22.027 61.557 1.00 76.19 490 PRO A C 1
ATOM 3723 O O . PRO A 1 490 ? -71.217 21.076 62.199 1.00 76.19 490 PRO A O 1
ATOM 3726 N N . GLY A 1 491 ? -70.206 23.081 62.149 1.00 71.12 491 GLY A N 1
ATOM 3727 C CA . GLY A 1 491 ? -70.024 23.208 63.603 1.00 71.12 491 GLY A CA 1
ATOM 3728 C C . GLY A 1 491 ? -68.728 22.605 64.164 1.00 71.12 491 GLY A C 1
ATOM 3729 O O . GLY A 1 491 ? -68.505 22.699 65.370 1.00 71.12 491 GLY A O 1
ATOM 3730 N N . ALA A 1 492 ? -67.866 22.024 63.321 1.00 75.50 492 ALA A N 1
ATOM 3731 C CA . ALA A 1 492 ? -66.526 21.579 63.701 1.00 75.50 492 ALA A CA 1
ATOM 3732 C C . ALA A 1 492 ? -65.464 22.661 63.422 1.00 75.50 492 ALA A C 1
ATOM 3734 O O . ALA A 1 492 ? -65.640 23.518 62.556 1.00 75.50 492 ALA A O 1
ATOM 3735 N N . ASN A 1 493 ? -64.345 22.619 64.152 1.00 75.81 493 ASN A N 1
ATOM 3736 C CA . ASN A 1 493 ? -63.206 23.499 63.885 1.00 75.81 493 ASN A CA 1
ATOM 3737 C C . ASN A 1 493 ? -62.514 23.093 62.582 1.00 75.81 493 ASN A C 1
ATOM 3739 O O . ASN A 1 493 ? -62.169 21.923 62.409 1.00 75.81 493 ASN A O 1
ATOM 3743 N N . ASP A 1 494 ? -62.262 24.069 61.707 1.00 76.06 494 ASP A N 1
ATOM 3744 C CA . ASP A 1 494 ? -61.547 23.823 60.462 1.00 76.06 494 ASP A CA 1
ATOM 3745 C C . ASP A 1 494 ? -60.055 23.610 60.721 1.00 76.06 494 ASP A C 1
ATOM 3747 O O . ASP A 1 494 ? -59.315 24.511 61.134 1.00 76.06 494 ASP A O 1
ATOM 3751 N N . VAL A 1 495 ? -59.636 22.370 60.504 1.00 74.31 495 VAL A N 1
ATOM 3752 C CA . VAL A 1 495 ? -58.254 21.932 60.667 1.00 74.31 495 VAL A CA 1
ATOM 3753 C C . VAL A 1 495 ? -57.536 21.814 59.324 1.00 74.31 495 VAL A C 1
ATOM 3755 O O . VAL A 1 495 ? -56.319 21.651 59.329 1.00 74.31 495 VAL A O 1
ATOM 3758 N N . TRP A 1 496 ? -58.228 21.917 58.181 1.00 77.62 496 TRP A N 1
ATOM 3759 C CA . TRP A 1 496 ? -57.671 21.689 56.839 1.00 77.62 496 TRP A CA 1
ATOM 3760 C C . TRP A 1 496 ? -57.030 22.955 56.271 1.00 77.62 496 TRP A C 1
ATOM 3762 O O . TRP A 1 496 ? -57.510 23.583 55.332 1.00 77.62 496 TRP A O 1
ATOM 3772 N N . ARG A 1 497 ? -55.908 23.343 56.875 1.00 73.69 497 ARG A N 1
ATOM 3773 C CA . ARG A 1 497 ? -55.183 24.563 56.523 1.00 73.69 497 ARG A CA 1
ATOM 3774 C C . ARG A 1 497 ? -54.328 24.376 55.262 1.00 73.69 497 ARG A C 1
ATOM 3776 O O . ARG A 1 497 ? -53.545 23.425 55.215 1.00 73.69 497 ARG A O 1
ATOM 3783 N N . PRO A 1 498 ? -54.411 25.283 54.270 1.00 69.00 498 PRO A N 1
ATOM 3784 C CA . PRO A 1 498 ? -53.503 25.279 53.130 1.00 69.00 498 PRO A CA 1
ATOM 3785 C C . PRO A 1 498 ? -52.057 25.534 53.560 1.00 69.00 498 PRO A C 1
ATOM 3787 O O . PRO A 1 498 ? -51.795 26.226 54.555 1.00 69.00 498 PRO A O 1
ATOM 3790 N N . PHE A 1 499 ? -51.123 25.024 52.760 1.00 66.75 499 PHE A N 1
ATOM 3791 C CA . PHE A 1 499 ? -49.707 25.357 52.862 1.00 66.75 499 PHE A CA 1
ATOM 3792 C C . PHE A 1 499 ? -49.504 26.889 52.834 1.00 66.75 499 PHE A C 1
ATOM 3794 O O . PHE A 1 499 ? -50.210 27.603 52.126 1.00 66.75 499 PHE A O 1
ATOM 3801 N N . GLY A 1 500 ? -48.590 27.408 53.661 1.00 62.66 500 GLY A N 1
ATOM 3802 C CA . GLY A 1 500 ? -48.309 28.849 53.773 1.00 62.66 500 GLY A CA 1
ATOM 3803 C C . GLY A 1 500 ? -49.206 29.646 54.735 1.00 62.66 500 GLY A C 1
ATOM 3804 O O . GLY A 1 500 ? -48.910 30.806 55.018 1.00 62.66 500 GLY A O 1
ATOM 3805 N N . SER A 1 501 ? -50.266 29.056 55.299 1.00 66.31 501 SER A N 1
ATOM 3806 C CA . SER A 1 501 ? -51.063 29.722 56.343 1.00 66.31 501 SER A CA 1
ATOM 3807 C C . SER A 1 501 ? -50.384 29.660 57.725 1.00 66.31 501 SER A C 1
ATOM 3809 O O . SER A 1 501 ? -49.724 28.676 58.066 1.00 66.31 501 SER A O 1
ATOM 3811 N N . SER A 1 502 ? -50.524 30.710 58.551 1.00 57.28 502 SER A N 1
ATOM 3812 C CA . SER A 1 502 ? -49.936 30.751 59.904 1.00 57.28 502 SER A CA 1
ATOM 3813 C C . SER A 1 502 ? -50.391 29.549 60.743 1.00 57.28 502 SER A C 1
ATOM 3815 O O . SER A 1 502 ? -51.576 29.399 61.053 1.00 57.28 502 SER A O 1
ATOM 3817 N N . GLY A 1 503 ? -49.438 28.687 61.111 1.00 59.56 503 GLY A N 1
ATOM 3818 C CA . GLY A 1 503 ? -49.681 27.443 61.848 1.00 59.56 503 GLY A CA 1
ATOM 3819 C C . GLY A 1 503 ? -50.009 26.212 60.988 1.00 59.56 503 GLY A C 1
ATOM 3820 O O . GLY A 1 503 ? -50.477 25.227 61.545 1.00 59.56 503 GLY A O 1
ATOM 3821 N N . ALA A 1 504 ? -49.792 26.240 59.665 1.00 58.44 504 ALA A N 1
ATOM 3822 C CA . ALA A 1 504 ? -50.013 25.086 58.776 1.00 58.44 504 ALA A CA 1
ATOM 3823 C C . ALA A 1 504 ? -49.052 23.909 59.029 1.00 58.44 504 ALA A C 1
ATOM 3825 O O . ALA A 1 504 ? -49.414 22.755 58.807 1.00 58.44 504 ALA A O 1
ATOM 3826 N N . VAL A 1 505 ? -47.839 24.193 59.511 1.00 59.78 505 VAL A N 1
ATOM 3827 C CA . VAL A 1 505 ? -46.843 23.187 59.899 1.00 59.78 505 VAL A CA 1
ATOM 3828 C C . VAL A 1 505 ? -46.553 23.376 61.385 1.00 59.78 505 VAL A C 1
ATOM 3830 O O . VAL A 1 505 ? -45.854 24.310 61.776 1.00 59.78 505 VAL A O 1
ATOM 3833 N N . SER A 1 506 ? -47.144 22.528 62.227 1.00 57.31 506 SER A N 1
ATOM 3834 C CA . SER A 1 506 ? -46.809 22.465 63.651 1.00 57.31 506 SER A CA 1
ATOM 3835 C C . SER A 1 506 ? -45.521 21.661 63.827 1.00 57.31 506 SER A C 1
ATOM 3837 O O . SER A 1 506 ? -45.393 20.583 63.253 1.00 57.31 506 SER A O 1
ATOM 3839 N N . ALA A 1 507 ? -44.565 22.178 64.600 1.00 51.97 507 ALA A N 1
ATOM 3840 C CA . ALA A 1 507 ? -43.224 21.598 64.695 1.00 51.97 507 ALA A CA 1
ATOM 3841 C C . ALA A 1 507 ? -43.165 20.236 65.417 1.00 51.97 507 ALA A C 1
ATOM 3843 O O . ALA A 1 507 ? -42.177 19.544 65.237 1.00 51.97 507 ALA A O 1
ATOM 3844 N N . ASP A 1 508 ? -44.194 19.837 66.183 1.00 53.34 508 ASP A N 1
ATOM 3845 C CA . ASP A 1 508 ? -44.205 18.557 66.929 1.00 53.34 508 ASP A CA 1
ATOM 3846 C C . ASP A 1 508 ? -45.626 18.050 67.300 1.00 53.34 508 ASP A C 1
ATOM 3848 O O . ASP A 1 508 ? -45.828 17.303 68.259 1.00 53.34 508 ASP A O 1
ATOM 3852 N N . GLY A 1 509 ? -46.664 18.465 66.565 1.00 61.47 509 GLY A N 1
ATOM 3853 C CA . GLY A 1 509 ? -48.056 18.173 66.931 1.00 61.47 509 GLY A CA 1
ATOM 3854 C C . GLY A 1 509 ? -48.689 17.041 66.126 1.00 61.47 509 GLY A C 1
ATOM 3855 O O . GLY A 1 509 ? -48.928 17.199 64.933 1.00 61.47 509 GLY A O 1
ATOM 3856 N N . ILE A 1 510 ? -49.056 15.935 66.781 1.00 74.00 510 ILE A N 1
ATOM 3857 C CA . ILE A 1 510 ? -50.112 15.055 66.260 1.00 74.00 510 ILE A CA 1
ATOM 3858 C C . ILE A 1 510 ? -51.433 15.821 66.370 1.00 74.00 510 ILE A C 1
ATOM 3860 O O . ILE A 1 510 ? -51.857 16.180 67.468 1.00 74.00 510 ILE A O 1
ATOM 3864 N N . GLU A 1 511 ? -52.088 16.051 65.240 1.00 81.81 511 GLU A N 1
ATOM 3865 C CA . GLU A 1 511 ? -53.375 16.730 65.160 1.00 81.81 511 GLU A CA 1
ATOM 3866 C C . GLU A 1 511 ? -54.511 15.710 65.019 1.00 81.81 511 GLU A C 1
ATOM 3868 O O . GLU A 1 511 ? -54.337 14.585 64.538 1.00 81.81 511 GLU A O 1
ATOM 3873 N N . THR A 1 512 ? -55.704 16.105 65.455 1.00 80.38 512 THR A N 1
ATOM 3874 C CA . THR A 1 512 ? -56.935 15.346 65.218 1.00 80.38 512 THR A CA 1
ATOM 3875 C C . THR A 1 512 ? -57.941 16.250 64.536 1.00 80.38 512 THR A C 1
ATOM 3877 O O . THR A 1 512 ? -58.073 17.424 64.878 1.00 80.38 512 THR A O 1
ATOM 3880 N N . GLY A 1 513 ? -58.611 15.700 63.533 1.00 83.19 513 GLY A N 1
ATOM 3881 C CA . GLY A 1 513 ? -59.522 16.422 62.668 1.00 83.19 513 GLY A CA 1
ATOM 3882 C C . GLY A 1 513 ? -60.788 15.640 62.396 1.00 83.19 513 GLY A C 1
ATOM 3883 O O . GLY A 1 513 ? -60.822 14.413 62.517 1.00 83.19 513 GLY A O 1
ATOM 3884 N N . THR A 1 514 ? -61.815 16.367 61.973 1.00 85.31 514 THR A N 1
ATOM 3885 C CA . THR A 1 514 ? -62.996 15.771 61.352 1.00 85.31 514 THR A CA 1
ATOM 3886 C C . THR A 1 514 ? -63.070 16.199 59.897 1.00 85.31 514 THR A C 1
ATOM 3888 O O . THR A 1 514 ? -62.625 17.287 59.530 1.00 85.31 514 THR A O 1
ATOM 3891 N N . PHE A 1 515 ? -63.607 15.328 59.056 1.00 86.69 515 PHE A N 1
ATOM 3892 C CA . PHE A 1 515 ? -63.873 15.632 57.658 1.00 86.69 515 PHE A CA 1
ATOM 3893 C C . PHE A 1 515 ? -65.195 14.999 57.240 1.00 86.69 515 PHE A C 1
ATOM 3895 O O . PHE A 1 515 ? -65.621 13.983 57.793 1.00 86.69 515 PHE A O 1
ATOM 3902 N N . SER A 1 516 ? -65.853 15.606 56.265 1.00 83.69 516 SER A N 1
ATOM 3903 C CA . SER A 1 516 ? -67.077 15.067 55.688 1.00 83.69 516 SER A CA 1
ATOM 3904 C C . SER A 1 516 ? -66.703 14.055 54.616 1.00 83.69 516 SER A C 1
ATOM 3906 O O . SER A 1 516 ? -65.970 14.365 53.675 1.00 83.69 516 SER A O 1
ATOM 3908 N N . ARG A 1 517 ? -67.200 12.829 54.755 1.00 80.00 517 ARG A N 1
ATOM 3909 C CA . ARG A 1 517 ? -67.117 11.823 53.700 1.00 80.00 517 ARG A CA 1
ATOM 3910 C C . ARG A 1 517 ? -68.142 12.131 52.617 1.00 80.00 517 ARG A C 1
ATOM 3912 O O . ARG A 1 517 ? -69.170 12.763 52.861 1.00 80.00 517 ARG A O 1
ATOM 3919 N N . ARG A 1 518 ? -67.891 11.626 51.409 1.00 72.75 518 ARG A N 1
ATOM 3920 C CA . ARG A 1 518 ? -68.815 11.780 50.271 1.00 72.75 518 ARG A CA 1
ATOM 3921 C C . ARG A 1 518 ? -70.183 11.129 50.493 1.00 72.75 518 ARG A C 1
ATOM 3923 O O . ARG A 1 518 ? -71.150 11.539 49.864 1.00 72.75 518 ARG A O 1
ATOM 3930 N N . ASP A 1 519 ? -70.269 10.143 51.381 1.00 72.50 519 ASP A N 1
ATOM 3931 C CA . ASP A 1 519 ? -71.519 9.485 51.783 1.00 72.50 519 ASP A CA 1
ATOM 3932 C C . ASP A 1 519 ? -72.342 10.299 52.807 1.00 72.50 519 ASP A C 1
ATOM 3934 O O . ASP A 1 519 ? -73.400 9.851 53.247 1.00 72.50 519 ASP A O 1
ATOM 3938 N N . GLY A 1 520 ? -71.870 11.495 53.185 1.00 72.88 520 GLY A N 1
ATOM 3939 C CA . GLY A 1 520 ? -72.516 12.381 54.152 1.00 72.88 520 GLY A CA 1
ATOM 3940 C C . GLY A 1 520 ? -72.196 12.063 55.615 1.00 72.88 520 GLY A C 1
ATOM 3941 O O . GLY A 1 520 ? -72.680 12.764 56.504 1.00 72.88 520 GLY A O 1
ATOM 3942 N N . THR A 1 521 ? -71.383 11.038 55.896 1.00 82.69 521 THR A N 1
ATOM 3943 C CA . THR A 1 521 ? -70.946 10.711 57.260 1.00 82.69 521 THR A CA 1
ATOM 3944 C C . THR A 1 521 ? -69.725 11.534 57.680 1.00 82.69 521 THR A C 1
ATOM 3946 O O . THR A 1 521 ? -68.958 12.026 56.852 1.00 82.69 521 THR A O 1
ATOM 3949 N N . ILE A 1 522 ? -69.529 11.700 58.990 1.00 84.88 522 ILE A N 1
ATOM 3950 C CA . ILE A 1 522 ? -68.369 12.415 59.535 1.00 84.88 522 ILE A CA 1
ATOM 3951 C C . ILE A 1 522 ? -67.255 11.408 59.824 1.00 84.88 522 ILE A C 1
ATOM 3953 O O . ILE A 1 522 ? -67.405 10.519 60.664 1.00 84.88 522 ILE A O 1
ATOM 3957 N N . GLY A 1 523 ? -66.129 11.563 59.133 1.00 82.44 523 GLY A N 1
ATOM 3958 C CA . GLY A 1 523 ? -64.890 10.852 59.411 1.00 82.44 523 GLY A CA 1
ATOM 3959 C C . GLY A 1 523 ? -64.062 11.568 60.478 1.00 82.44 523 GLY A C 1
ATOM 3960 O O . GLY A 1 523 ? -64.025 12.797 60.530 1.00 82.44 523 GLY A O 1
ATOM 3961 N N . TRP A 1 524 ? -63.372 10.789 61.307 1.00 84.06 524 TRP A N 1
ATOM 3962 C CA . TRP A 1 524 ? -62.356 11.268 62.244 1.00 84.06 524 TRP A CA 1
ATOM 3963 C C . TRP A 1 524 ? -60.996 10.799 61.755 1.00 84.06 524 TRP A C 1
ATOM 3965 O O . TRP A 1 524 ? -60.870 9.662 61.303 1.00 84.06 524 TRP A O 1
ATOM 3975 N N . ILE A 1 525 ? -59.994 11.664 61.833 1.00 85.38 525 ILE A N 1
ATOM 3976 C CA . ILE A 1 525 ? -58.659 11.371 61.320 1.00 85.38 525 ILE A CA 1
ATOM 3977 C C . ILE A 1 525 ? -57.609 11.957 62.243 1.00 85.38 525 ILE A C 1
ATOM 3979 O O . ILE A 1 525 ? -57.726 13.094 62.710 1.00 85.38 525 ILE A O 1
ATOM 3983 N N . ARG A 1 526 ? -56.578 11.165 62.521 1.00 85.44 526 ARG A N 1
ATOM 3984 C CA . ARG A 1 526 ? -55.411 11.613 63.273 1.00 85.44 526 ARG A CA 1
ATOM 3985 C C . ARG A 1 526 ? -54.255 11.744 62.304 1.00 85.44 526 ARG A C 1
ATOM 3987 O O . ARG A 1 526 ? -53.908 10.763 61.656 1.00 85.44 526 ARG A O 1
ATOM 3994 N N . PHE A 1 527 ? -53.650 12.919 62.213 1.00 86.75 527 PHE A N 1
ATOM 3995 C CA . PHE A 1 527 ? -52.608 13.162 61.225 1.00 86.75 527 PHE A CA 1
ATOM 3996 C C . PHE A 1 527 ? -51.455 13.993 61.782 1.00 86.75 527 PHE A C 1
ATOM 3998 O O . PHE A 1 527 ? -51.597 14.738 62.748 1.00 86.75 527 PHE A O 1
ATOM 4005 N N . SER A 1 528 ? -50.298 13.854 61.151 1.00 82.94 528 SER A N 1
ATOM 4006 C CA . SER A 1 528 ? -49.124 14.696 61.359 1.00 82.94 528 SER A CA 1
ATOM 4007 C C . SER A 1 528 ? -48.738 15.336 60.037 1.00 82.94 528 SER A C 1
ATOM 4009 O O . SER A 1 528 ? -48.837 14.694 58.988 1.00 82.94 528 SER A O 1
ATOM 4011 N N . ARG A 1 529 ? -48.270 16.582 60.086 1.00 84.25 529 ARG A N 1
ATOM 4012 C CA . ARG A 1 529 ? -47.790 17.312 58.911 1.00 84.25 529 ARG A CA 1
ATOM 4013 C C . ARG A 1 52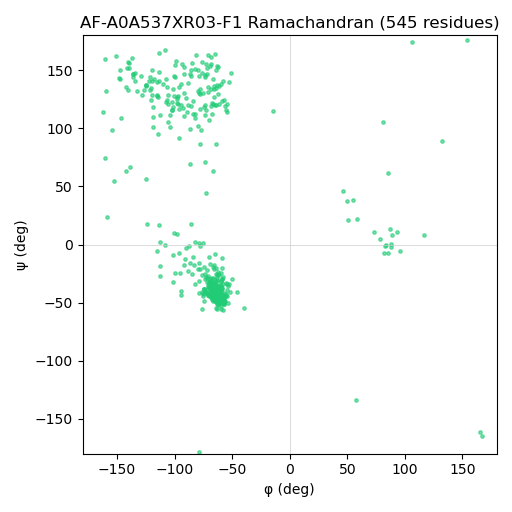9 ? -46.306 17.591 59.056 1.00 84.25 529 ARG A C 1
ATOM 4015 O O . ARG A 1 529 ? -45.846 17.959 60.133 1.00 84.25 529 ARG A O 1
ATOM 4022 N N . SER A 1 530 ? -45.567 17.460 57.970 1.00 81.88 530 SER A N 1
ATOM 4023 C CA . SER A 1 530 ? -44.151 17.810 57.923 1.00 81.88 530 SER A CA 1
ATOM 4024 C C . SER A 1 530 ? -43.875 18.615 56.663 1.00 81.88 530 SER A C 1
ATOM 4026 O O . SER A 1 530 ? -44.437 18.328 55.607 1.00 81.88 530 SER A O 1
ATOM 4028 N N . ALA A 1 531 ? -43.027 19.636 56.771 1.00 78.62 531 ALA A N 1
ATOM 4029 C CA . ALA A 1 531 ? -42.624 20.419 55.610 1.00 78.62 531 ALA A CA 1
ATOM 4030 C C . ALA A 1 531 ? -41.803 19.551 54.648 1.00 78.62 531 ALA A C 1
ATOM 4032 O O . ALA A 1 531 ? -40.919 18.803 55.071 1.00 78.62 531 ALA A O 1
ATOM 4033 N N . LEU A 1 532 ? -42.097 19.666 53.357 1.00 76.88 532 LEU A N 1
ATOM 4034 C CA . LEU 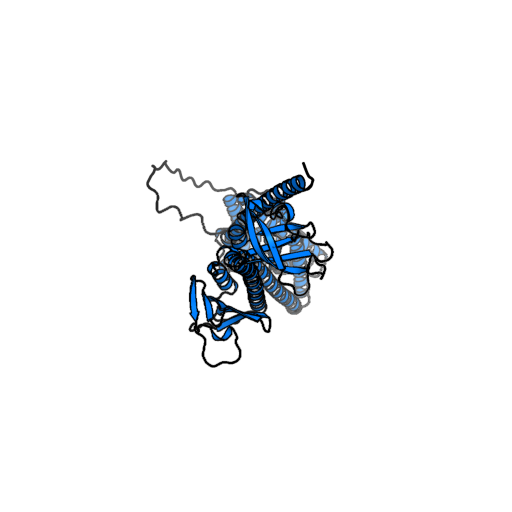A 1 532 ? -41.306 19.076 52.289 1.00 76.88 532 LEU A CA 1
ATOM 4035 C C . LEU A 1 532 ? -40.363 20.151 51.744 1.00 76.88 532 LEU A C 1
ATOM 4037 O O . LEU A 1 532 ? -40.821 21.191 51.272 1.00 76.88 532 LEU A O 1
ATOM 4041 N N . SER A 1 533 ? -39.057 19.907 51.811 1.00 74.00 533 SER A N 1
ATOM 4042 C CA . SER A 1 533 ? -38.049 20.831 51.283 1.00 74.00 533 SER A CA 1
ATOM 4043 C C . SER A 1 533 ? -37.642 20.450 49.861 1.00 74.00 533 SER A C 1
ATOM 4045 O O . SER A 1 533 ? -37.419 19.273 49.570 1.00 74.00 533 SER A O 1
ATOM 4047 N N . ALA A 1 534 ? -37.505 21.447 48.992 1.00 67.50 534 ALA A N 1
ATOM 4048 C CA . ALA A 1 534 ? -36.833 21.311 47.709 1.00 67.50 534 ALA A CA 1
ATOM 4049 C C . ALA A 1 534 ? -35.305 21.145 47.898 1.00 67.50 534 ALA A C 1
ATOM 4051 O O . ALA A 1 534 ? -34.771 21.446 48.973 1.00 67.50 534 ALA A O 1
ATOM 4052 N N . PRO A 1 535 ? -34.573 20.661 46.872 1.00 58.62 535 PRO A N 1
ATOM 4053 C CA . PRO A 1 535 ? -33.123 20.440 46.944 1.00 58.62 535 PRO A CA 1
ATOM 4054 C C . PRO A 1 535 ? -32.287 21.692 47.263 1.00 58.62 535 PRO A C 1
ATOM 4056 O O . PRO A 1 535 ? -31.145 21.565 47.696 1.00 58.62 535 PRO A O 1
ATOM 4059 N N . ASP A 1 536 ? -32.838 22.887 47.050 1.00 62.97 536 ASP A N 1
ATOM 4060 C CA . ASP A 1 536 ? -32.235 24.196 47.332 1.00 62.97 536 ASP A CA 1
ATOM 4061 C C . ASP A 1 536 ? -32.493 24.702 48.768 1.00 62.97 536 ASP A C 1
ATOM 4063 O O . ASP A 1 536 ? -31.997 25.761 49.153 1.00 62.97 536 ASP A O 1
ATOM 4067 N N . GLY A 1 537 ? -33.233 23.937 49.578 1.00 62.22 537 GLY A N 1
ATOM 4068 C CA . GLY A 1 537 ? -33.562 24.260 50.966 1.00 62.22 537 GLY A CA 1
ATOM 4069 C C . GLY A 1 537 ? -34.828 25.104 51.147 1.00 62.22 537 GLY A C 1
ATOM 4070 O O . GLY A 1 537 ? -35.215 25.349 52.291 1.00 62.22 537 GLY A O 1
ATOM 4071 N N . ALA A 1 538 ? -35.500 25.516 50.066 1.00 70.88 538 ALA A N 1
ATOM 4072 C CA . ALA A 1 538 ? -36.800 26.177 50.149 1.00 70.88 538 ALA A CA 1
ATOM 4073 C C . ALA A 1 538 ? -37.908 25.166 50.501 1.00 70.88 538 ALA A C 1
ATOM 4075 O O . ALA A 1 538 ? -37.858 24.003 50.099 1.00 70.88 538 ALA A O 1
ATOM 4076 N N . GLN A 1 539 ? -38.921 25.578 51.269 1.00 70.62 539 GLN A N 1
ATOM 4077 C CA . GLN A 1 539 ? -40.089 24.724 51.519 1.00 70.62 539 GLN A CA 1
ATOM 4078 C C . GLN A 1 539 ? -40.965 24.688 50.266 1.00 70.62 539 GLN A C 1
ATOM 4080 O O . GLN A 1 539 ? -41.494 25.719 49.869 1.00 70.62 539 GLN A O 1
ATOM 4085 N N . SER A 1 540 ? -41.140 23.500 49.690 1.00 76.12 540 SER A N 1
ATOM 4086 C CA . SER A 1 540 ? -41.853 23.288 48.424 1.00 76.12 540 SER A CA 1
ATOM 4087 C C . SER A 1 540 ? -43.219 22.609 48.601 1.00 76.12 540 SER A C 1
ATOM 4089 O O . SER A 1 540 ? -43.958 22.365 47.649 1.00 76.12 540 SER A O 1
ATOM 4091 N N . GLY A 1 541 ? -43.591 22.295 49.842 1.00 82.00 541 GLY A N 1
ATOM 4092 C CA . GLY A 1 541 ? -44.900 21.740 50.152 1.00 82.00 541 GLY A CA 1
ATOM 4093 C C . GLY A 1 541 ? -44.975 21.137 51.546 1.00 82.00 541 GLY A C 1
ATOM 4094 O O . GLY A 1 541 ? -44.137 21.400 52.413 1.00 82.00 541 GLY A O 1
ATOM 4095 N N . MET A 1 542 ? -45.972 20.283 51.761 1.00 82.38 542 MET A N 1
ATOM 4096 C CA . MET A 1 542 ? -46.109 19.504 52.992 1.00 82.38 542 MET A CA 1
ATOM 4097 C C . MET A 1 542 ? -46.478 18.053 52.699 1.00 82.38 542 MET A C 1
ATOM 4099 O O . MET A 1 542 ? -47.245 17.760 51.783 1.00 82.38 542 MET A O 1
ATOM 4103 N N . VAL A 1 543 ? -45.939 17.147 53.511 1.00 84.12 543 VAL A N 1
ATOM 4104 C CA . VAL A 1 543 ? -46.329 15.738 53.567 1.00 84.12 543 VAL A CA 1
ATOM 4105 C C . VAL A 1 543 ? -47.234 15.547 54.772 1.00 84.12 543 VAL A C 1
ATOM 4107 O O . VAL A 1 543 ? -46.919 16.008 55.871 1.00 84.12 543 VAL A O 1
ATOM 4110 N N . VAL A 1 544 ? -48.345 14.849 54.575 1.00 85.38 544 VAL A N 1
ATOM 4111 C CA . VAL A 1 544 ? -49.291 14.519 55.636 1.00 85.38 544 VAL A CA 1
ATOM 4112 C C . VAL A 1 544 ? -49.399 13.009 55.753 1.00 85.38 544 VAL A C 1
ATOM 4114 O O . VAL A 1 544 ? -49.633 12.317 54.762 1.00 85.38 544 VAL A O 1
ATOM 4117 N N . VAL A 1 545 ? -49.232 12.509 56.976 1.00 86.31 545 VAL A N 1
ATOM 4118 C CA . VAL A 1 545 ? -49.415 11.097 57.327 1.00 86.31 545 VAL A CA 1
ATOM 4119 C C . VAL A 1 545 ? -50.594 11.001 58.278 1.00 86.31 545 VAL A C 1
ATOM 4121 O O . VAL A 1 545 ? -50.632 11.707 59.283 1.00 86.31 545 VAL A O 1
ATOM 4124 N N . ALA A 1 546 ? -51.559 10.153 57.957 1.00 84.94 546 ALA A N 1
ATOM 4125 C CA . ALA A 1 546 ? -52.857 10.088 58.593 1.00 84.94 546 ALA A CA 1
ATOM 4126 C C . ALA A 1 546 ? -53.272 8.648 58.912 1.00 84.94 546 ALA A C 1
ATOM 4128 O O . ALA A 1 546 ? -52.946 7.713 58.183 1.00 84.94 546 ALA A O 1
ATOM 4129 N N . ARG A 1 547 ? -54.012 8.471 60.004 1.00 82.75 547 ARG A N 1
ATOM 4130 C CA . ARG A 1 547 ? -54.572 7.190 60.437 1.00 82.75 547 ARG A CA 1
ATOM 4131 C C . ARG A 1 547 ? -56.026 7.339 60.850 1.00 82.75 547 ARG A C 1
ATOM 4133 O O . ARG A 1 547 ? -56.357 8.375 61.481 1.00 82.75 547 ARG A O 1
#

Radius of gyration: 42.15 Å; Cα contacts (8 Å, |Δi|>4): 667; chains: 1; bounding box: 107×60×102 Å